Protein 2AUS (pdb70)

Nearest PDB structures (foldseek):
  2aus-assembly1_C  TM=1.003E+00  e=4.560E-74  Pyrococcus abyssi
  2aus-assembly2_A  TM=9.916E-01  e=6.998E-69  Pyrococcus abyssi
  2hvy-assembly1_A  TM=9.863E-01  e=2.968E-64  Pyrococcus furiosus
  3lwv-assembly1_A  TM=9.800E-01  e=9.737E-63  Pyrococcus furiosus
  2apo-assembly1_A  TM=9.669E-01  e=3.520E-47  Methanocaldococcus jannaschii

Secondary structure (DSSP, 8-state):
--PPPPEEES-SS----TTSS--GGG--HHHHHHTEEEEEEEPSSS-HHHHHHHHHHHTT-S-EEESS---TT-EEEEEEEEGGGGGGGGGGTTSEEEEEEEEEESS---HHHHHHHHHHTSEE----EEEEEEEEEEETTEEEEEEEEETT--HHHHHHHHHHHTSS-EEEEEEEEEEETTEESSTTEE-HHHHHHHHHHHHTT---HHHHHHSEEGGGGGTTS-EEEE-HHHHHHHHTTPPEEGGGEEEEETT--TT-EEEEE-TT--EEEEEEESS-HHHHHH-SSSEEEEEEEE-S-TTTSPPP-/--EE-TTT--EESSSB-TTT--B-EESSPPP--SS-TTHHHHHHHHHHHHT--/------EEES-TT----TTSS--GGG--HHHHHHTEEEEEEEPSSS-HHHHHHHHHHHTT-S-EEESS---TT-EEEEEEEEGGGGGGGGGGTT--EEEEEEEEESS---HHHHHHHHHHTSEEEE--EEEEEEEEEEEEETTEEEEEEEE-TT--HHHHHHHHHHHHSS-EEEEEEEEEEETTEESSTTEE-HHHHHHHHHHHHTT---HHHHHHSEEGGGGGTTS-EEEE-HHHHHHHHTTPPEEGGGEEEEETT--TT-EEEEEETT--EEEEEEESS-HHHHHH-SSSEEEEEEEE-S-TTTS----/--EE-TTT--EESSSB-TTT-SB-EESSPPP--S--TTHHHHHHHHHHHTT--

Structure (mmCIF, N/CA/C/O backbone):
data_2AUS
#
_entry.id   2AUS
#
_cell.length_a   136.430
_cell.length_b   136.820
_cell.length_c   59.340
_cell.angle_alpha   90.00
_cell.angle_beta   90.00
_cell.angle_gamma   90.00
#
_symmetry.space_group_name_H-M   'P 21 21 2'
#
loop_
_entity.id
_entity.type
_entity.pdbx_description
1 polymer 'pseudouridine synthase'
2 polymer 'Ribosome biogenesis protein Nop10'
3 non-polymer 'PHOSPHATE ION'
4 non-polymer 'ZINC ION'
5 water water
#
loop_
_atom_site.group_PDB
_atom_site.id
_atom_site.type_symbol
_atom_site.label_atom_id
_atom_site.label_alt_id
_atom_site.label_comp_id
_atom_site.label_asym_id
_atom_site.label_entity_id
_atom_site.label_seq_id
_atom_site.pdbx_PDB_ins_code
_atom_site.Cartn_x
_atom_site.Cartn_y
_atom_site.Cartn_z
_atom_site.occupancy
_atom_site.B_iso_or_equiv
_atom_site.auth_seq_id
_atom_site.auth_comp_id
_atom_site.auth_asym_id
_atom_site.auth_atom_id
_atom_site.pdbx_PDB_model_num
ATOM 1 N N . ALA A 1 12 ? 31.150 87.016 16.819 1.00 85.96 12 ALA C N 1
ATOM 2 C CA . ALA A 1 12 ? 31.639 88.421 16.691 1.00 87.14 12 ALA C CA 1
ATOM 3 C C . ALA A 1 12 ? 30.799 89.396 17.520 1.00 87.55 12 ALA C C 1
ATOM 4 O O . ALA A 1 12 ? 29.954 90.122 16.988 1.00 87.39 12 ALA C O 1
ATOM 6 N N . ASP A 1 13 ? 31.039 89.405 18.827 1.00 88.10 13 ASP C N 1
ATOM 7 C CA . ASP A 1 13 ? 30.318 90.289 19.736 1.00 87.92 13 ASP C CA 1
ATOM 8 C C . ASP A 1 13 ? 31.292 90.968 20.695 1.00 86.89 13 ASP C C 1
ATOM 9 O O . ASP A 1 13 ? 31.086 90.988 21.910 1.00 86.54 13 ASP C O 1
ATOM 14 N N . ILE A 1 14 ? 32.359 91.524 20.131 1.00 85.28 14 ILE C N 1
ATOM 15 C CA . ILE A 1 14 ? 33.380 92.215 20.907 1.00 83.57 14 ILE C CA 1
ATOM 16 C C . ILE A 1 14 ? 33.044 93.703 21.017 1.00 81.57 14 ILE C C 1
ATOM 17 O O . ILE A 1 14 ? 32.802 94.367 20.008 1.00 81.27 14 ILE C O 1
ATOM 22 N N . LYS A 1 15 ? 33.026 94.214 22.246 1.00 79.29 15 LYS C N 1
ATOM 23 C CA . LYS A 1 15 ? 32.722 95.621 22.503 1.00 76.57 15 LYS C CA 1
ATOM 24 C C . LYS A 1 15 ? 33.442 96.556 21.539 1.00 73.35 15 LYS C C 1
ATOM 25 O O . LYS A 1 15 ? 34.673 96.557 21.461 1.00 73.32 15 LYS C O 1
ATOM 31 N N . ARG A 1 16 ? 32.672 97.354 20.808 1.00 68.65 16 ARG C N 1
ATOM 32 C CA . ARG A 1 16 ? 33.256 98.302 19.872 1.00 62.85 16 ARG C CA 1
ATOM 33 C C . ARG A 1 16 ? 33.668 99.550 20.639 1.00 58.44 16 ARG C C 1
ATOM 34 O O . ARG A 1 16 ? 33.099 99.879 21.685 1.00 55.63 16 ARG C O 1
ATOM 42 N N . GLU A 1 17 ? 34.664 100.242 20.108 1.00 53.60 17 GLU C N 1
ATOM 43 C CA . GLU A 1 17 ? 35.162 101.465 20.712 1.00 50.16 17 GLU C CA 1
ATOM 44 C C . GLU A 1 17 ? 34.127 102.579 20.491 1.00 46.78 17 GLU C C 1
ATOM 45 O O . GLU A 1 17 ? 33.428 102.586 19.480 1.00 43.13 17 GLU C O 1
ATOM 51 N N . VAL A 1 18 ? 34.019 103.499 21.446 1.00 42.35 18 VAL C N 1
ATOM 52 C CA . VAL A 1 18 ? 33.084 104.614 21.344 1.00 40.24 18 VAL C CA 1
ATOM 53 C C . VAL A 1 18 ? 33.859 105.919 21.176 1.00 40.83 18 VAL C C 1
ATOM 54 O O . VAL A 1 18 ? 34.787 106.201 21.929 1.00 39.73 18 VAL C O 1
ATOM 58 N N . ILE A 1 19 ? 33.476 106.711 20.184 1.00 40.73 19 ILE C N 1
ATOM 59 C CA . ILE A 1 19 ? 34.140 107.977 19.936 1.00 43.02 19 ILE C CA 1
ATOM 60 C C . ILE A 1 19 ? 33.176 109.125 20.220 1.00 44.23 19 ILE C C 1
ATOM 61 O O . ILE A 1 19 ? 32.114 109.225 19.604 1.00 41.45 19 ILE C O 1
ATOM 66 N N . VAL A 1 20 ? 33.554 109.979 21.166 1.00 44.22 20 VAL C N 1
ATOM 67 C CA . VAL A 1 20 ? 32.726 111.110 21.560 1.00 45.92 20 VAL C CA 1
ATOM 68 C C . VAL A 1 20 ? 32.948 112.333 20.686 1.00 47.35 20 VAL C C 1
ATOM 69 O O . VAL A 1 20 ? 34.063 112.831 20.546 1.00 47.24 20 VAL C O 1
ATOM 73 N N . LYS A 1 21 ? 31.862 112.813 20.101 1.00 48.79 21 LYS C N 1
ATOM 74 C CA . LYS A 1 21 ? 31.904 113.978 19.235 1.00 50.51 21 LYS C CA 1
ATOM 75 C C . LYS A 1 21 ? 31.566 115.213 20.079 1.00 51.71 21 LYS C C 1
ATOM 76 O O . LYS A 1 21 ? 32.228 116.243 19.975 1.00 53.47 21 LYS C O 1
ATOM 82 N N . ASP A 1 22 ? 30.551 115.090 20.934 1.00 50.92 22 ASP C N 1
ATOM 83 C CA . ASP A 1 22 ? 30.110 116.191 21.790 1.00 51.38 22 ASP C CA 1
ATOM 84 C C . ASP A 1 22 ? 30.281 115.827 23.264 1.00 50.92 22 ASP C C 1
ATOM 85 O O . ASP A 1 22 ? 29.386 115.226 23.860 1.00 50.22 22 ASP C O 1
ATOM 90 N N . ASP A 1 23 ? 31.412 116.214 23.855 1.00 50.50 23 ASP C N 1
ATOM 91 C CA . ASP A 1 23 ? 31.708 115.898 25.257 1.00 52.51 23 ASP C CA 1
ATOM 92 C C . ASP A 1 23 ? 30.785 116.563 26.273 1.00 52.36 23 ASP C C 1
ATOM 93 O O . ASP A 1 23 ? 30.689 116.112 27.415 1.00 51.04 23 ASP C O 1
ATOM 98 N N . LYS A 1 24 ? 30.114 117.636 25.867 1.00 51.75 24 LYS C N 1
ATOM 99 C CA . LYS A 1 24 ? 29.241 118.359 26.785 1.00 52.98 24 LYS C CA 1
ATOM 100 C C . LYS A 1 24 ? 27.773 117.944 26.773 1.00 51.71 24 LYS C C 1
ATOM 101 O O . LYS A 1 24 ? 27.009 118.361 27.644 1.00 50.37 24 LYS C O 1
ATOM 107 N N . ALA A 1 25 ? 27.375 117.125 25.804 1.00 49.62 25 ALA C N 1
ATOM 108 C CA . ALA A 1 25 ? 25.975 116.714 25.713 1.00 49.44 25 ALA C CA 1
ATOM 109 C C . ALA A 1 25 ? 25.449 116.095 27.000 1.00 48.60 25 ALA C C 1
ATOM 110 O O . ALA A 1 25 ? 26.110 115.273 27.627 1.00 49.39 25 ALA C O 1
ATOM 112 N N . GLU A 1 26 ? 24.248 116.509 27.384 1.00 46.89 26 GLU C N 1
ATOM 113 C CA . GLU A 1 26 ? 23.594 116.011 28.580 1.00 47.16 26 GLU C CA 1
ATOM 114 C C . GLU A 1 26 ? 22.168 115.673 28.167 1.00 45.24 26 GLU C C 1
ATOM 115 O O . GLU A 1 26 ? 21.704 116.118 27.116 1.00 43.87 26 GLU C O 1
ATOM 121 N N . THR A 1 27 ? 21.468 114.892 28.980 1.00 44.63 27 THR C N 1
ATOM 122 C CA . THR A 1 27 ? 20.106 114.517 28.640 1.00 43.88 27 THR C CA 1
ATOM 123 C C . THR A 1 27 ? 19.146 114.904 29.758 1.00 45.62 27 THR C C 1
ATOM 124 O O . THR A 1 27 ? 19.539 114.968 30.923 1.00 45.02 27 THR C O 1
ATOM 128 N N . ASN A 1 28 ? 17.894 115.171 29.392 1.00 45.32 28 ASN C N 1
ATOM 129 C CA . ASN A 1 28 ? 16.860 115.556 30.350 1.00 45.84 28 ASN C CA 1
ATOM 130 C C . ASN A 1 28 ? 16.344 114.316 31.080 1.00 45.63 28 ASN C C 1
ATOM 131 O O . ASN A 1 28 ? 15.716 113.450 30.483 1.00 43.68 28 ASN C O 1
ATOM 136 N N . PRO A 1 29 ? 16.595 114.223 32.393 1.00 46.50 29 PRO C N 1
ATOM 137 C CA . PRO A 1 29 ? 16.139 113.067 33.173 1.00 46.68 29 PRO C CA 1
ATOM 138 C C . PRO A 1 29 ? 14.631 112.863 33.164 1.00 47.23 29 PRO C C 1
ATOM 139 O O . PRO A 1 29 ? 14.153 111.770 33.451 1.00 46.79 29 PRO C O 1
ATOM 143 N N . LYS A 1 30 ? 13.878 113.905 32.823 1.00 49.38 30 LYS C N 1
ATOM 144 C CA . LYS A 1 30 ? 12.423 113.796 32.796 1.00 50.64 30 LYS C CA 1
ATOM 145 C C . LYS A 1 30 ? 11.925 113.184 31.493 1.00 49.64 30 LYS C C 1
ATOM 146 O O . LYS A 1 30 ? 10.818 112.653 31.433 1.00 50.20 30 LYS C O 1
ATOM 152 N N . TRP A 1 31 ? 12.740 113.261 30.446 1.00 47.44 31 TRP C N 1
ATOM 153 C CA . TRP A 1 31 ? 12.345 112.709 29.157 1.00 45.76 31 TRP C CA 1
ATOM 154 C C . TRP A 1 31 ? 12.813 111.273 28.982 1.00 44.96 31 TRP C C 1
ATOM 155 O O . TRP A 1 31 ? 13.988 110.961 29.170 1.00 44.00 31 TRP C O 1
ATOM 166 N N . GLY A 1 32 ? 11.882 110.395 28.628 1.00 45.01 32 GLY C N 1
ATOM 167 C CA . GLY A 1 32 ? 12.234 109.002 28.434 1.00 46.10 32 GLY C CA 1
ATOM 168 C C . GLY A 1 32 ? 12.459 108.261 29.734 1.00 44.54 32 GLY C C 1
ATOM 169 O O . GLY A 1 32 ? 12.023 108.704 30.799 1.00 44.05 32 GLY C O 1
ATOM 170 N N . PHE A 1 33 ? 13.141 107.123 29.643 1.00 43.41 33 PHE C N 1
ATOM 171 C CA . PHE A 1 33 ? 13.415 106.295 30.812 1.00 42.19 33 PHE C CA 1
ATOM 172 C C . PHE A 1 33 ? 14.640 105.440 30.585 1.00 41.85 33 PHE C C 1
ATOM 173 O O . PHE A 1 33 ? 14.988 105.133 29.447 1.00 40.11 33 PHE C O 1
ATOM 181 N N . PRO A 1 34 ? 15.339 105.072 31.671 1.00 43.22 34 PRO C N 1
ATOM 182 C CA . PRO A 1 34 ? 16.502 104.209 31.471 1.00 42.61 34 PRO C CA 1
ATOM 183 C C . PRO A 1 34 ? 15.768 102.949 30.975 1.00 42.69 34 PRO C C 1
ATOM 184 O O . PRO A 1 34 ? 14.745 102.564 31.549 1.00 40.73 34 PRO C O 1
ATOM 188 N N . PRO A 1 35 ? 16.252 102.315 29.899 1.00 42.87 35 PRO C N 1
ATOM 189 C CA . PRO A 1 35 ? 15.620 101.113 29.337 1.00 44.55 35 PRO C CA 1
ATOM 190 C C . PRO A 1 35 ? 15.061 100.087 30.337 1.00 45.41 35 PRO C C 1
ATOM 191 O O . PRO A 1 35 ? 13.953 99.572 30.156 1.00 44.03 35 PRO C O 1
ATOM 195 N N . ASP A 1 36 ? 15.825 99.796 31.385 1.00 45.47 36 ASP C N 1
ATOM 196 C CA . ASP A 1 36 ? 15.410 98.815 32.382 1.00 48.53 36 ASP C CA 1
ATOM 197 C C . ASP A 1 36 ? 14.564 99.375 33.522 1.00 48.53 36 ASP C C 1
ATOM 198 O O . ASP A 1 36 ? 14.242 98.654 34.464 1.00 49.64 36 ASP C O 1
ATOM 203 N N . LYS A 1 37 ? 14.199 100.649 33.446 1.00 47.80 37 LYS C N 1
ATOM 204 C CA . LYS A 1 37 ? 13.402 101.266 34.498 1.00 48.47 37 LYS C CA 1
ATOM 205 C C . LYS A 1 37 ? 12.096 101.799 33.952 1.00 47.68 37 LYS C C 1
ATOM 206 O O . LYS A 1 37 ? 11.614 102.841 34.388 1.00 48.01 37 LYS C O 1
ATOM 212 N N . ARG A 1 38 ? 11.517 101.084 33.000 1.00 46.51 38 ARG C N 1
ATOM 213 C CA . ARG A 1 38 ? 10.266 101.521 32.411 1.00 45.37 38 ARG C CA 1
ATOM 214 C C . ARG A 1 38 ? 9.057 100.936 33.129 1.00 44.53 38 ARG C C 1
ATOM 215 O O . ARG A 1 38 ? 9.071 99.778 33.536 1.00 44.85 38 ARG C O 1
ATOM 223 N N . PRO A 1 39 ? 8.003 101.748 33.324 1.00 44.26 39 PRO C N 1
ATOM 224 C CA . PRO A 1 39 ? 6.788 101.264 33.998 1.00 43.89 39 PRO C CA 1
ATOM 225 C C . PRO A 1 39 ? 6.395 99.962 33.299 1.00 44.31 39 PRO C C 1
ATOM 226 O O . PRO A 1 39 ? 6.480 99.874 32.072 1.00 43.77 39 PRO C O 1
ATOM 230 N N . ILE A 1 40 ? 5.958 98.967 34.068 1.00 44.42 40 ILE C N 1
ATOM 231 C CA . ILE A 1 40 ? 5.630 97.655 33.518 1.00 44.52 40 ILE C CA 1
ATOM 232 C C . ILE A 1 40 ? 4.889 97.605 32.181 1.00 44.86 40 ILE C C 1
ATOM 233 O O . ILE A 1 40 ? 5.263 96.829 31.301 1.00 45.34 40 ILE C O 1
ATOM 238 N N . GLU A 1 41 ? 3.850 98.415 32.014 1.00 46.89 41 GLU C N 1
ATOM 239 C CA . GLU A 1 41 ? 3.116 98.430 30.748 1.00 48.25 41 GLU C CA 1
ATOM 240 C C . GLU A 1 41 ? 4.034 98.844 29.600 1.00 46.26 41 GLU C C 1
ATOM 241 O O . GLU A 1 41 ? 4.057 98.203 28.552 1.00 46.63 41 GLU C O 1
ATOM 247 N N . LEU A 1 42 ? 4.776 99.927 29.798 1.00 44.20 42 LEU C N 1
ATOM 248 C CA . LEU A 1 42 ? 5.695 100.411 28.773 1.00 44.65 42 LEU C CA 1
ATOM 249 C C . LEU A 1 42 ? 6.771 99.379 28.492 1.00 42.68 42 LEU C C 1
ATOM 250 O O . LEU A 1 42 ? 7.167 99.179 27.348 1.00 43.85 42 LEU C O 1
ATOM 255 N N . HIS A 1 43 ? 7.243 98.733 29.552 1.00 41.19 43 HIS C N 1
ATOM 256 C CA . HIS A 1 43 ? 8.268 97.703 29.451 1.00 40.78 43 HIS C CA 1
ATOM 257 C C . HIS A 1 43 ? 7.810 96.611 28.483 1.00 41.05 43 HIS C C 1
ATOM 258 O O . HIS A 1 43 ? 8.578 96.130 27.647 1.00 38.67 43 HIS C O 1
ATOM 265 N N . ILE A 1 44 ? 6.546 96.224 28.604 1.00 40.52 44 ILE C N 1
ATOM 266 C CA . ILE A 1 44 ? 5.988 95.193 27.742 1.00 40.82 44 ILE C CA 1
ATOM 267 C C . ILE A 1 44 ? 5.776 95.737 26.329 1.00 40.50 44 ILE C C 1
ATOM 268 O O . ILE A 1 44 ? 6.035 95.046 25.348 1.00 39.75 44 ILE C O 1
ATOM 273 N N . GLN A 1 45 ? 5.328 96.985 26.236 1.00 40.29 45 GLN C N 1
ATOM 274 C CA . GLN A 1 45 ? 5.096 97.632 24.948 1.00 39.88 45 GLN C CA 1
ATOM 275 C C . GLN A 1 45 ? 6.377 97.700 24.129 1.00 38.74 45 GLN C C 1
ATOM 276 O O . GLN A 1 45 ? 6.336 97.692 22.896 1.00 38.64 45 GLN C O 1
ATOM 282 N N . TYR A 1 46 ? 7.510 97.780 24.820 1.00 34.45 46 TYR C N 1
ATOM 283 C CA . TYR A 1 46 ? 8.807 97.869 24.167 1.00 35.37 46 TYR C CA 1
ATOM 284 C C . TYR A 1 46 ? 9.718 96.747 24.630 1.00 36.27 46 TYR C C 1
ATOM 285 O O . TYR A 1 46 ? 10.917 96.948 24.809 1.00 36.85 46 TYR C O 1
ATOM 294 N N . GLY A 1 47 ? 9.148 95.560 24.818 1.00 36.92 47 GLY C N 1
ATOM 295 C CA . GLY A 1 47 ? 9.946 94.441 25.280 1.00 35.77 47 GLY C CA 1
ATOM 296 C C . GLY A 1 47 ? 10.163 93.337 24.261 1.00 37.32 47 GLY C C 1
ATOM 297 O O . GLY A 1 47 ? 9.472 93.262 23.244 1.00 34.76 47 GLY C O 1
ATOM 298 N N . VAL A 1 48 ? 11.145 92.485 24.546 1.00 37.17 48 VAL C N 1
ATOM 299 C CA . VAL A 1 48 ? 11.479 91.339 23.702 1.00 38.41 48 VAL C CA 1
ATOM 300 C C . VAL A 1 48 ? 11.620 90.148 24.636 1.00 37.79 48 VAL C C 1
ATOM 301 O O . VAL A 1 48 ? 12.240 90.257 25.695 1.00 38.80 48 VAL C O 1
ATOM 305 N N . ILE A 1 49 ? 11.039 89.018 24.254 1.00 36.29 49 ILE C N 1
ATOM 306 C CA . ILE A 1 49 ? 11.106 87.819 25.079 1.00 35.64 49 ILE C CA 1
ATOM 307 C C . ILE A 1 49 ? 12.154 86.857 24.555 1.00 36.05 49 ILE C C 1
ATOM 308 O O . ILE A 1 49 ? 12.216 86.591 23.354 1.00 36.36 49 ILE C O 1
ATOM 313 N N . ASN A 1 50 ? 12.999 86.352 25.445 1.00 36.36 50 ASN C N 1
ATOM 314 C CA . ASN A 1 50 ? 14.001 85.367 25.046 1.00 36.05 50 ASN C CA 1
ATOM 315 C C . ASN A 1 50 ? 13.308 84.037 25.339 1.00 36.26 50 ASN C C 1
ATOM 316 O O . ASN A 1 50 ? 13.480 83.436 26.400 1.00 34.92 50 ASN C O 1
ATOM 321 N N . LEU A 1 51 ? 12.495 83.600 24.385 1.00 34.63 51 LEU C N 1
ATOM 322 C CA . LEU A 1 51 ? 11.720 82.383 24.551 1.00 37.05 51 LEU C CA 1
ATOM 323 C C . LEU A 1 51 ? 12.401 81.090 24.125 1.00 38.06 51 LEU C C 1
ATOM 324 O O . LEU A 1 51 ? 13.122 81.052 23.127 1.00 38.31 51 LEU C O 1
ATOM 329 N N . ASP A 1 52 ? 12.167 80.033 24.896 1.00 38.63 52 ASP C N 1
ATOM 330 C CA . ASP A 1 52 ? 12.706 78.711 24.573 1.00 40.11 52 ASP C CA 1
ATOM 331 C C . ASP A 1 52 ? 11.555 78.057 23.833 1.00 40.12 52 ASP C C 1
ATOM 332 O O . ASP A 1 52 ? 10.609 77.568 24.454 1.00 38.77 52 ASP C O 1
ATOM 337 N N . LYS A 1 53 ? 11.618 78.082 22.507 1.00 39.17 53 LYS C N 1
ATOM 338 C CA . LYS A 1 53 ? 10.560 77.502 21.696 1.00 39.12 53 LYS C CA 1
ATOM 339 C C . LYS A 1 53 ? 10.449 75.997 21.923 1.00 40.85 53 LYS C C 1
ATOM 340 O O . LYS A 1 53 ? 11.453 75.288 21.952 1.00 40.88 53 LYS C O 1
ATOM 346 N N . PRO A 1 54 ? 9.227 75.491 22.112 1.00 41.29 54 PRO C N 1
ATOM 347 C CA . PRO A 1 54 ? 9.095 74.048 22.319 1.00 44.72 54 PRO C CA 1
ATOM 348 C C . PRO A 1 54 ? 9.001 73.378 20.949 1.00 44.85 54 PRO C C 1
ATOM 349 O O . PRO A 1 54 ? 8.521 73.984 19.989 1.00 46.51 54 PRO C O 1
ATOM 353 N N . PRO A 1 55 ? 9.476 72.129 20.829 1.00 46.59 55 PRO C N 1
ATOM 354 C CA . PRO A 1 55 ? 9.389 71.455 19.529 1.00 46.38 55 PRO C CA 1
ATOM 355 C C . PRO A 1 55 ? 7.923 71.141 19.236 1.00 48.24 55 PRO C C 1
ATOM 356 O O . PRO A 1 55 ? 7.135 70.911 20.158 1.00 48.09 55 PRO C O 1
ATOM 360 N N . GLY A 1 56 ? 7.553 71.143 17.959 1.00 49.00 56 GLY C N 1
ATOM 361 C CA . GLY A 1 56 ? 6.177 70.847 17.595 1.00 48.41 56 GLY C CA 1
ATOM 362 C C . GLY A 1 56 ? 5.530 71.965 16.805 1.00 49.75 56 GLY C C 1
ATOM 363 O O . GLY A 1 56 ? 5.406 71.882 15.579 1.00 50.32 56 GLY C O 1
ATOM 364 N N . PRO A 1 57 ? 5.103 73.038 17.480 1.00 49.72 57 PRO C N 1
ATOM 365 C CA . PRO A 1 57 ? 4.470 74.163 16.789 1.00 48.49 57 PRO C CA 1
ATOM 366 C C . PRO A 1 57 ? 5.443 74.926 15.897 1.00 47.30 57 PRO C C 1
ATOM 367 O O . PRO A 1 57 ? 6.659 74.783 16.016 1.00 44.54 57 PRO C O 1
ATOM 371 N N . THR A 1 58 ? 4.899 75.724 14.986 1.00 46.10 58 THR C N 1
ATOM 372 C CA . THR A 1 58 ? 5.736 76.531 14.118 1.00 46.86 58 THR C CA 1
ATOM 373 C C . THR A 1 58 ? 6.044 77.790 14.927 1.00 46.42 58 THR C C 1
ATOM 374 O O . THR A 1 58 ? 5.431 78.031 15.971 1.00 45.54 58 THR C O 1
ATOM 378 N N . SER A 1 59 ? 6.994 78.587 14.460 1.00 46.21 59 SER C N 1
ATOM 379 C CA . SER A 1 59 ? 7.341 79.806 15.172 1.00 47.21 59 SER C CA 1
ATOM 380 C C . SER A 1 59 ? 6.162 80.761 15.171 1.00 47.33 59 SER C C 1
ATOM 381 O O . SER A 1 59 ? 5.886 81.424 16.177 1.00 46.11 59 SER C O 1
ATOM 384 N N . HIS A 1 60 ? 5.459 80.816 14.043 1.00 47.80 60 HIS C N 1
ATOM 385 C CA . HIS A 1 60 ? 4.291 81.678 13.902 1.00 47.54 60 HIS C CA 1
ATOM 386 C C . HIS A 1 60 ? 3.256 81.318 14.957 1.00 46.74 60 HIS C C 1
ATOM 387 O O . HIS A 1 60 ? 2.697 82.194 15.615 1.00 47.34 60 HIS C O 1
ATOM 394 N N . GLU A 1 61 ? 2.999 80.022 15.111 1.00 47.19 61 GLU C N 1
ATOM 395 C CA . GLU A 1 61 ? 2.025 79.559 16.090 1.00 47.76 61 GLU C CA 1
ATOM 396 C C . GLU A 1 61 ? 2.453 79.915 17.507 1.00 46.64 61 GLU C C 1
ATOM 397 O O . GLU A 1 61 ? 1.620 80.280 18.336 1.00 46.69 61 GLU C O 1
ATOM 403 N N . VAL A 1 62 ? 3.752 79.805 17.784 1.00 46.45 62 VAL C N 1
ATOM 404 C CA . VAL A 1 62 ? 4.290 80.136 19.104 1.00 44.83 62 VAL C CA 1
ATOM 405 C C . VAL A 1 62 ? 4.064 81.625 19.403 1.00 45.41 62 VAL C C 1
ATOM 406 O O . VAL A 1 62 ? 3.690 82.002 20.515 1.00 44.07 62 VAL C O 1
ATOM 410 N N . VAL A 1 63 ? 4.290 82.472 18.403 1.00 44.55 63 VAL C N 1
ATOM 411 C CA . VAL A 1 63 ? 4.084 83.901 18.582 1.00 45.07 63 VAL C CA 1
ATOM 412 C C . VAL A 1 63 ? 2.593 84.157 18.838 1.00 45.82 63 VAL C C 1
ATOM 413 O O . VAL A 1 63 ? 2.232 84.980 19.685 1.00 43.60 63 VAL C O 1
ATOM 417 N N . ALA A 1 64 ? 1.732 83.445 18.112 1.00 44.19 64 ALA C N 1
ATOM 418 C CA . ALA A 1 64 ? 0.293 83.602 18.294 1.00 44.99 64 ALA C CA 1
ATOM 419 C C . ALA A 1 64 ? -0.058 83.293 19.752 1.00 44.23 64 ALA C C 1
ATOM 420 O O . ALA A 1 64 ? -0.857 83.996 20.362 1.00 44.91 64 ALA C O 1
ATOM 422 N N . TRP A 1 65 ? 0.542 82.240 20.305 1.00 45.26 65 TRP C N 1
ATOM 423 C CA . TRP A 1 65 ? 0.292 81.862 21.698 1.00 45.58 65 TRP C CA 1
ATOM 424 C C . TRP A 1 65 ? 0.747 82.964 22.644 1.00 44.10 65 TRP C C 1
ATOM 425 O O . TRP A 1 65 ? 0.076 83.279 23.627 1.00 44.73 65 TRP C O 1
ATOM 436 N N . ILE A 1 66 ? 1.905 83.541 22.351 1.00 42.27 66 ILE C N 1
ATOM 437 C CA . ILE A 1 66 ? 2.444 84.600 23.186 1.00 40.89 66 ILE C CA 1
ATOM 438 C C . ILE A 1 66 ? 1.504 85.815 23.194 1.00 40.33 66 ILE C C 1
ATOM 439 O O . ILE A 1 66 ? 1.282 86.426 24.239 1.00 37.98 66 ILE C O 1
ATOM 444 N N . LYS A 1 67 ? 0.934 86.145 22.038 1.00 38.88 67 LYS C N 1
ATOM 445 C CA . LYS A 1 67 ? 0.016 87.277 21.954 1.00 40.86 67 LYS C CA 1
ATOM 446 C C . LYS A 1 67 ? -1.230 87.011 22.796 1.00 41.82 67 LYS C C 1
ATOM 447 O O . LYS A 1 67 ? -1.759 87.921 23.444 1.00 42.58 67 LYS C O 1
ATOM 453 N N . ARG A 1 68 ? -1.687 85.761 22.802 1.00 41.63 68 ARG C N 1
ATOM 454 C CA . ARG A 1 68 ? -2.863 85.394 23.574 1.00 42.56 68 ARG C CA 1
ATOM 455 C C . ARG A 1 68 ? -2.565 85.432 25.063 1.00 40.73 68 ARG C C 1
ATOM 456 O O . ARG A 1 68 ? -3.333 85.988 25.834 1.00 39.78 68 ARG C O 1
ATOM 464 N N . ILE A 1 69 ? -1.441 84.850 25.459 1.00 40.28 69 ILE C N 1
ATOM 465 C CA . ILE A 1 69 ? -1.052 84.815 26.862 1.00 41.09 69 ILE C CA 1
ATOM 466 C C . ILE A 1 69 ? -0.867 86.206 27.454 1.00 40.76 69 ILE C C 1
ATOM 467 O O . ILE A 1 69 ? -1.373 86.503 28.536 1.00 40.82 69 ILE C O 1
ATOM 472 N N . LEU A 1 70 ? -0.138 87.061 26.746 1.00 39.89 70 LEU C N 1
ATOM 473 C CA . LEU A 1 70 ? 0.118 88.399 27.248 1.00 41.16 70 LEU C CA 1
ATOM 474 C C . LEU A 1 70 ? -0.916 89.423 26.794 1.00 41.47 70 LEU C C 1
ATOM 475 O O . LEU A 1 70 ? -0.731 90.615 26.995 1.00 42.14 70 LEU C O 1
ATOM 480 N N . ASN A 1 71 ? -2.009 88.959 26.193 1.00 42.98 71 ASN C N 1
ATOM 481 C CA . ASN A 1 71 ? -3.066 89.865 25.744 1.00 43.95 71 ASN C CA 1
ATOM 482 C C . ASN A 1 71 ? -2.487 91.014 24.922 1.00 44.11 71 ASN C C 1
ATOM 483 O O . ASN A 1 71 ? -2.749 92.186 25.194 1.00 41.83 71 ASN C O 1
ATOM 488 N N . LEU A 1 72 ? -1.700 90.664 23.912 1.00 44.79 72 LEU C N 1
ATOM 489 C CA . LEU A 1 72 ? -1.065 91.654 23.051 1.00 46.57 72 LEU C CA 1
ATOM 490 C C . LEU A 1 72 ? -1.781 91.761 21.717 1.00 46.37 72 LEU C C 1
ATOM 491 O O . LEU A 1 72 ? -2.540 90.877 21.339 1.00 43.66 72 LEU C O 1
ATOM 496 N N . GLU A 1 73 ? -1.512 92.851 21.007 1.00 47.86 73 GLU C N 1
ATOM 497 C CA . GLU A 1 73 ? -2.093 93.087 19.696 1.00 49.78 73 GLU C CA 1
ATOM 498 C C . GLU A 1 73 ? -1.082 92.660 18.637 1.00 47.82 73 GLU C C 1
ATOM 499 O O . GLU A 1 73 ? -1.446 92.069 17.625 1.00 47.20 73 GLU C O 1
ATOM 505 N N . LYS A 1 74 ? 0.193 92.951 18.892 1.00 46.53 74 LYS C N 1
ATOM 506 C CA . LYS A 1 74 ? 1.271 92.627 17.958 1.00 45.18 74 LYS C CA 1
ATOM 507 C C . LYS A 1 74 ? 2.470 91.969 18.632 1.00 43.27 74 LYS C C 1
ATOM 508 O O . LYS A 1 74 ? 2.734 92.181 19.814 1.00 42.87 74 LYS C O 1
ATOM 514 N N . ALA A 1 75 ? 3.196 91.182 17.850 1.00 40.74 75 ALA C N 1
ATOM 515 C CA . ALA A 1 75 ? 4.394 90.492 18.306 1.00 40.52 75 ALA C CA 1
ATOM 516 C C . ALA A 1 75 ? 5.007 89.871 17.065 1.00 40.23 75 ALA C C 1
ATOM 517 O O . ALA A 1 75 ? 4.306 89.634 16.091 1.00 38.68 75 ALA C O 1
ATOM 519 N N . GLY A 1 76 ? 6.311 89.615 17.103 1.00 40.60 76 GLY C N 1
ATOM 520 C CA . GLY A 1 76 ? 6.985 89.019 15.964 1.00 41.59 76 GLY C CA 1
ATOM 521 C C . GLY A 1 76 ? 8.269 88.335 16.392 1.00 42.64 76 GLY C C 1
ATOM 522 O O . GLY A 1 76 ? 8.932 88.764 17.338 1.00 43.68 76 GLY C O 1
ATOM 523 N N . HIS A 1 77 ? 8.635 87.265 15.703 1.00 43.32 77 HIS C N 1
ATOM 524 C CA . HIS A 1 77 ? 9.848 86.551 16.057 1.00 44.08 77 HIS C CA 1
ATOM 525 C C . HIS A 1 77 ? 11.018 86.892 15.151 1.00 44.84 77 HIS C C 1
ATOM 526 O O . HIS A 1 77 ? 10.845 87.360 14.027 1.00 44.11 77 HIS C O 1
ATOM 533 N N . GLY A 1 78 ? 12.217 86.651 15.664 1.00 47.19 78 GLY C N 1
ATOM 534 C CA . GLY A 1 78 ? 13.419 86.898 14.900 1.00 49.75 78 GLY C CA 1
ATOM 535 C C . GLY A 1 78 ? 14.064 85.553 14.632 1.00 51.49 78 GLY C C 1
ATOM 536 O O . GLY A 1 78 ? 14.251 84.765 15.556 1.00 53.69 78 GLY C O 1
ATOM 537 N N . GLY A 1 79 ? 14.378 85.273 13.370 1.00 52.26 79 GLY C N 1
ATOM 538 C CA . GLY A 1 79 ? 15.011 84.011 13.026 1.00 49.91 79 GLY C CA 1
ATOM 539 C C . GLY A 1 79 ? 14.083 82.825 13.193 1.00 50.30 79 GLY C C 1
ATOM 540 O O . GLY A 1 79 ? 14.058 82.193 14.254 1.00 49.72 79 GLY C O 1
ATOM 541 N N . THR A 1 80 ? 13.330 82.509 12.143 1.00 48.45 80 THR C N 1
ATOM 542 C CA . THR A 1 80 ? 12.399 81.390 12.193 1.00 47.77 80 THR C CA 1
ATOM 543 C C . THR A 1 80 ? 13.073 80.070 12.542 1.00 45.95 80 THR C C 1
ATOM 544 O O . THR A 1 80 ? 14.098 79.706 11.968 1.00 44.13 80 THR C O 1
ATOM 548 N N . LEU A 1 81 ? 12.496 79.367 13.507 1.00 44.07 81 LEU C N 1
ATOM 549 C CA . LEU A 1 81 ? 12.994 78.062 13.896 1.00 43.75 81 LEU C CA 1
ATOM 550 C C . LEU A 1 81 ? 11.949 77.130 13.327 1.00 45.01 81 LEU C C 1
ATOM 551 O O . LEU A 1 81 ? 10.753 77.417 13.419 1.00 42.55 81 LEU C O 1
ATOM 556 N N . ASP A 1 82 ? 12.387 76.028 12.730 1.00 46.29 82 ASP C N 1
ATOM 557 C CA . ASP A 1 82 ? 11.447 75.079 12.151 1.00 47.84 82 ASP C CA 1
ATOM 558 C C . ASP A 1 82 ? 10.608 74.390 13.222 1.00 46.87 82 ASP C C 1
ATOM 559 O O . ASP A 1 82 ? 10.981 74.357 14.395 1.00 46.18 82 ASP C O 1
ATOM 564 N N . PRO A 1 83 ? 9.454 73.833 12.826 1.00 47.00 83 PRO C N 1
ATOM 565 C CA . PRO A 1 83 ? 8.541 73.148 13.743 1.00 46.88 83 PRO C CA 1
ATOM 566 C C . PRO A 1 83 ? 9.193 72.203 14.744 1.00 46.86 83 PRO C C 1
ATOM 567 O O . PRO A 1 83 ? 8.927 72.285 15.943 1.00 47.79 83 PRO C O 1
ATOM 571 N N . LYS A 1 84 ? 10.039 71.307 14.252 1.00 46.35 84 LYS C N 1
ATOM 572 C CA . LYS A 1 84 ? 10.706 70.328 15.102 1.00 46.38 84 LYS C CA 1
ATOM 573 C C . LYS A 1 84 ? 11.840 70.889 15.949 1.00 44.56 84 LYS C C 1
ATOM 574 O O . LYS A 1 84 ? 12.283 70.236 16.890 1.00 43.41 84 LYS C O 1
ATOM 580 N N . VAL A 1 85 ? 12.311 72.089 15.622 1.00 43.64 85 VAL C N 1
ATOM 581 C CA . VAL A 1 85 ? 13.420 72.696 16.352 1.00 42.45 85 VAL C CA 1
ATOM 582 C C . VAL A 1 85 ? 13.004 73.454 17.614 1.00 40.66 85 VAL C C 1
ATOM 583 O O . VAL A 1 85 ? 11.985 74.137 17.638 1.00 41.31 85 VAL C O 1
ATOM 587 N N . SER A 1 86 ? 13.802 73.328 18.666 1.00 40.64 86 SER C N 1
ATOM 588 C CA . SER A 1 86 ? 13.507 74.022 19.915 1.00 40.96 86 SER C CA 1
ATOM 589 C C . SER A 1 86 ? 14.622 75.023 20.217 1.00 40.33 86 SER C C 1
ATOM 590 O O . SER A 1 86 ? 15.605 75.113 19.479 1.00 39.60 86 SER C O 1
ATOM 593 N N . GLY A 1 87 ? 14.466 75.776 21.303 1.00 39.01 87 GLY C N 1
ATOM 594 C CA . GLY A 1 87 ? 15.496 76.726 21.679 1.00 37.69 87 GLY C CA 1
ATOM 595 C C . GLY A 1 87 ? 15.189 78.209 21.538 1.00 36.46 87 GLY C C 1
ATOM 596 O O . GLY A 1 87 ? 14.054 78.629 21.301 1.00 34.26 87 GLY C O 1
ATOM 597 N N . VAL A 1 88 ? 16.251 78.995 21.666 1.00 37.34 88 VAL C N 1
ATOM 598 C CA . VAL A 1 88 ? 16.198 80.446 21.605 1.00 36.85 88 VAL C CA 1
ATOM 599 C C . VAL A 1 88 ? 15.381 81.021 20.463 1.00 36.26 88 VAL C C 1
ATOM 600 O O . VAL A 1 88 ? 15.752 80.933 19.290 1.00 36.96 88 VAL C O 1
ATOM 604 N N . LEU A 1 89 ? 14.251 81.613 20.821 1.00 37.14 89 LEU C N 1
ATOM 605 C CA . LEU A 1 89 ? 13.372 82.239 19.846 1.00 36.70 89 LEU C CA 1
ATOM 606 C C . LEU A 1 89 ? 13.021 83.637 20.342 1.00 36.82 89 LEU C C 1
ATOM 607 O O . LEU A 1 89 ? 12.097 83.812 21.143 1.00 33.98 89 LEU C O 1
ATOM 612 N N . PRO A 1 90 ? 13.767 84.654 19.886 1.00 36.50 90 PRO C N 1
ATOM 613 C CA . PRO A 1 90 ? 13.468 86.018 20.330 1.00 36.64 90 PRO C CA 1
ATOM 614 C C . PRO A 1 90 ? 12.120 86.461 19.774 1.00 37.06 90 PRO C C 1
ATOM 615 O O . PRO A 1 90 ? 11.873 86.371 18.569 1.00 37.27 90 PRO C O 1
ATOM 619 N N . VAL A 1 91 ? 11.245 86.927 20.652 1.00 35.99 91 VAL C N 1
ATOM 620 C CA . VAL A 1 91 ? 9.934 87.391 20.225 1.00 37.34 91 VAL C CA 1
ATOM 621 C C . VAL A 1 91 ? 9.760 88.832 20.697 1.00 38.69 91 VAL C C 1
ATOM 622 O O . VAL A 1 91 ? 9.669 89.092 21.902 1.00 38.06 91 VAL C O 1
ATOM 626 N N . ALA A 1 92 ? 9.741 89.765 19.748 1.00 36.60 92 ALA C N 1
ATOM 627 C CA . ALA A 1 92 ? 9.573 91.179 20.071 1.00 37.72 92 ALA C CA 1
ATOM 628 C C . ALA A 1 92 ? 8.080 91.454 20.245 1.00 39.33 92 ALA C C 1
ATOM 629 O O . ALA A 1 92 ? 7.252 90.907 19.511 1.00 39.00 92 ALA C O 1
ATOM 631 N N . LEU A 1 93 ? 7.742 92.306 21.208 1.00 38.11 93 LEU C N 1
ATOM 632 C CA . LEU A 1 93 ? 6.345 92.603 21.508 1.00 39.52 93 LEU C CA 1
ATOM 633 C C . LEU A 1 93 ? 5.847 94.004 21.151 1.00 41.68 93 LEU C C 1
ATOM 634 O O . LEU A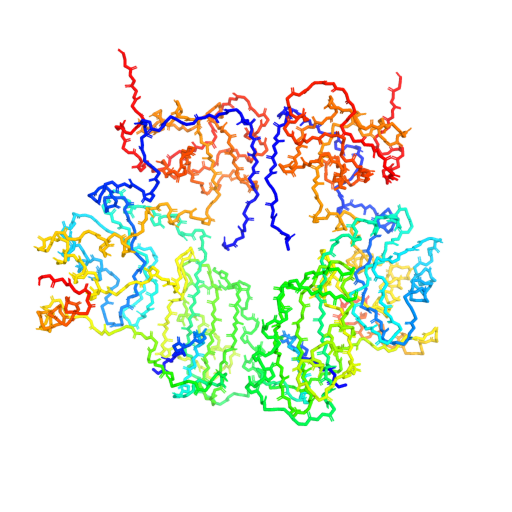 1 93 ? 6.585 94.992 21.222 1.00 39.70 93 LEU C O 1
ATOM 639 N N . GLU A 1 94 ? 4.570 94.064 20.789 1.00 42.35 94 GLU C N 1
ATOM 640 C CA . GLU A 1 94 ? 3.889 95.308 20.469 1.00 43.46 94 GLU C CA 1
ATOM 641 C C . GLU A 1 94 ? 4.716 96.313 19.668 1.00 41.41 94 GLU C C 1
ATOM 642 O O . GLU A 1 94 ? 5.096 96.057 18.528 1.00 41.34 94 GLU C O 1
ATOM 648 N N . ARG A 1 95 ? 4.996 97.456 20.285 1.00 41.69 95 ARG C N 1
ATOM 649 C CA . ARG A 1 95 ? 5.753 98.533 19.652 1.00 42.40 95 ARG C CA 1
ATOM 650 C C . ARG A 1 95 ? 7.184 98.176 19.255 1.00 41.68 95 ARG C C 1
ATOM 651 O O . ARG A 1 95 ? 7.772 98.827 18.393 1.00 39.83 95 ARG C O 1
ATOM 659 N N . ALA A 1 96 ? 7.744 97.147 19.883 1.00 40.28 96 ALA C N 1
ATOM 660 C CA . ALA A 1 96 ? 9.104 96.715 19.586 1.00 40.49 96 ALA C CA 1
ATOM 661 C C . ALA A 1 96 ? 9.152 95.602 18.538 1.00 39.99 96 ALA C C 1
ATOM 662 O O . ALA A 1 96 ? 10.233 95.188 18.109 1.00 39.26 96 ALA C O 1
ATOM 664 N N . THR A 1 97 ? 7.982 95.125 18.132 1.00 40.45 97 THR C N 1
ATOM 665 C CA . THR A 1 97 ? 7.872 94.040 17.163 1.00 40.24 97 THR C CA 1
ATOM 666 C C . THR A 1 97 ? 8.922 94.017 16.066 1.00 39.38 97 THR C C 1
ATOM 667 O O . THR A 1 97 ? 9.562 92.993 15.844 1.00 40.42 97 THR C O 1
ATOM 671 N N . ARG A 1 98 ? 9.117 95.142 15.395 1.00 39.20 98 ARG C N 1
ATOM 672 C CA . ARG A 1 98 ? 10.072 95.209 14.291 1.00 40.21 98 ARG C CA 1
ATOM 673 C C . ARG A 1 98 ? 11.552 95.231 14.693 1.00 39.57 98 ARG C C 1
ATOM 674 O O . ARG A 1 98 ? 12.426 95.203 13.824 1.00 36.72 98 ARG C O 1
ATOM 682 N N . VAL A 1 99 ? 11.849 95.279 15.991 1.00 38.41 99 VAL C N 1
ATOM 683 C CA . VAL A 1 99 ? 13.255 95.308 16.409 1.00 39.17 99 VAL C CA 1
ATOM 684 C C . VAL A 1 99 ? 13.986 93.990 16.080 1.00 41.25 99 VAL C C 1
ATOM 685 O O . VAL A 1 99 ? 15.223 93.928 16.102 1.00 41.08 99 VAL C O 1
ATOM 689 N N . VAL A 1 100 ? 13.232 92.940 15.764 1.00 42.96 100 VAL C N 1
ATOM 690 C CA . VAL A 1 100 ? 13.861 91.665 15.414 1.00 45.10 100 VAL C CA 1
ATOM 691 C C . VAL A 1 100 ? 14.658 91.800 14.118 1.00 45.80 100 VAL C C 1
ATOM 692 O O . VAL A 1 100 ? 15.438 90.920 13.768 1.00 45.99 100 VAL C O 1
ATOM 696 N N . GLN A 1 101 ? 14.455 92.905 13.409 1.00 45.74 101 GLN C N 1
ATOM 697 C CA . GLN A 1 101 ? 15.184 93.161 12.171 1.00 48.28 101 GLN C CA 1
ATOM 698 C C . GLN A 1 101 ? 16.676 93.279 12.509 1.00 47.03 101 GLN C C 1
ATOM 699 O O . GLN A 1 101 ? 17.543 92.990 11.688 1.00 45.79 101 GLN C O 1
ATOM 705 N N . ALA A 1 102 ? 16.969 93.712 13.729 1.00 46.22 102 ALA C N 1
ATOM 706 C CA . ALA A 1 102 ? 18.355 93.869 14.155 1.00 47.58 102 ALA C CA 1
ATOM 707 C C . ALA A 1 102 ? 19.031 92.515 14.322 1.00 46.76 102 ALA C C 1
ATOM 708 O O . ALA A 1 102 ? 20.249 92.437 14.470 1.00 47.16 102 ALA C O 1
ATOM 710 N N . LEU A 1 103 ? 18.236 91.452 14.283 1.00 46.51 103 LEU C N 1
ATOM 711 C CA . LEU A 1 103 ? 18.749 90.097 14.449 1.00 48.08 103 LEU C CA 1
ATOM 712 C C . LEU A 1 103 ? 19.010 89.348 13.154 1.00 49.01 103 LEU C C 1
ATOM 713 O O . LEU A 1 103 ? 19.587 88.266 13.178 1.00 48.80 103 LEU C O 1
ATOM 718 N N . LEU A 1 104 ? 18.581 89.910 12.029 1.00 49.91 104 LEU C N 1
ATOM 719 C CA . LEU A 1 104 ? 18.781 89.256 10.739 1.00 51.61 104 LEU C CA 1
ATOM 720 C C . LEU A 1 104 ? 20.234 88.895 10.454 1.00 50.75 104 LEU C C 1
ATOM 721 O O . LEU A 1 104 ? 20.516 87.823 9.931 1.00 51.05 104 LEU C O 1
ATOM 726 N N . PRO A 1 105 ? 21.175 89.788 10.787 1.00 50.15 105 PRO C N 1
ATOM 727 C CA . PRO A 1 105 ? 22.591 89.507 10.545 1.00 50.26 105 PRO C CA 1
ATOM 728 C C . PRO A 1 105 ? 23.288 88.864 11.743 1.00 50.25 105 PRO C C 1
ATOM 729 O O . PRO A 1 105 ? 24.482 88.571 11.687 1.00 51.20 105 PRO C O 1
ATOM 733 N N . ALA A 1 106 ? 22.551 88.657 12.829 1.00 49.08 106 ALA C N 1
ATOM 734 C CA . ALA A 1 106 ? 23.130 88.067 14.031 1.00 47.30 106 ALA C CA 1
ATOM 735 C C . ALA A 1 106 ? 23.600 86.635 13.799 1.00 46.62 106 ALA C C 1
ATOM 736 O O . ALA A 1 106 ? 22.994 85.884 13.029 1.00 45.11 106 ALA C O 1
ATOM 738 N N . GLY A 1 107 ? 24.697 86.273 14.457 1.00 44.72 107 GLY C N 1
ATOM 739 C CA . GLY A 1 107 ? 25.219 84.926 14.337 1.00 44.42 107 GLY C CA 1
ATOM 740 C C . GLY A 1 107 ? 24.380 83.985 15.181 1.00 44.31 107 GLY C C 1
ATOM 741 O O . GLY A 1 107 ? 23.656 84.432 16.069 1.00 44.87 107 GLY C O 1
ATOM 742 N N . LYS A 1 108 ? 24.459 82.686 14.917 1.00 43.37 108 LYS C N 1
ATOM 743 C CA . LYS A 1 108 ? 23.677 81.736 15.693 1.00 43.28 108 LYS C CA 1
ATOM 744 C C . LYS A 1 108 ? 24.445 80.501 16.113 1.00 43.83 108 LYS C C 1
ATOM 745 O O . LYS A 1 108 ? 25.392 80.079 15.450 1.00 44.06 108 LYS C O 1
ATOM 751 N N . GLU A 1 109 ? 24.037 79.937 17.239 1.00 42.33 109 GLU C N 1
ATOM 752 C CA . GLU A 1 109 ? 24.660 78.734 17.746 1.00 42.66 109 GLU C CA 1
ATOM 753 C C . GLU A 1 109 ? 23.575 77.691 17.927 1.00 42.16 109 GLU C C 1
ATOM 754 O O . GLU A 1 109 ? 22.456 77.995 18.357 1.00 42.00 109 GLU C O 1
ATOM 760 N N . TYR A 1 110 ? 23.908 76.454 17.594 1.00 42.13 110 TYR C N 1
ATOM 761 C CA . TYR A 1 110 ? 22.959 75.362 17.715 1.00 41.17 110 TYR C CA 1
ATOM 762 C C . TYR A 1 110 ? 23.639 74.161 18.340 1.00 41.39 110 TYR C C 1
ATOM 763 O O . TYR A 1 110 ? 24.866 74.068 18.383 1.00 42.96 110 TYR C O 1
ATOM 772 N N . VAL A 1 111 ? 22.822 73.247 18.838 1.00 42.23 111 VAL C N 1
ATOM 773 C CA . VAL A 1 111 ? 23.316 71.992 19.363 1.00 41.63 111 VAL C CA 1
ATOM 774 C C . VAL A 1 111 ? 22.533 71.026 18.496 1.00 39.96 111 VAL C C 1
ATOM 775 O O . VAL A 1 111 ? 21.309 71.117 18.404 1.00 39.26 111 VAL C O 1
ATOM 779 N N . ALA A 1 112 ? 23.234 70.114 17.839 1.00 40.52 112 ALA C N 1
ATOM 780 C CA . ALA A 1 112 ? 22.564 69.193 16.944 1.00 40.50 112 ALA C CA 1
ATOM 781 C C . ALA A 1 112 ? 22.993 67.756 17.089 1.00 40.02 112 ALA C C 1
ATOM 782 O O . ALA A 1 112 ? 24.138 67.454 17.419 1.00 40.71 112 ALA C O 1
ATOM 784 N N . LEU A 1 113 ? 22.043 66.873 16.828 1.00 40.71 113 LEU C N 1
ATOM 785 C CA . LEU A 1 113 ? 22.285 65.448 16.885 1.00 42.02 113 LEU C CA 1
ATOM 786 C C . LEU A 1 113 ? 22.290 64.931 15.445 1.00 41.05 113 LEU C C 1
ATOM 787 O O . LEU A 1 113 ? 21.272 64.952 14.759 1.00 39.36 113 LEU C O 1
ATOM 792 N N . MET A 1 114 ? 23.447 64.467 14.999 1.00 40.93 114 MET C N 1
ATOM 793 C CA . MET A 1 114 ? 23.585 63.953 13.646 1.00 41.45 114 MET C CA 1
ATOM 794 C C . MET A 1 114 ? 23.630 62.431 13.673 1.00 41.30 114 MET C C 1
ATOM 795 O O . MET A 1 114 ? 24.347 61.835 14.476 1.00 40.66 114 MET C O 1
ATOM 800 N N . HIS A 1 115 ? 22.855 61.805 12.799 1.00 41.37 115 HIS C N 1
ATOM 801 C CA . HIS A 1 115 ? 22.839 60.357 12.726 1.00 43.97 115 HIS C CA 1
ATOM 802 C C . HIS A 1 115 ? 23.476 59.897 11.415 1.00 44.67 115 HIS C C 1
ATOM 803 O O . HIS A 1 115 ? 22.953 60.177 10.338 1.00 43.98 115 HIS C O 1
ATOM 810 N N . LEU A 1 116 ? 24.605 59.200 11.509 1.00 46.31 116 LEU C N 1
ATOM 811 C CA . LEU A 1 116 ? 25.294 58.701 10.321 1.00 48.40 116 LEU C CA 1
ATOM 812 C C . LEU A 1 116 ? 24.597 57.447 9.812 1.00 50.54 116 LEU C C 1
ATOM 813 O O . LEU A 1 116 ? 24.141 56.619 10.601 1.00 49.37 116 LEU C O 1
ATOM 818 N N . HIS A 1 117 ? 24.506 57.317 8.491 1.00 53.15 117 HIS C N 1
ATOM 819 C CA . HIS A 1 117 ? 23.847 56.171 7.881 1.00 55.06 117 HIS C CA 1
ATOM 820 C C . HIS A 1 117 ? 24.782 54.981 7.682 1.00 55.18 117 HIS C C 1
ATOM 821 O O . HIS A 1 117 ? 24.393 53.960 7.117 1.00 55.10 117 HIS C O 1
ATOM 828 N N . GLY A 1 118 ? 26.012 55.120 8.163 1.00 55.30 118 GLY C N 1
ATOM 829 C CA . GLY A 1 118 ? 26.988 54.055 8.049 1.00 55.31 118 GLY C CA 1
ATOM 830 C C . GLY A 1 118 ? 28.057 54.237 9.103 1.00 56.29 118 GLY C C 1
ATOM 831 O O . GLY A 1 118 ? 28.301 55.359 9.550 1.00 56.09 118 GLY C O 1
ATOM 832 N N . ASP A 1 119 ? 28.699 53.145 9.504 1.00 57.89 119 ASP C N 1
ATOM 833 C CA . ASP A 1 119 ? 29.737 53.213 10.526 1.00 59.15 119 ASP C CA 1
ATOM 834 C C . ASP A 1 119 ? 30.978 53.965 10.054 1.00 59.40 119 ASP C C 1
ATOM 835 O O . ASP A 1 119 ? 31.486 53.734 8.958 1.00 60.66 119 ASP C O 1
ATOM 840 N N . VAL A 1 120 ? 31.449 54.876 10.898 1.00 59.03 120 VAL C N 1
ATOM 841 C CA . VAL A 1 120 ? 32.621 55.685 10.613 1.00 58.41 120 VAL C CA 1
ATOM 842 C C . VAL A 1 120 ? 33.457 55.749 11.885 1.00 60.12 120 VAL C C 1
ATOM 843 O O . VAL A 1 120 ? 32.925 55.955 12.974 1.00 60.83 120 VAL C O 1
ATOM 847 N N . PRO A 1 121 ? 34.778 55.553 11.766 1.00 61.53 121 PRO C N 1
ATOM 848 C CA . PRO A 1 121 ? 35.660 55.600 12.936 1.00 61.98 121 PRO C CA 1
ATOM 849 C C . PRO A 1 121 ? 35.577 56.960 13.621 1.00 63.22 121 PRO C C 1
ATOM 850 O O . PRO A 1 121 ? 35.504 57.993 12.953 1.00 62.16 121 PRO C O 1
ATOM 854 N N . GLU A 1 122 ? 35.594 56.954 14.950 1.00 64.28 122 GLU C N 1
ATOM 855 C CA . GLU A 1 122 ? 35.503 58.186 15.720 1.00 65.91 122 GLU C CA 1
ATOM 856 C C . GLU A 1 122 ? 36.569 59.210 15.333 1.00 66.76 122 GLU C C 1
ATOM 857 O O . GLU A 1 122 ? 36.303 60.412 15.307 1.00 66.67 122 GLU C O 1
ATOM 863 N N . ASP A 1 123 ? 37.773 58.732 15.035 1.00 67.07 123 ASP C N 1
ATOM 864 C CA . ASP A 1 123 ? 38.876 59.609 14.650 1.00 67.36 123 ASP C CA 1
ATOM 865 C C . ASP A 1 123 ? 38.580 60.326 13.334 1.00 65.57 123 ASP C C 1
ATOM 866 O O . ASP A 1 123 ? 38.913 61.501 13.165 1.00 65.32 123 ASP C O 1
ATOM 871 N N . LYS A 1 124 ? 37.954 59.612 12.405 1.00 63.73 124 LYS C N 1
ATOM 872 C CA . LYS A 1 124 ? 37.612 60.179 11.108 1.00 62.52 124 LYS C CA 1
ATOM 873 C C . LYS A 1 124 ? 36.526 61.249 11.259 1.00 62.78 124 LYS C C 1
ATOM 874 O O . LYS A 1 124 ? 36.629 62.338 10.686 1.00 62.54 124 LYS C O 1
ATOM 880 N N . ILE A 1 125 ? 35.491 60.941 12.037 1.00 61.96 125 ILE C N 1
ATOM 881 C CA . ILE A 1 125 ? 34.404 61.891 12.259 1.00 60.96 125 ILE C CA 1
ATOM 882 C C . ILE A 1 125 ? 34.947 63.215 12.787 1.00 61.86 125 ILE C C 1
ATOM 883 O O . ILE A 1 125 ? 34.580 64.283 12.295 1.00 61.93 125 ILE C O 1
ATOM 888 N N . ARG A 1 126 ? 35.815 63.142 13.791 1.00 62.87 126 ARG C N 1
ATOM 889 C CA . ARG A 1 126 ? 36.393 64.343 14.383 1.00 65.05 126 ARG C CA 1
ATOM 890 C C . ARG A 1 126 ? 37.238 65.157 13.413 1.00 66.20 126 ARG C C 1
ATOM 891 O O . ARG A 1 126 ? 37.228 66.387 13.460 1.00 66.41 126 ARG C O 1
ATOM 899 N N . ALA A 1 127 ? 37.966 64.474 12.534 1.00 67.22 127 ALA C N 1
ATOM 900 C CA . ALA A 1 127 ? 38.817 65.159 11.569 1.00 67.82 127 ALA C CA 1
ATOM 901 C C . ALA A 1 127 ? 37.995 65.861 10.496 1.00 68.10 127 ALA C C 1
ATOM 902 O O . ALA A 1 127 ? 38.274 67.007 10.143 1.00 68.88 127 ALA C O 1
ATOM 904 N N . VAL A 1 128 ? 36.982 65.171 9.982 1.00 68.35 128 VAL C N 1
ATOM 905 C CA . VAL A 1 128 ? 36.126 65.725 8.941 1.00 68.52 128 VAL C CA 1
ATOM 906 C C . VAL A 1 128 ? 35.275 66.890 9.431 1.00 69.13 128 VAL C C 1
ATOM 907 O O . VAL A 1 128 ? 35.061 67.862 8.704 1.00 69.23 128 VAL C O 1
ATOM 911 N N . MET A 1 129 ? 34.781 66.794 10.659 1.00 68.82 129 MET C N 1
ATOM 912 C CA . MET A 1 129 ? 33.958 67.862 11.204 1.00 69.29 129 MET C CA 1
ATOM 913 C C . MET A 1 129 ? 34.824 69.023 11.649 1.00 69.86 129 MET C C 1
ATOM 914 O O . MET A 1 129 ? 34.323 70.071 12.056 1.00 70.65 129 MET C O 1
ATOM 919 N N . LYS A 1 130 ? 36.134 68.831 11.566 1.00 69.99 130 LYS C N 1
ATOM 920 C CA . LYS A 1 130 ? 37.070 69.877 11.941 1.00 70.94 130 LYS C CA 1
ATOM 921 C C . LYS A 1 130 ? 37.332 70.716 10.693 1.00 70.27 130 LYS C C 1
ATOM 922 O O . LYS A 1 130 ? 37.599 71.911 10.778 1.00 70.41 130 LYS C O 1
ATOM 928 N N . GLU A 1 131 ? 37.226 70.079 9.532 1.00 69.50 131 GLU C N 1
ATOM 929 C CA . GLU A 1 131 ? 37.459 70.752 8.262 1.00 69.88 131 GLU C CA 1
ATOM 930 C C . GLU A 1 131 ? 36.246 71.546 7.780 1.00 68.78 131 GLU C C 1
ATOM 931 O O . GLU A 1 131 ? 36.356 72.335 6.842 1.00 69.19 131 GLU C O 1
ATOM 937 N N . PHE A 1 132 ? 35.086 71.329 8.396 1.00 66.91 132 PHE C N 1
ATOM 938 C CA . PHE A 1 132 ? 33.891 72.061 7.990 1.00 63.51 132 PHE C CA 1
ATOM 939 C C . PHE A 1 132 ? 33.794 73.424 8.650 1.00 62.84 132 PHE C C 1
ATOM 940 O O . PHE A 1 132 ? 32.888 74.203 8.353 1.00 62.39 132 PHE C O 1
ATOM 948 N N . GLU A 1 133 ? 34.725 73.707 9.551 1.00 62.37 133 GLU C N 1
ATOM 949 C CA . GLU A 1 133 ? 34.752 75.000 10.213 1.00 64.01 133 GLU C CA 1
ATOM 950 C C . GLU A 1 133 ? 35.293 75.993 9.192 1.00 64.01 133 GLU C C 1
ATOM 951 O O . GLU A 1 133 ? 36.337 75.764 8.584 1.00 63.73 133 GLU C O 1
ATOM 957 N N . GLY A 1 134 ? 34.566 77.085 8.998 1.00 64.56 134 GLY C N 1
ATOM 958 C CA . GLY A 1 134 ? 34.975 78.084 8.031 1.00 64.89 134 GLY C CA 1
ATOM 959 C C . GLY A 1 134 ? 33.920 78.194 6.950 1.00 64.77 134 GLY C C 1
ATOM 960 O O . GLY A 1 134 ? 32.759 77.851 7.177 1.00 65.18 134 GLY C O 1
ATOM 961 N N . GLU A 1 135 ? 34.316 78.658 5.770 1.00 64.54 135 GLU C N 1
ATOM 962 C CA . GLU A 1 135 ? 33.382 78.806 4.664 1.00 63.56 135 GLU C CA 1
ATOM 963 C C . GLU A 1 135 ? 32.803 77.480 4.192 1.00 62.26 135 GLU C C 1
ATOM 964 O O . GLU A 1 135 ? 33.512 76.481 4.076 1.00 61.23 135 GLU C O 1
ATOM 970 N N . ILE A 1 136 ? 31.503 77.484 3.928 1.00 59.82 136 ILE C N 1
ATOM 971 C CA . ILE A 1 136 ? 30.811 76.312 3.414 1.00 58.85 136 ILE C CA 1
ATOM 972 C C . ILE A 1 136 ? 29.799 76.843 2.412 1.00 57.40 136 ILE C C 1
ATOM 973 O O . ILE A 1 136 ? 29.404 78.006 2.485 1.00 57.75 136 ILE C O 1
ATOM 978 N N . ILE A 1 137 ? 29.396 76.010 1.464 1.00 56.97 137 ILE C N 1
ATOM 979 C CA . ILE A 1 137 ? 28.421 76.439 0.476 1.00 58.41 137 ILE C CA 1
ATOM 980 C C . ILE A 1 137 ? 27.221 75.515 0.549 1.00 57.42 137 ILE C C 1
ATOM 981 O O . ILE A 1 137 ? 27.367 74.300 0.557 1.00 57.34 137 ILE C O 1
ATOM 986 N N . GLN A 1 138 ? 26.031 76.097 0.609 1.00 56.99 138 GLN C N 1
ATOM 987 C CA . GLN A 1 138 ? 24.807 75.316 0.725 1.00 57.89 138 GLN C CA 1
ATOM 988 C C . GLN A 1 138 ? 23.758 75.685 -0.318 1.00 56.97 138 GLN C C 1
ATOM 989 O O . GLN A 1 138 ? 23.677 76.835 -0.744 1.00 58.67 138 GLN C O 1
ATOM 995 N N . ARG A 1 151 ? 24.315 81.168 -0.412 1.00 61.74 151 ARG C N 1
ATOM 996 C CA . ARG A 1 151 ? 25.103 80.116 -1.042 1.00 61.28 151 ARG C CA 1
ATOM 997 C C . ARG A 1 151 ? 26.349 79.825 -0.220 1.00 59.85 151 ARG C C 1
ATOM 998 O O . ARG A 1 151 ? 26.593 78.684 0.160 1.00 60.47 151 ARG C O 1
ATOM 1006 N N . THR A 1 152 ? 27.138 80.856 0.056 1.00 58.49 152 THR C N 1
ATOM 1007 C CA . THR A 1 152 ? 28.354 80.684 0.846 1.00 58.06 152 THR C CA 1
ATOM 1008 C C . THR A 1 152 ? 28.174 81.275 2.238 1.00 55.89 152 THR C C 1
ATOM 1009 O O . THR A 1 152 ? 27.904 82.462 2.385 1.00 56.77 152 THR C O 1
ATOM 1013 N N . ARG A 1 153 ? 28.317 80.441 3.261 1.00 54.80 153 ARG C N 1
ATOM 1014 C CA . ARG A 1 153 ? 28.155 80.895 4.639 1.00 53.17 153 ARG C CA 1
ATOM 1015 C C . ARG A 1 153 ? 29.316 80.438 5.496 1.00 52.06 153 ARG C C 1
ATOM 1016 O O . ARG A 1 153 ? 30.024 79.501 5.142 1.00 53.10 153 ARG C O 1
ATOM 1024 N N . LYS A 1 154 ? 29.505 81.089 6.635 1.00 50.12 154 LYS C N 1
ATOM 1025 C CA . LYS A 1 154 ? 30.614 80.739 7.502 1.00 49.53 154 LYS C CA 1
ATOM 1026 C C . LYS A 1 154 ? 30.242 80.017 8.795 1.00 48.41 154 LYS C C 1
ATOM 1027 O O . LYS A 1 154 ? 29.320 80.411 9.511 1.00 46.12 154 LYS C O 1
ATOM 1033 N N . VAL A 1 155 ? 30.976 78.942 9.064 1.00 46.74 155 VAL C N 1
ATOM 1034 C CA . VAL A 1 155 ? 30.808 78.150 10.269 1.00 46.12 155 VAL C CA 1
ATOM 1035 C C . VAL A 1 155 ? 31.964 78.572 11.172 1.00 44.83 155 VAL C C 1
ATOM 1036 O O . VAL A 1 155 ? 33.122 78.300 10.877 1.00 46.19 155 VAL C O 1
ATOM 1040 N N . TYR A 1 156 ? 31.648 79.253 12.261 1.00 46.14 156 TYR C N 1
ATOM 1041 C CA . TYR A 1 156 ? 32.670 79.738 13.175 1.00 48.05 156 TYR C CA 1
ATOM 1042 C C . TYR A 1 156 ? 33.330 78.648 14.001 1.00 50.10 156 TYR C C 1
ATOM 1043 O O . TYR A 1 156 ? 34.512 78.746 14.332 1.00 50.18 156 TYR C O 1
ATOM 1052 N N . TYR A 1 157 ? 32.568 77.613 14.338 1.00 50.20 157 TYR C N 1
ATOM 1053 C CA . TYR A 1 157 ? 33.100 76.519 15.130 1.00 50.88 157 TYR C CA 1
ATOM 1054 C C . TYR A 1 157 ? 32.162 75.328 15.201 1.00 50.83 157 TYR C C 1
ATOM 1055 O O . TYR A 1 157 ? 30.942 75.471 15.150 1.00 49.36 157 TYR C O 1
ATOM 1064 N N . ILE A 1 158 ? 32.761 74.149 15.294 1.00 51.36 158 ILE C N 1
ATOM 1065 C CA . ILE A 1 158 ? 32.030 72.903 15.412 1.00 53.29 158 ILE C CA 1
ATOM 1066 C C . ILE A 1 158 ? 32.694 72.166 16.558 1.00 54.91 158 ILE C C 1
ATOM 1067 O O . ILE A 1 158 ? 33.825 71.702 16.435 1.00 55.49 158 ILE C O 1
ATOM 1072 N N . GLU A 1 159 ? 31.992 72.086 17.681 1.00 55.63 159 GLU C N 1
ATOM 1073 C CA . GLU A 1 159 ? 32.497 71.415 18.864 1.00 55.65 159 GLU C CA 1
ATOM 1074 C C . GLU A 1 159 ? 31.733 70.112 19.095 1.00 54.87 159 GLU C C 1
ATOM 1075 O O . GLU A 1 159 ? 30.551 70.122 19.432 1.00 53.57 159 GLU C O 1
ATOM 1081 N N . ILE A 1 160 ? 32.412 68.988 18.900 1.00 54.60 160 ILE C N 1
ATOM 1082 C CA . ILE A 1 160 ? 31.789 67.688 19.107 1.00 54.66 160 ILE C CA 1
ATOM 1083 C C . ILE A 1 160 ? 31.673 67.420 20.600 1.00 54.21 160 ILE C C 1
ATOM 1084 O O . ILE A 1 160 ? 32.673 67.376 21.316 1.00 54.27 160 ILE C O 1
ATOM 1089 N N . LEU A 1 161 ? 30.441 67.266 21.066 1.00 54.31 161 LEU C N 1
ATOM 1090 C CA . LEU A 1 161 ? 30.187 67.005 22.471 1.00 54.16 161 LEU C CA 1
ATOM 1091 C C . LEU A 1 161 ? 30.355 65.519 22.747 1.00 55.37 161 LEU C C 1
ATOM 1092 O O . LEU A 1 161 ? 31.168 65.123 23.581 1.00 55.34 161 LEU C O 1
ATOM 1097 N N . GLU A 1 162 ? 29.598 64.692 22.034 1.00 55.04 162 GLU C N 1
ATOM 1098 C CA . GLU A 1 162 ? 29.686 63.252 22.225 1.00 54.79 162 GLU C CA 1
ATOM 1099 C C . GLU A 1 162 ? 29.529 62.474 20.928 1.00 53.31 162 GLU C C 1
ATOM 1100 O O . GLU A 1 162 ? 28.843 62.906 20.003 1.00 51.72 162 GLU C O 1
ATOM 1106 N N . ILE A 1 163 ? 30.175 61.315 20.878 1.00 52.02 163 ILE C N 1
ATOM 1107 C CA . ILE A 1 163 ? 30.089 60.439 19.722 1.00 51.63 163 ILE C CA 1
ATOM 1108 C C . ILE A 1 163 ? 29.784 59.031 20.209 1.00 51.06 163 ILE C C 1
ATOM 1109 O O . ILE A 1 163 ? 30.571 58.450 20.955 1.00 51.99 163 ILE C O 1
ATOM 1114 N N . ASP A 1 164 ? 28.641 58.490 19.804 1.00 49.74 164 ASP C N 1
ATOM 1115 C CA . ASP A 1 164 ? 28.285 57.130 20.184 1.00 49.22 164 ASP C CA 1
ATOM 1116 C C . ASP A 1 164 ? 27.902 56.377 18.912 1.00 48.18 164 ASP C C 1
ATOM 1117 O O . ASP A 1 164 ? 26.753 56.422 18.465 1.00 46.50 164 ASP C O 1
ATOM 1122 N N . GLY A 1 165 ? 28.879 55.698 18.323 1.00 47.86 165 GLY C N 1
ATOM 1123 C CA . GLY A 1 165 ? 28.625 54.948 17.111 1.00 48.59 165 GLY C CA 1
ATOM 1124 C C . GLY A 1 165 ? 28.240 55.839 15.944 1.00 49.33 165 GLY C C 1
ATOM 1125 O O . GLY A 1 165 ? 29.064 56.585 15.418 1.00 49.81 165 GLY C O 1
ATOM 1126 N N . ARG A 1 166 ? 26.978 55.770 15.543 1.00 49.81 166 ARG C N 1
ATOM 1127 C CA . ARG A 1 166 ? 26.495 56.565 14.429 1.00 50.52 166 ARG C CA 1
ATOM 1128 C C . ARG A 1 166 ? 25.897 57.895 14.855 1.00 50.56 166 ARG C C 1
ATOM 1129 O O . ARG A 1 166 ? 25.520 58.708 14.009 1.00 51.06 166 ARG C O 1
ATOM 1137 N N . ASP A 1 167 ? 25.807 58.117 16.161 1.00 50.05 167 ASP C N 1
ATOM 1138 C CA . ASP A 1 167 ? 25.234 59.351 16.676 1.00 50.09 167 ASP C CA 1
ATOM 1139 C C . ASP A 1 167 ? 26.298 60.346 17.099 1.00 47.75 167 ASP C C 1
ATOM 1140 O O . ASP A 1 167 ? 27.197 60.033 17.884 1.00 47.74 167 ASP C O 1
ATOM 1145 N N . VAL A 1 168 ? 26.189 61.552 16.558 1.00 45.43 168 VAL C N 1
ATOM 1146 C CA . VAL A 1 168 ? 27.145 62.604 16.856 1.00 43.29 168 VAL C CA 1
ATOM 1147 C C . VAL A 1 168 ? 26.413 63.823 17.379 1.00 41.79 168 VAL C C 1
ATOM 1148 O O . VAL A 1 168 ? 25.596 64.413 16.681 1.00 40.39 168 VAL C O 1
ATOM 1152 N N . LEU A 1 169 ? 26.701 64.176 18.625 1.00 41.71 169 LEU C N 1
ATOM 1153 C CA . LEU A 1 169 ? 26.096 65.335 19.263 1.00 42.21 169 LEU C CA 1
ATOM 1154 C C . LEU A 1 169 ? 27.139 66.452 19.203 1.00 43.59 169 LEU C C 1
ATOM 1155 O O . LEU A 1 169 ? 28.231 66.322 19.764 1.00 44.86 169 LEU C O 1
ATOM 1160 N N . PHE A 1 170 ? 26.819 67.547 18.522 1.00 42.61 170 PHE C N 1
ATOM 1161 C CA . PHE A 1 170 ? 27.786 68.630 18.426 1.00 42.28 170 PHE C CA 1
ATOM 1162 C C . PHE A 1 170 ? 27.180 70.015 18.525 1.00 41.93 170 PHE C C 1
ATOM 1163 O O . PHE A 1 170 ? 25.989 70.208 18.289 1.00 40.52 170 PHE C O 1
ATOM 1171 N N . ARG A 1 171 ? 28.020 70.972 18.899 1.00 43.30 171 ARG C N 1
ATOM 1172 C CA . ARG A 1 171 ? 27.614 72.362 19.031 1.00 45.74 171 ARG C CA 1
ATOM 1173 C C . ARG A 1 171 ? 28.265 73.094 17.871 1.00 44.93 171 ARG C C 1
ATOM 1174 O O . ARG A 1 171 ? 29.421 72.839 17.544 1.00 45.51 171 ARG C O 1
ATOM 1182 N N . VAL A 1 172 ? 27.518 73.988 17.235 1.00 43.99 172 VAL C N 1
ATOM 1183 C CA . VAL A 1 172 ? 28.046 74.714 16.096 1.00 42.68 172 VAL C CA 1
ATOM 1184 C C . VAL A 1 172 ? 27.650 76.181 16.095 1.00 42.81 172 VAL C C 1
ATOM 1185 O O . VAL A 1 172 ? 26.490 76.523 16.333 1.00 43.44 172 VAL C O 1
ATOM 1189 N N . GLY A 1 173 ? 28.632 77.041 15.841 1.00 42.42 173 GLY C N 1
ATOM 1190 C CA . GLY A 1 173 ? 28.390 78.469 15.767 1.00 41.94 173 GLY C CA 1
ATOM 1191 C C . GLY A 1 173 ? 28.395 78.768 14.282 1.00 43.35 173 GLY C C 1
ATOM 1192 O O . GLY A 1 173 ? 29.276 78.288 13.564 1.00 42.82 173 GLY C O 1
ATOM 1193 N N . VAL A 1 174 ? 27.423 79.545 13.811 1.00 42.16 174 VAL C N 1
ATOM 1194 C CA . VAL A 1 174 ? 27.330 79.852 12.394 1.00 42.21 174 VAL C CA 1
ATOM 1195 C C . VAL A 1 174 ? 26.898 81.280 12.086 1.00 44.00 174 VAL C C 1
ATOM 1196 O O . VAL A 1 174 ? 26.309 81.969 12.920 1.00 44.38 174 VAL C O 1
ATOM 1200 N N . GLU A 1 175 ? 27.187 81.706 10.863 1.00 45.02 175 GLU C N 1
ATOM 1201 C CA . GLU A 1 175 ? 26.816 83.031 10.398 1.00 46.61 175 GLU C CA 1
ATOM 1202 C C . GLU A 1 175 ? 25.303 82.995 10.164 1.00 46.08 175 GLU C C 1
ATOM 1203 O O . GLU A 1 175 ? 24.733 81.926 9.952 1.00 46.06 175 GLU C O 1
ATOM 1209 N N . ALA A 1 176 ? 24.650 84.150 10.205 1.00 45.71 176 ALA C N 1
ATOM 1210 C CA . ALA A 1 176 ? 23.211 84.199 9.979 1.00 46.81 176 ALA C CA 1
ATOM 1211 C C . ALA A 1 176 ? 22.860 83.583 8.626 1.00 46.49 176 ALA C C 1
ATOM 1212 O O . ALA A 1 176 ? 23.589 83.755 7.654 1.00 46.81 176 ALA C O 1
ATOM 1214 N N . GLY A 1 177 ? 21.752 82.852 8.571 1.00 47.37 177 GLY C N 1
ATOM 1215 C CA . GLY A 1 177 ? 21.334 82.239 7.321 1.00 46.37 177 GLY C CA 1
ATOM 1216 C C . GLY A 1 177 ? 21.955 80.890 6.999 1.00 47.70 177 GLY C C 1
ATOM 1217 O O . GLY A 1 177 ? 21.731 80.344 5.916 1.00 48.29 177 GLY C O 1
ATOM 1218 N N . THR A 1 178 ? 22.741 80.340 7.916 1.00 45.84 178 THR C N 1
ATOM 1219 C CA . THR A 1 178 ? 23.351 79.043 7.665 1.00 46.58 178 THR C CA 1
ATOM 1220 C C . THR A 1 178 ? 22.344 77.948 8.011 1.00 47.76 178 THR C C 1
ATOM 1221 O O . THR A 1 178 ? 21.752 77.956 9.094 1.00 47.78 178 THR C O 1
ATOM 1225 N N . TYR A 1 179 ? 22.138 77.024 7.081 1.00 47.11 179 TYR C N 1
ATOM 1226 C CA . TYR A 1 179 ? 21.209 75.916 7.277 1.00 49.72 179 TYR C CA 1
ATOM 1227 C C . TYR A 1 179 ? 21.953 74.731 7.881 1.00 48.97 179 TYR C C 1
ATOM 1228 O O . TYR A 1 179 ? 22.834 74.149 7.241 1.00 47.38 179 TYR C O 1
ATOM 1237 N N . ILE A 1 180 ? 21.594 74.366 9.107 1.00 46.58 180 ILE C N 1
ATOM 1238 C CA . ILE A 1 180 ? 22.255 73.255 9.774 1.00 44.85 180 ILE C CA 1
ATOM 1239 C C . ILE A 1 180 ? 21.962 71.916 9.119 1.00 44.62 180 ILE C C 1
ATOM 1240 O O . ILE A 1 180 ? 22.842 71.059 9.033 1.00 43.52 180 ILE C O 1
ATOM 1245 N N . ARG A 1 181 ? 20.729 71.730 8.654 1.00 47.30 181 ARG C N 1
ATOM 1246 C CA . ARG A 1 181 ? 20.360 70.476 8.009 1.00 48.61 181 ARG C CA 1
ATOM 1247 C C . ARG A 1 181 ? 21.273 70.230 6.807 1.00 49.10 181 ARG C C 1
ATOM 1248 O O . ARG A 1 181 ? 21.757 69.114 6.599 1.00 47.40 181 ARG C O 1
ATOM 1256 N N . SER A 1 182 ? 21.508 71.280 6.024 1.00 50.18 182 SER C N 1
ATOM 1257 C CA . SER A 1 182 ? 22.371 71.187 4.846 1.00 50.50 182 SER C CA 1
ATOM 1258 C C . SER A 1 182 ? 23.809 70.920 5.278 1.00 49.22 182 SER C C 1
ATOM 1259 O O . SER A 1 182 ? 24.519 70.121 4.662 1.00 48.38 182 SER C O 1
ATOM 1262 N N . LEU A 1 183 ? 24.234 71.600 6.339 1.00 47.71 183 LEU C N 1
ATOM 1263 C CA . LEU A 1 183 ? 25.576 71.421 6.873 1.00 46.44 183 LEU C CA 1
ATOM 1264 C C . LEU A 1 183 ? 25.773 69.949 7.237 1.00 46.99 183 LEU C C 1
ATOM 1265 O O . LEU A 1 183 ? 26.804 69.347 6.922 1.00 45.79 183 LEU C O 1
ATOM 1270 N N . ILE A 1 184 ? 24.779 69.368 7.900 1.00 46.40 184 ILE C N 1
ATOM 1271 C CA . ILE A 1 184 ? 24.873 67.971 8.298 1.00 46.11 184 ILE C CA 1
ATOM 1272 C C . ILE A 1 184 ? 24.879 67.071 7.071 1.00 46.05 184 ILE C C 1
ATOM 1273 O O . ILE A 1 184 ? 25.608 66.083 7.026 1.00 44.29 184 ILE C O 1
ATOM 1278 N N . HIS A 1 185 ? 24.075 67.422 6.074 1.00 47.52 185 HIS C N 1
ATOM 1279 C CA . HIS A 1 185 ? 24.011 66.642 4.844 1.00 50.79 185 HIS C CA 1
ATOM 1280 C C . HIS A 1 185 ? 25.394 66.611 4.182 1.00 51.23 185 HIS C C 1
ATOM 1281 O O . HIS A 1 185 ? 25.855 65.562 3.739 1.00 51.78 185 HIS C O 1
ATOM 1288 N N . HIS A 1 186 ? 26.061 67.762 4.134 1.00 51.59 186 HIS C N 1
ATOM 1289 C CA . HIS A 1 186 ? 27.384 67.845 3.524 1.00 53.35 186 HIS C CA 1
ATOM 1290 C C . HIS A 1 186 ? 28.433 67.080 4.317 1.00 52.56 186 HIS C C 1
ATOM 1291 O O . HIS A 1 186 ? 29.384 66.552 3.743 1.00 51.68 186 HIS C O 1
ATOM 1298 N N . ILE A 1 187 ? 28.265 67.034 5.636 1.00 50.96 187 ILE C N 1
ATOM 1299 C CA . ILE A 1 187 ? 29.195 66.312 6.492 1.00 51.46 187 ILE C CA 1
ATOM 1300 C C . ILE A 1 187 ? 29.011 64.826 6.220 1.00 51.63 187 ILE C C 1
ATOM 1301 O O . ILE A 1 187 ? 29.972 64.055 6.236 1.00 52.38 187 ILE C O 1
ATOM 1306 N N . GLY A 1 188 ? 27.769 64.431 5.961 1.00 52.52 188 GLY C N 1
ATOM 1307 C CA . GLY A 1 188 ? 27.483 63.039 5.671 1.00 54.40 188 GLY C CA 1
ATOM 1308 C C . GLY A 1 188 ? 28.094 62.637 4.341 1.00 55.38 188 GLY C C 1
ATOM 1309 O O . GLY A 1 188 ? 28.556 61.506 4.179 1.00 56.04 188 GLY C O 1
ATOM 1310 N N . LEU A 1 189 ? 28.095 63.566 3.386 1.00 55.96 189 LEU C N 1
ATOM 1311 C CA . LEU A 1 189 ? 28.663 63.308 2.063 1.00 55.92 189 LEU C CA 1
ATOM 1312 C C . LEU A 1 189 ? 30.170 63.171 2.172 1.00 54.99 189 LEU C C 1
ATOM 1313 O O . LEU A 1 189 ? 30.770 62.316 1.529 1.00 56.08 189 LEU C O 1
ATOM 1318 N N . ALA A 1 190 ? 30.773 64.016 3.001 1.00 56.08 190 ALA C N 1
ATOM 1319 C CA . ALA A 1 190 ? 32.215 63.997 3.208 1.00 57.20 190 ALA C CA 1
ATOM 1320 C C . ALA A 1 190 ? 32.657 62.697 3.876 1.00 58.00 190 ALA C C 1
ATOM 1321 O O . ALA A 1 190 ? 33.738 62.184 3.591 1.00 57.76 190 ALA C O 1
ATOM 1323 N N . LEU A 1 191 ? 31.820 62.171 4.768 1.00 59.28 191 LEU C N 1
ATOM 1324 C CA . LEU A 1 191 ? 32.129 60.925 5.468 1.00 59.52 191 LEU C CA 1
ATOM 1325 C C . LEU A 1 191 ? 31.891 59.730 4.559 1.00 58.79 191 LEU C C 1
ATOM 1326 O O . LEU A 1 191 ? 32.316 58.615 4.860 1.00 60.14 191 LEU C O 1
ATOM 1331 N N . GLY A 1 192 ? 31.195 59.973 3.452 1.00 59.39 192 GLY C N 1
ATOM 1332 C CA . GLY A 1 192 ? 30.913 58.918 2.495 1.00 58.40 192 GLY C CA 1
ATOM 1333 C C . GLY A 1 192 ? 29.715 58.047 2.819 1.00 59.08 192 GLY C C 1
ATOM 1334 O O . GLY A 1 192 ? 29.189 57.367 1.937 1.00 60.33 192 GLY C O 1
ATOM 1335 N N . VAL A 1 193 ? 29.266 58.073 4.072 1.00 57.76 193 VAL C N 1
ATOM 1336 C CA . VAL A 1 193 ? 28.133 57.249 4.492 1.00 55.51 193 VAL C CA 1
ATOM 1337 C C . VAL A 1 193 ? 26.785 57.964 4.490 1.00 53.79 193 VAL C C 1
ATOM 1338 O O . VAL A 1 193 ? 25.732 57.323 4.474 1.00 52.89 193 VAL C O 1
ATOM 1342 N N . GLY A 1 194 ? 26.816 59.291 4.503 1.00 52.61 194 GLY C N 1
ATOM 1343 C CA . GLY A 1 194 ? 25.576 60.042 4.523 1.00 51.74 194 GLY C CA 1
ATOM 1344 C C . GLY A 1 194 ? 25.146 60.282 5.961 1.00 51.64 194 GLY C C 1
ATOM 1345 O O . GLY A 1 194 ? 25.438 59.476 6.846 1.00 50.65 194 GLY C O 1
ATOM 1346 N N . ALA A 1 195 ? 24.457 61.391 6.200 1.00 50.04 195 ALA C N 1
ATOM 1347 C CA . ALA A 1 195 ? 24.014 61.719 7.544 1.00 49.77 195 ALA C CA 1
ATOM 1348 C C . ALA A 1 195 ? 22.657 62.410 7.552 1.00 50.27 195 ALA C C 1
ATOM 1349 O O . ALA A 1 195 ? 22.264 63.063 6.582 1.00 49.36 195 ALA C O 1
ATOM 1351 N N . HIS A 1 196 ? 21.951 62.256 8.665 1.00 49.61 196 HIS C N 1
ATOM 1352 C CA . HIS A 1 196 ? 20.631 62.842 8.844 1.00 49.22 196 HIS C CA 1
ATOM 1353 C C . HIS A 1 196 ? 20.623 63.648 10.138 1.00 47.45 196 HIS C C 1
ATOM 1354 O O . HIS A 1 196 ? 21.213 63.228 11.135 1.00 46.88 196 HIS C O 1
ATOM 1361 N N . MET A 1 197 ? 19.969 64.807 10.120 1.00 44.04 197 MET C N 1
ATOM 1362 C CA . MET A 1 197 ? 19.862 65.634 11.320 1.00 42.78 197 MET C CA 1
ATOM 1363 C C . MET A 1 197 ? 18.659 65.130 12.136 1.00 41.52 197 MET C C 1
ATOM 1364 O O . MET A 1 197 ? 17.509 65.414 11.798 1.00 40.09 197 MET C O 1
ATOM 1369 N N . ALA A 1 198 ? 18.935 64.379 13.201 1.00 39.67 198 ALA C N 1
ATOM 1370 C CA . ALA A 1 198 ? 17.880 63.808 14.039 1.00 40.49 198 ALA C CA 1
ATOM 1371 C C . ALA A 1 198 ? 17.205 64.804 14.965 1.00 41.36 198 ALA C C 1
ATOM 1372 O O . ALA A 1 198 ? 16.027 64.666 15.283 1.00 42.18 198 ALA C O 1
ATOM 1374 N N . GLU A 1 199 ? 17.948 65.807 15.411 1.00 43.38 199 GLU C N 1
ATOM 1375 C CA . GLU A 1 199 ? 17.379 66.791 16.318 1.00 43.18 199 GLU C CA 1
ATOM 1376 C C . GLU A 1 199 ? 18.204 68.062 16.275 1.00 40.51 199 GLU C C 1
ATOM 1377 O O . GLU A 1 199 ? 19.419 68.017 16.091 1.00 39.40 199 GLU C O 1
ATOM 1383 N N . LEU A 1 200 ? 17.538 69.193 16.469 1.00 40.91 200 LEU C N 1
ATOM 1384 C CA . LEU A 1 200 ? 18.204 70.485 16.428 1.00 40.56 200 LEU C CA 1
ATOM 1385 C C . LEU A 1 200 ? 17.650 71.418 17.502 1.00 39.46 200 LEU C C 1
ATOM 1386 O O . LEU A 1 200 ? 16.444 71.493 17.699 1.00 40.16 200 LEU C O 1
ATOM 1391 N N . ARG A 1 201 ? 18.538 72.133 18.182 1.00 39.59 201 ARG C N 1
ATOM 1392 C CA . ARG A 1 201 ? 18.135 73.080 19.214 1.00 40.01 201 ARG C CA 1
ATOM 1393 C C . ARG A 1 201 ? 19.000 74.330 19.094 1.00 39.72 201 ARG C C 1
ATOM 1394 O O . ARG A 1 201 ? 20.228 74.245 19.105 1.00 38.80 201 ARG C O 1
ATOM 1402 N N . ARG A 1 202 ? 18.365 75.489 18.960 1.00 39.77 202 ARG C N 1
ATOM 1403 C CA . ARG A 1 202 ? 19.117 76.728 18.863 1.00 39.86 202 ARG C CA 1
ATOM 1404 C C . ARG A 1 202 ? 19.469 77.160 20.283 1.00 39.18 202 ARG C C 1
ATOM 1405 O O . ARG A 1 202 ? 18.600 77.264 21.148 1.00 39.65 202 ARG C O 1
ATOM 1413 N N . THR A 1 203 ? 20.751 77.402 20.518 1.00 39.40 203 THR C N 1
ATOM 1414 C CA . THR A 1 203 ? 21.213 77.794 21.836 1.00 40.73 203 THR C CA 1
ATOM 1415 C C . THR A 1 203 ? 21.617 79.249 21.882 1.00 41.26 203 THR C C 1
ATOM 1416 O O . THR A 1 203 ? 21.941 79.766 22.945 1.00 42.86 203 THR C O 1
ATOM 1420 N N . ARG A 1 204 ? 21.593 79.911 20.731 1.00 42.11 204 ARG C N 1
ATOM 1421 C CA . ARG A 1 204 ? 21.975 81.309 20.682 1.00 42.63 204 ARG C CA 1
ATOM 1422 C C . ARG A 1 204 ? 21.595 82.002 19.384 1.00 42.29 204 ARG C C 1
ATOM 1423 O O . ARG A 1 204 ? 21.713 81.439 18.299 1.00 39.84 204 ARG C O 1
ATOM 1431 N N . SER A 1 205 ? 21.113 83.231 19.512 1.00 42.36 205 SER C N 1
ATOM 1432 C CA . SER A 1 205 ? 20.759 84.046 18.360 1.00 43.34 205 SER C CA 1
ATOM 1433 C C . SER A 1 205 ? 21.147 85.466 18.711 1.00 41.92 205 SER C C 1
ATOM 1434 O O . SER A 1 205 ? 20.458 86.138 19.488 1.00 42.60 205 SER C O 1
ATOM 1437 N N . GLY A 1 206 ? 22.261 85.917 18.149 1.00 42.68 206 GLY C N 1
ATOM 1438 C CA . GLY A 1 206 ? 22.729 87.257 18.440 1.00 42.45 206 GLY C CA 1
ATOM 1439 C C . GLY A 1 206 ? 22.954 87.374 19.934 1.00 43.04 206 GLY C C 1
ATOM 1440 O O . GLY A 1 206 ? 23.641 86.540 20.526 1.00 43.08 206 GLY C O 1
ATOM 1441 N N . PRO A 1 207 ? 22.366 88.382 20.585 1.00 42.25 207 PRO C N 1
ATOM 1442 C CA . PRO A 1 207 ? 22.560 88.535 22.030 1.00 41.85 207 PRO C CA 1
ATOM 1443 C C . PRO A 1 207 ? 21.695 87.626 22.910 1.00 42.03 207 PRO C C 1
ATOM 1444 O O . PRO A 1 207 ? 21.829 87.631 24.139 1.00 42.23 207 PRO C O 1
ATOM 1448 N N . PHE A 1 208 ? 20.808 86.847 22.296 1.00 39.89 208 PHE C N 1
ATOM 1449 C CA . PHE A 1 208 ? 19.955 85.953 23.073 1.00 39.72 208 PHE C CA 1
ATOM 1450 C C . PHE A 1 208 ? 20.557 84.564 23.219 1.00 40.38 208 PHE C C 1
ATOM 1451 O O . PHE A 1 208 ? 20.877 83.899 22.236 1.00 41.29 208 PHE C O 1
ATOM 1459 N N . LYS A 1 209 ? 20.707 84.128 24.463 1.00 41.47 209 LYS C N 1
ATOM 1460 C CA . LYS A 1 209 ? 21.284 82.826 24.738 1.00 43.19 209 LYS C CA 1
ATOM 1461 C C . LYS A 1 209 ? 20.618 82.170 25.940 1.00 43.68 209 LYS C C 1
ATOM 1462 O O . LYS A 1 209 ? 19.770 82.775 26.607 1.00 42.71 209 LYS C O 1
ATOM 1468 N N . GLU A 1 210 ? 21.004 80.927 26.206 1.00 44.98 210 GLU C N 1
ATOM 1469 C CA . GLU A 1 210 ? 20.462 80.172 27.328 1.00 46.30 210 GLU C CA 1
ATOM 1470 C C . GLU A 1 210 ? 21.041 80.662 28.643 1.00 46.30 210 GLU C C 1
ATOM 1471 O O . GLU A 1 210 ? 22.045 80.141 29.133 1.00 47.20 210 GLU C O 1
ATOM 1477 N N . ASP A 1 211 ? 20.405 81.677 29.205 1.00 46.53 211 ASP C N 1
ATOM 1478 C CA . ASP A 1 211 ? 20.829 82.241 30.473 1.00 47.27 211 ASP C CA 1
ATOM 1479 C C . ASP A 1 211 ? 19.575 82.481 31.303 1.00 48.49 211 ASP C C 1
ATOM 1480 O O . ASP A 1 211 ? 18.506 81.967 30.966 1.00 46.68 211 ASP C O 1
ATOM 1485 N N . GLU A 1 212 ? 19.684 83.260 32.373 1.00 50.24 212 GLU C N 1
ATOM 1486 C CA . GLU A 1 212 ? 18.519 83.482 33.218 1.00 51.74 212 GLU C CA 1
ATOM 1487 C C . GLU A 1 212 ? 17.328 84.098 32.496 1.00 50.61 212 GLU C C 1
ATOM 1488 O O . GLU A 1 212 ? 16.197 83.967 32.960 1.00 50.57 212 GLU C O 1
ATOM 1494 N N . THR A 1 213 ? 17.560 84.750 31.359 1.00 49.46 213 THR C N 1
ATOM 1495 C CA . THR A 1 213 ? 16.455 85.383 30.636 1.00 47.42 213 THR C CA 1
ATOM 1496 C C . THR A 1 213 ? 15.656 84.450 29.735 1.00 45.61 213 THR C C 1
ATOM 1497 O O . THR A 1 213 ? 14.612 84.843 29.211 1.00 44.20 213 THR C O 1
ATOM 1501 N N . LEU A 1 214 ? 16.135 83.224 29.546 1.00 44.00 214 LEU C N 1
ATOM 1502 C CA . LEU A 1 214 ? 15.418 82.274 28.701 1.00 42.21 214 LEU C CA 1
ATOM 1503 C C . LEU A 1 214 ? 14.187 81.799 29.453 1.00 41.96 214 LEU C C 1
ATOM 1504 O O . LEU A 1 214 ? 14.303 81.237 30.539 1.00 42.26 214 LEU C O 1
ATOM 1509 N N . VAL A 1 215 ? 13.008 82.029 28.884 1.00 40.23 215 VAL C N 1
ATOM 1510 C CA . VAL A 1 215 ? 11.769 81.616 29.528 1.00 38.61 215 VAL C CA 1
ATOM 1511 C C . VAL A 1 215 ? 10.896 80.751 28.625 1.00 39.86 215 VAL C C 1
ATOM 1512 O O . VAL A 1 215 ? 11.048 80.757 27.402 1.00 40.24 215 VAL C O 1
ATOM 1516 N N . THR A 1 216 ? 9.980 80.005 29.238 1.00 39.54 216 THR C N 1
ATOM 1517 C CA . THR A 1 216 ? 9.079 79.133 28.496 1.00 40.45 216 THR C CA 1
ATOM 1518 C C . THR A 1 216 ? 7.675 79.714 28.489 1.00 41.21 216 THR C C 1
ATOM 1519 O O . THR A 1 216 ? 7.361 80.622 29.259 1.00 41.06 216 THR C O 1
ATOM 1523 N N . LEU A 1 217 ? 6.830 79.167 27.623 1.00 41.64 217 LEU C N 1
ATOM 1524 C CA . LEU A 1 217 ? 5.449 79.609 27.503 1.00 45.03 217 LEU C CA 1
ATOM 1525 C C . LEU A 1 217 ? 4.707 79.455 28.830 1.00 45.57 217 LEU C C 1
ATOM 1526 O O . LEU A 1 217 ? 3.868 80.283 29.186 1.00 46.09 217 LEU C O 1
ATOM 1531 N N . HIS A 1 218 ? 5.017 78.392 29.561 1.00 46.12 218 HIS C N 1
ATOM 1532 C CA . HIS A 1 218 ? 4.373 78.163 30.847 1.00 47.42 218 HIS C CA 1
ATOM 1533 C C . HIS A 1 218 ? 4.846 79.207 31.835 1.00 46.79 218 HIS C C 1
ATOM 1534 O O . HIS A 1 218 ? 4.071 79.673 32.670 1.00 47.69 218 HIS C O 1
ATOM 1541 N N . ASP A 1 219 ? 6.119 79.578 31.744 1.00 45.86 219 ASP C N 1
ATOM 1542 C CA . ASP A 1 219 ? 6.641 80.608 32.624 1.00 44.01 219 ASP C CA 1
ATOM 1543 C C . ASP A 1 219 ? 5.842 81.877 32.390 1.00 42.45 219 ASP C C 1
ATOM 1544 O O . ASP A 1 219 ? 5.395 82.513 33.337 1.00 40.53 219 ASP C O 1
ATOM 1549 N N . LEU A 1 220 ? 5.661 82.235 31.119 1.00 41.22 220 LEU C N 1
ATOM 1550 C CA . LEU A 1 220 ? 4.923 83.440 30.760 1.00 41.70 220 LEU C CA 1
ATOM 1551 C C . LEU A 1 220 ? 3.492 83.418 31.273 1.00 40.64 220 LEU C C 1
ATOM 1552 O O . LEU A 1 220 ? 2.988 84.432 31.763 1.00 41.35 220 LEU C O 1
ATOM 1557 N N . VAL A 1 221 ? 2.833 82.273 31.144 1.00 39.33 221 VAL C N 1
ATOM 1558 C CA . VAL A 1 221 ? 1.460 82.149 31.615 1.00 40.47 221 VAL C CA 1
ATOM 1559 C C . VAL A 1 221 ? 1.418 82.400 33.117 1.00 40.41 221 VAL C C 1
ATOM 1560 O O . VAL A 1 221 ? 0.613 83.192 33.597 1.00 41.78 221 VAL C O 1
ATOM 1564 N N . ASP A 1 222 ? 2.310 81.751 33.855 1.00 40.31 222 ASP C N 1
ATOM 1565 C CA . ASP A 1 222 ? 2.327 81.909 35.303 1.00 41.04 222 ASP C CA 1
ATOM 1566 C C . ASP A 1 222 ? 2.726 83.297 35.786 1.00 41.29 222 ASP C C 1
ATOM 1567 O O . ASP A 1 222 ? 2.134 83.822 36.731 1.00 43.93 222 ASP C O 1
ATOM 1572 N N . TYR A 1 223 ? 3.726 83.896 35.151 1.00 40.49 223 TYR C N 1
ATOM 1573 C CA . TYR A 1 223 ? 4.174 85.226 35.550 1.00 41.32 223 TYR C CA 1
ATOM 1574 C C . 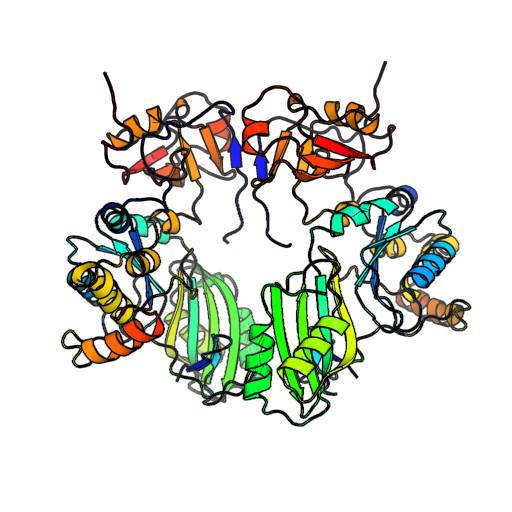TYR A 1 223 ? 3.114 86.281 35.242 1.00 41.35 223 TYR C C 1
ATOM 1575 O O . TYR A 1 223 ? 2.950 87.255 35.981 1.00 39.30 223 TYR C O 1
ATOM 1584 N N . TYR A 1 224 ? 2.391 86.083 34.149 1.00 42.20 224 TYR C N 1
ATOM 1585 C CA . TYR A 1 224 ? 1.350 87.020 33.772 1.00 43.88 224 TYR C CA 1
ATOM 1586 C C . TYR A 1 224 ? 0.239 86.930 34.809 1.00 44.80 224 TYR C C 1
ATOM 1587 O O . TYR A 1 224 ? -0.387 87.936 35.147 1.00 43.10 224 TYR C O 1
ATOM 1596 N N . HIS A 1 225 ? 0.015 85.718 35.318 1.00 44.86 225 HIS C N 1
ATOM 1597 C CA . HIS A 1 225 ? -0.990 85.479 36.352 1.00 45.13 225 HIS C CA 1
ATOM 1598 C C . HIS A 1 225 ? -0.571 86.172 37.646 1.00 44.52 225 HIS C C 1
ATOM 1599 O O . HIS A 1 225 ? -1.378 86.837 38.288 1.00 44.80 225 HIS C O 1
ATOM 1606 N N . PHE A 1 226 ? 0.694 86.021 38.024 1.00 43.42 226 PHE C N 1
ATOM 1607 C CA . PHE A 1 226 ? 1.195 86.644 39.246 1.00 45.39 226 PHE C CA 1
ATOM 1608 C C . PHE A 1 226 ? 1.046 88.161 39.166 1.00 46.40 226 PHE C C 1
ATOM 1609 O O . PHE A 1 226 ? 0.838 88.832 40.176 1.00 47.27 226 PHE C O 1
ATOM 1617 N N . TRP A 1 227 ? 1.161 88.696 37.958 1.00 45.56 227 TRP C N 1
ATOM 1618 C CA . TRP A 1 227 ? 1.030 90.128 37.752 1.00 45.69 227 TRP C CA 1
ATOM 1619 C C . TRP A 1 227 ? -0.431 90.564 37.772 1.00 45.96 227 TRP C C 1
ATOM 1620 O O . TRP A 1 227 ? -0.828 91.369 38.600 1.00 45.59 227 TRP C O 1
ATOM 1631 N N . LYS A 1 228 ? -1.230 90.009 36.869 1.00 47.53 228 LYS C N 1
ATOM 1632 C CA . LYS A 1 228 ? -2.636 90.366 36.759 1.00 49.39 228 LYS C CA 1
ATOM 1633 C C . LYS A 1 228 ? -3.567 89.930 37.889 1.00 52.40 228 LYS C C 1
ATOM 1634 O O . LYS A 1 228 ? -4.548 90.615 38.173 1.00 52.06 228 LYS C O 1
ATOM 1640 N N . GLU A 1 229 ? -3.276 88.806 38.534 1.00 54.31 229 GLU C N 1
ATOM 1641 C CA . GLU A 1 229 ? -4.135 88.338 39.615 1.00 56.21 229 GLU C CA 1
ATOM 1642 C C . GLU A 1 229 ? -3.591 88.695 40.988 1.00 55.92 229 GLU C C 1
ATOM 1643 O O . GLU A 1 229 ? -4.329 89.155 41.850 1.00 56.78 229 GLU C O 1
ATOM 1649 N N . ASP A 1 230 ? -2.299 88.474 41.189 1.00 55.91 230 ASP C N 1
ATOM 1650 C CA . ASP A 1 230 ? -1.675 88.737 42.477 1.00 55.91 230 ASP C CA 1
ATOM 1651 C C . ASP A 1 230 ? -1.000 90.103 42.610 1.00 54.09 230 ASP C C 1
ATOM 1652 O O . ASP A 1 230 ? -0.512 90.451 43.684 1.00 52.81 230 ASP C O 1
ATOM 1657 N N . GLY A 1 231 ? -0.970 90.868 41.520 1.00 52.81 231 GLY C N 1
ATOM 1658 C CA . GLY A 1 231 ? -0.362 92.190 41.547 1.00 49.69 231 GLY C CA 1
ATOM 1659 C C . GLY A 1 231 ? 1.150 92.212 41.682 1.00 50.81 231 GLY C C 1
ATOM 1660 O O . GLY A 1 231 ? 1.719 93.209 42.124 1.00 51.17 231 GLY C O 1
ATOM 1661 N N . ILE A 1 232 ? 1.807 91.122 41.294 1.00 49.97 232 ILE C N 1
ATOM 1662 C CA . ILE A 1 232 ? 3.262 91.017 41.379 1.00 48.85 232 ILE C CA 1
ATOM 1663 C C . ILE A 1 232 ? 3.869 91.125 39.975 1.00 48.83 232 ILE C C 1
ATOM 1664 O O . ILE A 1 232 ? 3.793 90.182 39.189 1.00 48.15 232 ILE C O 1
ATOM 1669 N N . GLU A 1 233 ? 4.489 92.257 39.667 1.00 48.23 233 GLU C N 1
ATOM 1670 C CA . GLU A 1 233 ? 5.066 92.457 38.339 1.00 49.53 233 GLU C CA 1
ATOM 1671 C C . GLU A 1 233 ? 6.514 92.008 38.203 1.00 48.71 233 GLU C C 1
ATOM 1672 O O . GLU A 1 233 ? 7.036 91.935 37.095 1.00 47.51 233 GLU C O 1
ATOM 1678 N N . GLU A 1 234 ? 7.151 91.707 39.328 1.00 48.19 234 GLU C N 1
ATOM 1679 C CA . GLU A 1 234 ? 8.549 91.297 39.346 1.00 48.91 234 GLU C CA 1
ATOM 1680 C C . GLU A 1 234 ? 8.925 90.202 38.348 1.00 48.39 234 GLU C C 1
ATOM 1681 O O . GLU A 1 234 ? 9.897 90.331 37.598 1.00 46.72 234 GLU C O 1
ATOM 1687 N N . TYR A 1 235 ? 8.159 89.120 38.343 1.00 45.67 235 TYR C N 1
ATOM 1688 C CA . TYR A 1 235 ? 8.465 88.003 37.463 1.00 46.28 235 TYR C CA 1
ATOM 1689 C C . TYR A 1 235 ? 8.201 88.271 35.987 1.00 42.82 235 TYR C C 1
ATOM 1690 O O . TYR A 1 235 ? 9.042 87.960 35.151 1.00 40.78 235 TYR C O 1
ATOM 1699 N N . ILE A 1 236 ? 7.052 88.851 35.655 1.00 42.56 236 ILE C N 1
ATOM 1700 C CA . ILE A 1 236 ? 6.773 89.136 34.253 1.00 42.19 236 ILE C CA 1
ATOM 1701 C C . ILE A 1 236 ? 7.838 90.120 33.765 1.00 41.40 236 ILE C C 1
ATOM 1702 O O . ILE A 1 236 ? 8.342 89.994 32.652 1.00 39.61 236 ILE C O 1
ATOM 1707 N N . ARG A 1 237 ? 8.204 91.078 34.614 1.00 42.11 237 ARG C N 1
ATOM 1708 C CA . ARG A 1 237 ? 9.220 92.062 34.253 1.00 41.53 237 ARG C CA 1
ATOM 1709 C C . ARG A 1 237 ? 10.533 91.380 33.890 1.00 43.63 237 ARG C C 1
ATOM 1710 O O . ARG A 1 237 ? 11.146 91.696 32.865 1.00 42.07 237 ARG C O 1
ATOM 1718 N N . LYS A 1 238 ? 10.966 90.444 34.729 1.00 44.50 238 LYS C N 1
ATOM 1719 C CA . LYS A 1 238 ? 12.206 89.723 34.474 1.00 44.74 238 LYS C CA 1
ATOM 1720 C C . LYS A 1 238 ? 12.100 88.777 33.281 1.00 42.14 238 LYS C C 1
ATOM 1721 O O . LYS A 1 238 ? 13.101 88.438 32.663 1.00 41.74 238 LYS C O 1
ATOM 1727 N N . ALA A 1 239 ? 10.882 88.360 32.958 1.00 41.07 239 ALA C N 1
ATOM 1728 C CA . ALA A 1 239 ? 10.654 87.443 31.846 1.00 40.08 239 ALA C CA 1
ATOM 1729 C C . ALA A 1 239 ? 10.698 88.152 30.489 1.00 40.00 239 ALA C C 1
ATOM 1730 O O . ALA A 1 239 ? 10.795 87.494 29.454 1.00 39.40 239 ALA C O 1
ATOM 1732 N N . ILE A 1 240 ? 10.620 89.483 30.503 1.00 39.65 240 ILE C N 1
ATOM 1733 C CA . ILE A 1 240 ? 10.646 90.285 29.278 1.00 39.26 240 ILE C CA 1
ATOM 1734 C C . ILE A 1 240 ? 11.823 91.262 29.323 1.00 39.61 240 ILE C C 1
ATOM 1735 O O . ILE A 1 240 ? 12.024 91.958 30.317 1.00 38.50 240 ILE C O 1
ATOM 1740 N N . GLN A 1 241 ? 12.611 91.310 28.256 1.00 37.85 241 GLN C N 1
ATOM 1741 C CA . GLN A 1 241 ? 13.760 92.205 28.246 1.00 37.34 241 GLN C CA 1
ATOM 1742 C C . GLN A 1 241 ? 13.446 93.488 27.501 1.00 37.09 241 GLN C C 1
ATOM 1743 O O . GLN A 1 241 ? 12.554 93.518 26.648 1.00 35.31 241 GLN C O 1
ATOM 1749 N N . PRO A 1 242 ? 14.161 94.577 27.826 1.00 37.23 242 PRO C N 1
ATOM 1750 C CA . PRO A 1 242 ? 13.895 95.831 27.112 1.00 37.82 242 PRO C CA 1
ATOM 1751 C C . PRO A 1 242 ? 14.281 95.565 25.654 1.00 37.51 242 PRO C C 1
ATOM 1752 O O . PRO A 1 242 ? 15.199 94.787 25.384 1.00 37.05 242 PRO C O 1
ATOM 1756 N N . MET A 1 243 ? 13.584 96.190 24.714 1.00 37.37 243 MET C N 1
ATOM 1757 C CA . MET A 1 243 ? 13.890 95.972 23.301 1.00 35.67 243 MET C CA 1
ATOM 1758 C C . MET A 1 243 ? 15.357 96.244 22.961 1.00 35.55 243 MET C C 1
ATOM 1759 O O . MET A 1 243 ? 15.889 95.697 21.985 1.00 36.83 243 MET C O 1
ATOM 1764 N N . GLU A 1 244 ? 16.005 97.095 23.754 1.00 33.93 244 GLU C N 1
ATOM 1765 C CA . GLU A 1 244 ? 17.415 97.445 23.542 1.00 35.46 244 GLU C CA 1
ATOM 1766 C C . GLU A 1 244 ? 18.329 96.217 23.528 1.00 35.30 244 GLU C C 1
ATOM 1767 O O . GLU A 1 244 ? 19.410 96.237 22.931 1.00 34.68 244 GLU C O 1
ATOM 1773 N N . LYS A 1 245 ? 17.897 95.147 24.189 1.00 36.20 245 LYS C N 1
ATOM 1774 C CA . LYS A 1 245 ? 18.679 93.916 24.228 1.00 35.72 245 LYS C CA 1
ATOM 1775 C C . LYS A 1 245 ? 18.914 93.399 22.808 1.00 36.26 245 LYS C C 1
ATOM 1776 O O . LYS A 1 245 ? 19.977 92.843 22.509 1.00 35.10 245 LYS C O 1
ATOM 1782 N N . ALA A 1 246 ? 17.929 93.593 21.931 1.00 36.40 246 ALA C N 1
ATOM 1783 C CA . ALA A 1 246 ? 18.030 93.117 20.548 1.00 37.06 246 ALA C CA 1
ATOM 1784 C C . ALA A 1 246 ? 19.059 93.816 19.674 1.00 38.18 246 ALA C C 1
ATOM 1785 O O . ALA A 1 246 ? 19.439 93.284 18.635 1.00 43.53 246 ALA C O 1
ATOM 1787 N N . VAL A 1 247 ? 19.512 95.001 20.065 1.00 39.19 247 VAL C N 1
ATOM 1788 C CA . VAL A 1 247 ? 20.503 95.712 19.253 1.00 37.61 247 VAL C CA 1
ATOM 1789 C C . VAL A 1 247 ? 21.878 95.775 19.916 1.00 39.57 247 VAL C C 1
ATOM 1790 O O . VAL A 1 247 ? 22.756 96.525 19.481 1.00 37.39 247 VAL C O 1
ATOM 1794 N N . GLU A 1 248 ? 22.064 94.980 20.964 1.00 40.58 248 GLU C N 1
ATOM 1795 C CA . GLU A 1 248 ? 23.337 94.948 21.672 1.00 45.21 248 GLU C CA 1
ATOM 1796 C C . GLU A 1 248 ? 24.543 94.629 20.789 1.00 46.05 248 GLU C C 1
ATOM 1797 O O . GLU A 1 248 ? 25.644 95.090 21.057 1.00 45.10 248 GLU C O 1
ATOM 1803 N N . HIS A 1 249 ? 24.344 93.840 19.740 1.00 46.83 249 HIS C N 1
ATOM 1804 C CA . HIS A 1 249 ? 25.455 93.500 18.861 1.00 47.55 249 HIS C CA 1
ATOM 1805 C C . HIS A 1 249 ? 25.570 94.439 17.664 1.00 46.86 249 HIS C C 1
ATOM 1806 O O . HIS A 1 249 ? 26.400 94.225 16.787 1.00 47.63 249 HIS C O 1
ATOM 1813 N N . LEU A 1 250 ? 24.748 95.483 17.622 1.00 45.30 250 LEU C N 1
ATOM 1814 C CA . LEU A 1 250 ? 24.805 96.419 16.505 1.00 43.83 250 LEU C CA 1
ATOM 1815 C C . LEU A 1 250 ? 25.618 97.665 16.804 1.00 41.82 250 LEU C C 1
ATOM 1816 O O . LEU A 1 250 ? 25.739 98.081 17.952 1.00 42.46 250 LEU C O 1
ATOM 1821 N N . PRO A 1 251 ? 26.201 98.273 15.760 1.00 41.41 251 PRO C N 1
ATOM 1822 C CA . PRO A 1 251 ? 26.995 99.496 15.911 1.00 39.14 251 PRO C CA 1
ATOM 1823 C C . PRO A 1 251 ? 25.968 100.560 16.326 1.00 37.64 251 PRO C C 1
ATOM 1824 O O . PRO A 1 251 ? 24.851 100.587 15.796 1.00 36.80 251 PRO C O 1
ATOM 1828 N N . LYS A 1 252 ? 26.322 101.433 17.255 1.00 36.16 252 LYS C N 1
ATOM 1829 C CA . LYS A 1 252 ? 25.367 102.436 17.695 1.00 37.04 252 LYS C CA 1
ATOM 1830 C C . LYS A 1 252 ? 25.795 103.874 17.497 1.00 35.37 252 LYS C C 1
ATOM 1831 O O . LYS A 1 252 ? 26.982 104.171 17.397 1.00 36.17 252 LYS C O 1
ATOM 1837 N N . ILE A 1 253 ? 24.802 104.758 17.441 1.00 34.49 253 ILE C N 1
ATOM 1838 C CA . ILE A 1 253 ? 25.025 106.195 17.315 1.00 34.10 253 ILE C CA 1
ATOM 1839 C C . ILE A 1 253 ? 24.131 106.829 18.376 1.00 33.61 253 ILE C C 1
ATOM 1840 O O . ILE A 1 253 ? 22.915 106.651 18.361 1.00 35.50 253 ILE C O 1
ATOM 1845 N N . TRP A 1 254 ? 24.745 107.542 19.311 1.00 33.89 254 TRP C N 1
ATOM 1846 C CA . TRP A 1 254 ? 24.027 108.192 20.396 1.00 32.29 254 TRP C CA 1
ATOM 1847 C C . TRP A 1 254 ? 23.735 109.646 20.027 1.00 30.14 254 TRP C C 1
ATOM 1848 O O . TRP A 1 254 ? 24.627 110.393 19.632 1.00 30.59 254 TRP C O 1
ATOM 1859 N N . ILE A 1 255 ? 22.483 110.057 20.165 1.00 31.14 255 ILE C N 1
ATOM 1860 C CA . ILE A 1 255 ? 22.124 111.409 19.772 1.00 31.10 255 ILE C CA 1
ATOM 1861 C C . ILE A 1 255 ? 21.572 112.312 20.854 1.00 33.53 255 ILE C C 1
ATOM 1862 O O . ILE A 1 255 ? 21.116 111.852 21.904 1.00 34.22 255 ILE C O 1
ATOM 1867 N N . LYS A 1 256 ? 21.634 113.614 20.585 1.00 35.05 256 LYS C N 1
ATOM 1868 C CA . LYS A 1 256 ? 21.147 114.631 21.510 1.00 38.03 256 LYS C CA 1
ATOM 1869 C C . LYS A 1 256 ? 19.645 114.503 21.668 1.00 36.81 256 LYS C C 1
ATOM 1870 O O . LYS A 1 256 ? 18.971 113.978 20.783 1.00 36.22 256 LYS C O 1
ATOM 1876 N N . ASP A 1 257 ? 19.123 114.986 22.793 1.00 38.23 257 ASP C N 1
ATOM 1877 C CA . ASP A 1 257 ? 17.681 114.942 23.050 1.00 40.05 257 ASP C CA 1
ATOM 1878 C C . ASP A 1 257 ? 16.878 115.597 21.915 1.00 40.51 257 ASP C C 1
ATOM 1879 O O . ASP A 1 257 ? 15.847 115.071 21.494 1.00 39.60 257 ASP C O 1
ATOM 1884 N N . SER A 1 258 ? 17.348 116.739 21.422 1.00 40.66 258 SER C N 1
ATOM 1885 C CA . SER A 1 258 ? 16.644 117.444 20.344 1.00 43.26 258 SER C CA 1
ATOM 1886 C C . SER A 1 258 ? 16.594 116.630 19.062 1.00 42.79 258 SER C C 1
ATOM 1887 O O . SER A 1 258 ? 15.605 116.681 18.328 1.00 44.44 258 SER C O 1
ATOM 1890 N N . ALA A 1 259 ? 17.659 115.882 18.787 1.00 40.60 259 ALA C N 1
ATOM 1891 C CA . ALA A 1 259 ? 17.704 115.058 17.587 1.00 38.55 259 ALA C CA 1
ATOM 1892 C C . ALA A 1 259 ? 16.761 113.874 17.764 1.00 37.78 259 ALA C C 1
ATOM 1893 O O . ALA A 1 259 ? 16.224 113.347 16.797 1.00 38.12 259 ALA C O 1
ATOM 1895 N N . VAL A 1 260 ? 16.546 113.459 19.007 1.00 38.36 260 VAL C N 1
ATOM 1896 C CA . VAL A 1 260 ? 15.639 112.347 19.259 1.00 37.05 260 VAL C CA 1
ATOM 1897 C C . VAL A 1 260 ? 14.231 112.739 18.811 1.00 37.43 260 VAL C C 1
ATOM 1898 O O . VAL A 1 260 ? 13.532 111.955 18.172 1.00 37.70 260 VAL C O 1
ATOM 1902 N N . ALA A 1 261 ? 13.822 113.956 19.150 1.00 37.17 261 ALA C N 1
ATOM 1903 C CA . ALA A 1 261 ? 12.498 114.443 18.789 1.00 38.01 261 ALA C CA 1
ATOM 1904 C C . ALA A 1 261 ? 12.331 114.461 17.272 1.00 39.69 261 ALA C C 1
ATOM 1905 O O . ALA A 1 261 ? 11.316 113.999 16.739 1.00 39.15 261 ALA C O 1
ATOM 1907 N N . ALA A 1 262 ? 13.334 114.990 16.580 1.00 39.97 262 ALA C N 1
ATOM 1908 C CA . ALA A 1 262 ? 13.292 115.070 15.127 1.00 40.82 262 ALA C CA 1
ATOM 1909 C C . ALA A 1 262 ? 13.200 113.681 14.496 1.00 40.48 262 ALA C C 1
ATOM 1910 O O . ALA A 1 262 ? 12.399 113.459 13.582 1.00 41.15 262 ALA C O 1
ATOM 1912 N N . VAL A 1 263 ? 14.018 112.748 14.974 1.00 38.48 263 VAL C N 1
ATOM 1913 C CA . VAL A 1 263 ? 13.996 111.397 14.434 1.00 37.62 263 VAL C CA 1
ATOM 1914 C C . VAL A 1 263 ? 12.685 110.706 14.793 1.00 37.97 263 VAL C C 1
ATOM 1915 O O . VAL A 1 263 ? 12.116 109.984 13.979 1.00 37.07 263 VAL C O 1
ATOM 1919 N N . ALA A 1 264 ? 12.203 110.932 16.011 1.00 37.63 264 ALA C N 1
ATOM 1920 C CA . ALA A 1 264 ? 10.944 110.334 16.446 1.00 39.50 264 ALA C CA 1
ATOM 1921 C C . ALA A 1 264 ? 9.787 110.836 15.574 1.00 42.28 264 ALA C C 1
ATOM 1922 O O . ALA A 1 264 ? 8.774 110.146 15.415 1.00 41.24 264 ALA C O 1
ATOM 1924 N N . HIS A 1 265 ? 9.930 112.042 15.031 1.00 42.82 265 HIS C N 1
ATOM 1925 C CA . HIS A 1 265 ? 8.894 112.611 14.181 1.00 46.58 265 HIS C CA 1
ATOM 1926 C C . HIS A 1 265 ? 9.087 112.284 12.701 1.00 48.67 265 HIS C C 1
ATOM 1927 O O . HIS A 1 265 ? 8.484 112.924 11.839 1.00 51.93 265 HIS C O 1
ATOM 1934 N N . GLY A 1 266 ? 9.942 111.307 12.407 1.00 48.72 266 GLY C N 1
ATOM 1935 C CA . GLY A 1 266 ? 10.140 110.897 11.026 1.00 47.88 266 GLY C CA 1
ATOM 1936 C C . GLY A 1 266 ? 11.337 111.386 10.231 1.00 47.70 266 GLY C C 1
ATOM 1937 O O . GLY A 1 266 ? 11.548 110.924 9.111 1.00 48.46 266 GLY C O 1
ATOM 1938 N N . ALA A 1 267 ? 12.123 112.305 10.779 1.00 46.95 267 ALA C N 1
ATOM 1939 C CA . ALA A 1 267 ? 13.284 112.816 10.056 1.00 46.78 267 ALA C CA 1
ATOM 1940 C C . ALA A 1 267 ? 14.454 111.843 10.079 1.00 47.31 267 ALA C C 1
ATOM 1941 O O . ALA A 1 267 ? 14.507 110.934 10.909 1.00 48.42 267 ALA C O 1
ATOM 1943 N N . ASN A 1 268 ? 15.382 112.022 9.147 1.00 47.16 268 ASN C N 1
ATOM 1944 C CA . ASN A 1 268 ? 16.572 111.189 9.120 1.00 46.38 268 ASN C CA 1
ATOM 1945 C C . ASN A 1 268 ? 17.537 111.850 10.090 1.00 44.00 268 ASN C C 1
ATOM 1946 O O . ASN A 1 268 ? 17.389 113.026 10.403 1.00 44.08 268 ASN C O 1
ATOM 1951 N N . LEU A 1 269 ? 18.525 111.107 10.568 1.00 43.89 269 LEU C N 1
ATOM 1952 C CA . LEU A 1 269 ? 19.485 111.674 11.513 1.00 43.80 269 LEU C CA 1
ATOM 1953 C C . LEU A 1 269 ? 20.568 112.472 10.805 1.00 44.42 269 LEU C C 1
ATOM 1954 O O . LEU A 1 269 ? 21.192 111.989 9.862 1.00 46.38 269 LEU C O 1
ATOM 1959 N N . THR A 1 270 ? 20.798 113.695 11.264 1.00 44.79 270 THR C N 1
ATOM 1960 C CA . THR A 1 270 ? 21.837 114.520 10.674 1.00 44.68 270 THR C CA 1
ATOM 1961 C C . THR A 1 270 ? 23.030 114.525 11.619 1.00 45.16 270 THR C C 1
ATOM 1962 O O . THR A 1 270 ? 22.883 114.318 12.824 1.00 44.17 270 THR C O 1
ATOM 1966 N N . VAL A 1 271 ? 24.207 114.754 11.054 1.00 45.35 271 VAL C N 1
ATOM 1967 C CA . VAL A 1 271 ? 25.464 114.788 11.797 1.00 46.35 271 VAL C CA 1
ATOM 1968 C C . VAL A 1 271 ? 25.454 115.649 13.062 1.00 46.32 271 VAL C C 1
ATOM 1969 O O . VAL A 1 271 ? 25.986 115.246 14.099 1.00 46.68 271 VAL C O 1
ATOM 1973 N N . PRO A 1 272 ? 24.861 116.850 12.993 1.00 46.77 272 PRO C N 1
ATOM 1974 C CA . PRO A 1 272 ? 24.794 117.761 14.145 1.00 45.85 272 PRO C CA 1
ATOM 1975 C C . PRO A 1 272 ? 24.089 117.179 15.373 1.00 43.83 272 PRO C C 1
ATOM 1976 O O . PRO A 1 272 ? 24.254 117.683 16.481 1.00 45.07 272 PRO C O 1
ATOM 1980 N N . GLY A 1 273 ? 23.296 116.133 15.171 1.00 42.98 273 GLY C N 1
ATOM 1981 C CA . GLY A 1 273 ? 22.585 115.528 16.282 1.00 42.17 273 GLY C CA 1
ATOM 1982 C C . GLY A 1 273 ? 23.359 114.425 16.986 1.00 41.77 273 GLY C C 1
ATOM 1983 O O . GLY A 1 273 ? 22.933 113.932 18.031 1.00 42.42 273 GLY C O 1
ATOM 1984 N N . ILE A 1 274 ? 24.502 114.046 16.426 1.00 40.35 274 ILE C N 1
ATOM 1985 C CA . ILE A 1 274 ? 25.324 112.981 16.995 1.00 39.71 274 ILE C CA 1
ATOM 1986 C C . ILE A 1 274 ? 26.191 113.430 18.171 1.00 39.76 274 ILE C C 1
ATOM 1987 O O . ILE A 1 274 ? 26.897 114.430 18.089 1.00 41.49 274 ILE C O 1
ATOM 1992 N N . VAL A 1 275 ? 26.134 112.681 19.266 1.00 40.15 275 VAL C N 1
ATOM 1993 C CA . VAL A 1 275 ? 26.929 112.995 20.449 1.00 38.70 275 VAL C CA 1
ATOM 1994 C C . VAL A 1 275 ? 28.179 112.111 20.461 1.00 38.81 275 VAL C C 1
ATOM 1995 O O . VAL A 1 275 ? 29.296 112.593 20.629 1.00 37.98 275 VAL C O 1
ATOM 1999 N N . LYS A 1 276 ? 27.972 110.815 20.277 1.00 37.28 276 LYS C N 1
ATOM 2000 C CA . LYS A 1 276 ? 29.063 109.854 20.254 1.00 37.97 276 LYS C CA 1
ATOM 2001 C C . LYS A 1 276 ? 28.598 108.650 19.439 1.00 37.67 276 LYS C C 1
ATOM 2002 O O . LYS A 1 276 ? 27.393 108.456 19.238 1.00 35.87 276 LYS C O 1
ATOM 2008 N N . LEU A 1 277 ? 29.549 107.849 18.968 1.00 37.25 277 LEU C N 1
ATOM 2009 C CA . LEU A 1 277 ? 29.231 106.677 18.166 1.00 38.23 277 LEU C CA 1
ATOM 2010 C C . LEU A 1 277 ? 30.333 105.625 18.175 1.00 38.14 277 LEU C C 1
ATOM 2011 O O . LEU A 1 277 ? 31.465 105.892 18.571 1.00 38.75 277 LEU C O 1
ATOM 2016 N N . ASN A 1 278 ? 29.983 104.418 17.749 1.00 38.02 278 ASN C N 1
ATOM 2017 C CA . ASN A 1 278 ? 30.943 103.329 17.689 1.00 38.62 278 ASN C CA 1
ATOM 2018 C C . ASN A 1 278 ? 31.879 103.540 16.512 1.00 41.07 278 ASN C C 1
ATOM 2019 O O . ASN A 1 278 ? 31.510 104.153 15.502 1.00 40.11 278 ASN C O 1
ATOM 2024 N N . ALA A 1 279 ? 33.099 103.044 16.653 1.00 41.45 279 ALA C N 1
ATOM 2025 C CA . ALA A 1 279 ? 34.073 103.144 15.582 1.00 43.64 279 ALA C CA 1
ATOM 2026 C C . ALA A 1 279 ? 33.719 102.049 14.587 1.00 43.96 279 ALA C C 1
ATOM 2027 O O . ALA A 1 279 ? 32.873 101.195 14.862 1.00 44.74 279 ALA C O 1
ATOM 2029 N N . GLY A 1 280 ? 34.367 102.078 13.429 1.00 47.09 280 GLY C N 1
ATOM 2030 C CA . GLY A 1 280 ? 34.143 101.050 12.428 1.00 47.35 280 GLY C CA 1
ATOM 2031 C C . GLY A 1 280 ? 32.817 101.016 11.702 1.00 48.41 280 GLY C C 1
ATOM 2032 O O . GLY A 1 280 ? 32.510 100.018 11.053 1.00 49.37 280 GLY C O 1
ATOM 2033 N N . ILE A 1 281 ? 32.016 102.070 11.808 1.00 48.32 281 ILE C N 1
ATOM 2034 C CA . ILE A 1 281 ? 30.746 102.077 11.092 1.00 48.36 281 ILE C CA 1
ATOM 2035 C C . ILE A 1 281 ? 31.057 102.511 9.670 1.00 49.20 281 ILE C C 1
ATOM 2036 O O . ILE A 1 281 ? 31.857 103.419 9.456 1.00 50.46 281 ILE C O 1
ATOM 2041 N N . LYS A 1 282 ? 30.435 101.863 8.696 1.00 50.78 282 LYS C N 1
ATOM 2042 C CA . LYS A 1 282 ? 30.663 102.239 7.314 1.00 53.95 282 LYS C CA 1
ATOM 2043 C C . LYS A 1 282 ? 29.359 102.295 6.543 1.00 53.61 282 LYS C C 1
ATOM 2044 O O . LYS A 1 282 ? 28.413 101.569 6.847 1.00 52.51 282 LYS C O 1
ATOM 2050 N N . LYS A 1 283 ? 29.317 103.185 5.556 1.00 54.05 283 LYS C N 1
ATOM 2051 C CA . LYS A 1 283 ? 28.139 103.365 4.725 1.00 55.55 283 LYS C CA 1
ATOM 2052 C C . LYS A 1 283 ? 27.497 102.023 4.398 1.00 54.74 283 LYS C C 1
ATOM 2053 O O . LYS A 1 283 ? 28.187 101.074 4.027 1.00 55.38 283 LYS C O 1
ATOM 2059 N N . GLY A 1 284 ? 26.178 101.943 4.554 1.00 53.45 284 GLY C N 1
ATOM 2060 C CA . GLY A 1 284 ? 25.474 100.709 4.267 1.00 52.29 284 GLY C CA 1
ATOM 2061 C C . GLY A 1 284 ? 25.181 99.846 5.483 1.00 53.28 284 GLY C C 1
ATOM 2062 O O . GLY A 1 284 ? 24.264 99.023 5.454 1.00 52.63 284 GLY C O 1
ATOM 2063 N N . ASP A 1 285 ? 25.952 100.024 6.553 1.00 51.96 285 ASP C N 1
ATOM 2064 C CA . ASP A 1 285 ? 25.751 99.232 7.762 1.00 51.06 285 ASP C CA 1
ATOM 2065 C C . ASP A 1 285 ? 24.447 99.536 8.488 1.00 48.79 285 ASP C C 1
ATOM 2066 O O . ASP A 1 285 ? 23.980 100.674 8.517 1.00 47.30 285 ASP C O 1
ATOM 2071 N N . LEU A 1 286 ? 23.869 98.495 9.076 1.00 47.80 286 LEU C N 1
ATOM 2072 C CA . LEU A 1 286 ? 22.650 98.623 9.861 1.00 45.97 286 LEU C CA 1
ATOM 2073 C C . LEU A 1 286 ? 23.124 99.164 11.208 1.00 45.49 286 LEU C C 1
ATOM 2074 O O . LEU A 1 286 ? 24.006 98.581 11.842 1.00 44.70 286 LEU C O 1
ATOM 2079 N N . VAL A 1 287 ? 22.567 100.292 11.630 1.00 43.16 287 VAL C N 1
ATOM 2080 C CA . VAL A 1 287 ? 22.973 100.873 12.898 1.00 41.46 287 VAL C CA 1
ATOM 2081 C C . VAL A 1 287 ? 21.775 101.149 13.778 1.00 40.49 287 VAL C C 1
ATOM 2082 O O . VAL A 1 287 ? 20.650 101.259 13.299 1.00 40.61 287 VAL C O 1
ATOM 2086 N N . ALA A 1 288 ? 22.025 101.248 15.077 1.00 39.05 288 ALA C N 1
ATOM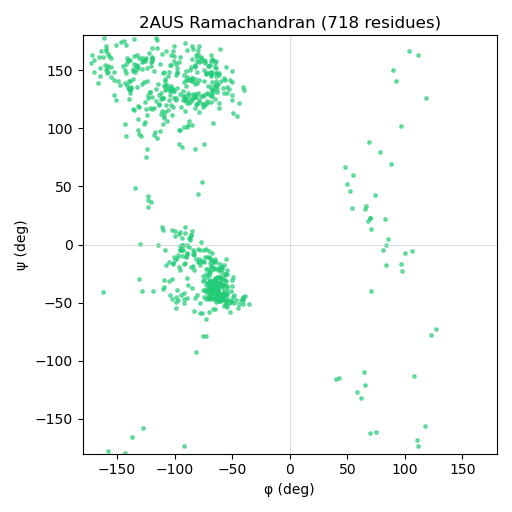 2087 C CA . ALA A 1 288 ? 20.964 101.543 16.023 1.00 37.43 288 ALA C CA 1
ATOM 2088 C C . ALA A 1 288 ? 21.212 102.953 16.548 1.00 34.85 288 ALA C C 1
ATOM 2089 O O . ALA A 1 288 ? 22.303 103.253 17.014 1.00 35.18 288 ALA C O 1
ATOM 2091 N N . ILE A 1 289 ? 20.203 103.813 16.447 1.00 34.33 289 ILE C N 1
ATOM 2092 C CA . ILE A 1 289 ? 20.290 105.186 16.925 1.00 31.91 289 ILE C CA 1
ATOM 2093 C C . ILE A 1 289 ? 19.803 105.165 18.368 1.00 32.37 289 ILE C C 1
ATOM 2094 O O . ILE A 1 289 ? 18.697 104.701 18.645 1.00 31.32 289 ILE C O 1
ATOM 2099 N N . MET A 1 290 ? 20.622 105.683 19.278 1.00 31.11 290 MET C N 1
ATOM 2100 C CA . MET A 1 290 ? 20.288 105.647 20.694 1.00 32.38 290 MET C CA 1
ATOM 2101 C C . MET A 1 290 ? 20.204 107.012 21.343 1.00 32.09 290 MET C C 1
ATOM 2102 O O . MET A 1 290 ? 20.862 107.959 20.906 1.00 33.64 290 MET C O 1
ATOM 2107 N N . THR A 1 291 ? 19.412 107.104 22.407 1.00 32.71 291 THR C N 1
ATOM 2108 C CA . THR A 1 291 ? 19.326 108.353 23.147 1.00 34.54 291 THR C CA 1
ATOM 2109 C C . THR A 1 291 ? 20.501 108.277 24.118 1.00 36.73 291 THR C C 1
ATOM 2110 O O . THR A 1 291 ? 21.125 107.217 24.272 1.00 34.46 291 THR C O 1
ATOM 2114 N N . LEU A 1 292 ? 20.775 109.387 24.796 1.00 35.34 292 LEU C N 1
ATOM 2115 C CA . LEU A 1 292 ? 21.858 109.428 25.766 1.00 37.15 292 LEU C CA 1
ATOM 2116 C C . LEU A 1 292 ? 21.566 108.561 26.994 1.00 36.95 292 LEU C C 1
ATOM 2117 O O . LEU A 1 292 ? 22.431 108.385 27.847 1.00 38.81 292 LEU C O 1
ATOM 2122 N N . LYS A 1 293 ? 20.354 108.021 27.086 1.00 35.80 293 LYS C N 1
ATOM 2123 C CA . LYS A 1 293 ? 20.003 107.146 28.205 1.00 37.33 293 LYS C CA 1
ATOM 2124 C C . LYS A 1 293 ? 20.059 105.702 27.716 1.00 36.12 293 LYS C C 1
ATOM 2125 O O . LYS A 1 293 ? 19.600 104.793 28.388 1.00 37.69 293 LYS C O 1
ATOM 2131 N N . ASP A 1 294 ? 20.640 105.505 26.538 1.00 35.31 294 ASP C N 1
ATOM 2132 C CA . ASP A 1 294 ? 20.749 104.182 25.931 1.00 35.66 294 ASP C CA 1
ATOM 2133 C C . ASP A 1 294 ? 19.412 103.539 25.545 1.00 34.73 294 ASP C C 1
ATOM 2134 O O . ASP A 1 294 ? 19.271 102.314 25.560 1.00 34.13 294 ASP C O 1
ATOM 2139 N N . GLU A 1 295 ? 18.432 104.369 25.189 1.00 32.13 295 GLU C N 1
ATOM 2140 C CA . GLU A 1 295 ? 17.133 103.854 24.749 1.00 33.39 295 GLU C CA 1
ATOM 2141 C C . GLU A 1 295 ? 17.264 103.742 23.237 1.00 32.61 295 GLU C C 1
ATOM 2142 O O . GLU A 1 295 ? 17.934 104.564 22.619 1.00 35.96 295 GLU C O 1
ATOM 2148 N N . LEU A 1 296 ? 16.627 102.746 22.639 1.00 31.02 296 LEU C N 1
ATOM 2149 C CA . LEU A 1 296 ? 16.691 102.591 21.198 1.00 32.67 296 LEU C CA 1
ATOM 2150 C C . LEU A 1 296 ? 15.722 103.575 20.552 1.00 35.16 296 LEU C C 1
ATOM 2151 O O . LEU A 1 296 ? 14.522 103.562 20.830 1.00 35.99 296 LEU C O 1
ATOM 2156 N N . VAL A 1 297 ? 16.236 104.435 19.687 1.00 35.49 297 VAL C N 1
ATOM 2157 C CA . VAL A 1 297 ? 15.368 105.394 19.017 1.00 35.07 297 VAL C CA 1
ATOM 2158 C C . VAL A 1 297 ? 14.868 104.821 17.691 1.00 36.02 297 VAL C C 1
ATOM 2159 O O . VAL A 1 297 ? 13.668 104.833 17.402 1.00 34.29 297 VAL C O 1
ATOM 2163 N N . ALA A 1 298 ? 15.806 104.323 16.890 1.00 36.46 298 ALA C N 1
ATOM 2164 C CA . ALA A 1 298 ? 15.470 103.804 15.575 1.00 36.98 298 ALA C CA 1
ATOM 2165 C C . ALA A 1 298 ? 16.587 102.972 14.971 1.00 36.27 298 ALA C C 1
ATOM 2166 O O . ALA A 1 298 ? 17.733 103.054 15.394 1.00 36.99 298 ALA C O 1
ATOM 2168 N N . LEU A 1 299 ? 16.233 102.164 13.978 1.00 35.51 299 LEU C N 1
ATOM 2169 C CA . LEU A 1 299 ? 17.195 101.346 13.267 1.00 37.34 299 LEU C CA 1
ATOM 2170 C C . LEU A 1 299 ? 17.354 102.037 11.927 1.00 39.26 299 LEU C C 1
ATOM 2171 O O . LEU A 1 299 ? 16.393 102.608 11.401 1.00 40.21 299 LEU C O 1
ATOM 2176 N N . GLY A 1 300 ? 18.558 102.010 11.375 1.00 40.06 300 GLY C N 1
ATOM 2177 C CA . GLY A 1 300 ? 18.751 102.658 10.098 1.00 42.25 300 GLY C CA 1
ATOM 2178 C C . GLY A 1 300 ? 19.993 102.210 9.366 1.00 43.69 300 GLY C C 1
ATOM 2179 O O . GLY A 1 300 ? 20.774 101.402 9.871 1.00 43.31 300 GLY C O 1
ATOM 2180 N N . LYS A 1 301 ? 20.168 102.747 8.164 1.00 45.31 301 LYS C N 1
ATOM 2181 C CA . LYS A 1 301 ? 21.314 102.425 7.333 1.00 46.88 301 LYS C CA 1
ATOM 2182 C C . LYS A 1 301 ? 22.252 103.615 7.388 1.00 45.98 301 LYS C C 1
ATOM 2183 O O . LYS A 1 301 ? 21.852 104.738 7.102 1.00 47.11 301 LYS C O 1
ATOM 2189 N N . ALA A 1 302 ? 23.495 103.374 7.781 1.00 46.05 302 ALA C N 1
ATOM 2190 C CA . ALA A 1 302 ? 24.472 104.449 7.859 1.00 47.95 302 ALA C CA 1
ATOM 2191 C C . ALA A 1 302 ? 24.704 104.999 6.455 1.00 49.42 302 ALA C C 1
ATOM 2192 O O . ALA A 1 302 ? 24.821 104.233 5.499 1.00 48.12 302 ALA C O 1
ATOM 2194 N N . MET A 1 303 ? 24.762 106.322 6.338 1.00 51.63 303 MET C N 1
ATOM 2195 C CA . MET A 1 303 ? 24.982 106.973 5.051 1.00 54.99 303 MET C CA 1
ATOM 2196 C C . MET A 1 303 ? 26.437 107.385 4.900 1.00 55.26 303 MET C C 1
ATOM 2197 O O . MET A 1 303 ? 26.885 107.743 3.813 1.00 56.69 303 MET C O 1
ATOM 2202 N N . MET A 1 304 ? 27.164 107.346 6.009 1.00 55.27 304 MET C N 1
ATOM 2203 C CA . MET A 1 304 ? 28.576 107.674 6.005 1.00 54.23 304 MET C CA 1
ATOM 2204 C C . MET A 1 304 ? 29.296 106.816 7.034 1.00 53.01 304 MET C C 1
ATOM 2205 O O . MET A 1 304 ? 28.668 106.051 7.762 1.00 51.26 304 MET C O 1
ATOM 2210 N N . SER A 1 305 ? 30.616 106.925 7.070 1.00 52.19 305 SER C N 1
ATOM 2211 C CA . SER A 1 305 ? 31.423 106.143 7.998 1.00 51.48 305 SER C CA 1
ATOM 2212 C C . SER A 1 305 ? 31.582 106.884 9.312 1.00 49.77 305 SER C C 1
ATOM 2213 O O . SER A 1 305 ? 31.279 108.076 9.406 1.00 48.34 305 SER C O 1
ATOM 2216 N N . THR A 1 306 ? 32.070 106.172 10.322 1.00 47.84 306 THR C N 1
ATOM 2217 C CA . THR A 1 306 ? 32.290 106.774 11.629 1.00 48.18 306 THR C CA 1
ATOM 2218 C C . THR A 1 306 ? 33.158 108.013 11.490 1.00 49.87 306 THR C C 1
ATOM 2219 O O . THR A 1 306 ? 32.859 109.061 12.066 1.00 50.81 306 THR C O 1
ATOM 2223 N N . GLN A 1 307 ? 34.239 107.881 10.728 1.00 51.41 307 GLN C N 1
ATOM 2224 C CA . GLN A 1 307 ? 35.174 108.979 10.527 1.00 53.62 307 GLN C CA 1
ATOM 2225 C C . GLN A 1 307 ? 34.497 110.194 9.906 1.00 52.25 307 GLN C C 1
ATOM 2226 O O . GLN A 1 307 ? 34.714 111.325 10.341 1.00 51.74 307 GLN C O 1
ATOM 2232 N N . GLU A 1 308 ? 33.689 109.962 8.880 1.00 51.63 308 GLU C N 1
ATOM 2233 C CA . GLU A 1 308 ? 32.982 111.055 8.229 1.00 53.43 308 GLU C CA 1
ATOM 2234 C C . GLU A 1 308 ? 32.010 111.727 9.198 1.00 52.53 308 GLU C C 1
ATOM 2235 O O . GLU A 1 308 ? 31.887 112.954 9.218 1.00 52.27 308 GLU C O 1
ATOM 2241 N N . MET A 1 309 ? 31.329 110.927 10.012 1.00 50.76 309 MET C N 1
ATOM 2242 C CA . MET A 1 309 ? 30.380 111.478 10.972 1.00 51.05 309 MET C CA 1
ATOM 2243 C C . MET A 1 309 ? 31.078 112.353 12.004 1.00 51.36 309 MET C C 1
ATOM 2244 O O . MET A 1 309 ? 30.507 113.332 12.495 1.00 50.39 309 MET C O 1
ATOM 2249 N N . ILE A 1 310 ? 32.321 112.012 12.324 1.00 52.50 310 ILE C N 1
ATOM 2250 C CA . ILE A 1 310 ? 33.078 112.791 13.288 1.00 54.06 310 ILE C CA 1
ATOM 2251 C C . ILE A 1 310 ? 33.667 114.040 12.637 1.00 55.89 310 ILE C C 1
ATOM 2252 O O . ILE A 1 310 ? 33.610 115.131 13.209 1.00 55.33 310 ILE C O 1
ATOM 2257 N N . GLU A 1 311 ? 34.213 113.879 11.435 1.00 57.44 311 GLU C N 1
ATOM 2258 C CA . GLU A 1 311 ? 34.830 114.994 10.717 1.00 61.64 311 GLU C CA 1
ATOM 2259 C C . GLU A 1 311 ? 33.832 116.032 10.215 1.00 61.42 311 GLU C C 1
ATOM 2260 O O . GLU A 1 311 ? 33.932 117.210 10.554 1.00 61.44 311 GLU C O 1
ATOM 2266 N N . ARG A 1 312 ? 32.880 115.592 9.396 1.00 61.62 312 ARG C N 1
ATOM 2267 C CA . ARG A 1 312 ? 31.875 116.488 8.839 1.00 61.06 312 ARG C CA 1
ATOM 2268 C C . ARG A 1 312 ? 31.045 117.146 9.925 1.00 60.41 312 ARG C C 1
ATOM 2269 O O . ARG A 1 312 ? 31.108 116.758 11.090 1.00 61.42 312 ARG C O 1
ATOM 2277 N N . SER A 1 313 ? 30.273 118.155 9.541 1.00 60.09 313 SER C N 1
ATOM 2278 C CA . SER A 1 313 ? 29.442 118.876 10.494 1.00 59.82 313 SER C CA 1
ATOM 2279 C C . SER A 1 313 ? 28.016 118.993 9.991 1.00 58.77 313 SER C C 1
ATOM 2280 O O . SER A 1 313 ? 27.163 119.581 10.655 1.00 58.17 313 SER C O 1
ATOM 2283 N N . LYS A 1 314 ? 27.764 118.435 8.811 1.00 58.13 314 LYS C N 1
ATOM 2284 C CA . LYS A 1 314 ? 26.435 118.479 8.222 1.00 58.25 314 LYS C CA 1
ATOM 2285 C C . LYS A 1 314 ? 26.173 117.279 7.327 1.00 56.49 314 LYS C C 1
ATOM 2286 O O . LYS A 1 314 ? 27.074 116.485 7.051 1.00 56.90 314 LYS C O 1
ATOM 2292 N N . GLY A 1 315 ? 24.928 117.147 6.885 1.00 54.81 315 GLY C N 1
ATOM 2293 C CA . GLY A 1 315 ? 24.562 116.041 6.024 1.00 53.64 315 GLY C CA 1
ATOM 2294 C C . GLY A 1 315 ? 23.804 114.963 6.772 1.00 53.95 315 GLY C C 1
ATOM 2295 O O . GLY A 1 315 ? 23.767 114.956 8.006 1.00 53.25 315 GLY C O 1
ATOM 2296 N N . ILE A 1 316 ? 23.192 114.055 6.020 1.00 52.38 316 ILE C N 1
ATOM 2297 C CA . ILE A 1 316 ? 22.439 112.957 6.601 1.00 53.03 316 ILE C CA 1
ATOM 2298 C C . ILE A 1 316 ? 23.403 111.846 7.000 1.00 53.22 316 ILE C C 1
ATOM 2299 O O . ILE A 1 316 ? 24.141 111.316 6.166 1.00 53.60 316 ILE C O 1
ATOM 2304 N N . ALA A 1 317 ? 23.409 111.507 8.284 1.00 50.39 317 ALA C N 1
ATOM 2305 C CA . ALA A 1 317 ? 24.295 110.464 8.773 1.00 48.29 317 ALA C CA 1
ATOM 2306 C C . ALA A 1 317 ? 23.623 109.100 8.672 1.00 47.39 317 ALA C C 1
ATOM 2307 O O . ALA A 1 317 ? 24.278 108.096 8.398 1.00 47.62 317 ALA C O 1
ATOM 2309 N N . VAL A 1 318 ? 22.314 109.060 8.888 1.00 46.63 318 VAL C N 1
ATOM 2310 C CA . VAL A 1 318 ? 21.592 107.797 8.817 1.00 46.93 318 VAL C CA 1
ATOM 2311 C C . VAL A 1 318 ? 20.224 107.891 8.159 1.00 48.05 318 VAL C C 1
ATOM 2312 O O . VAL A 1 318 ? 19.442 108.799 8.450 1.00 48.10 318 VAL C O 1
ATOM 2316 N N . ASP A 1 319 ? 19.943 106.941 7.273 1.00 48.36 319 ASP C N 1
ATOM 2317 C CA . ASP A 1 319 ? 18.645 106.875 6.622 1.00 50.88 319 ASP C CA 1
ATOM 2318 C C . ASP A 1 319 ? 17.796 105.967 7.496 1.00 48.75 319 ASP C C 1
ATOM 2319 O O . ASP A 1 319 ? 17.930 104.745 7.456 1.00 48.75 319 ASP C O 1
ATOM 2324 N N . VAL A 1 320 ? 16.933 106.575 8.300 1.00 47.91 320 VAL C N 1
ATOM 2325 C CA . VAL A 1 320 ? 16.081 105.830 9.218 1.00 46.74 320 VAL C CA 1
ATOM 2326 C C . VAL A 1 320 ? 15.084 104.927 8.506 1.00 47.41 320 VAL C C 1
ATOM 2327 O O . VAL A 1 320 ? 14.313 105.378 7.661 1.00 48.51 320 VAL C O 1
ATOM 2331 N N . GLU A 1 321 ? 15.100 103.646 8.860 1.00 47.79 321 GLU C N 1
ATOM 2332 C CA . GLU A 1 321 ? 14.207 102.674 8.247 1.00 48.43 321 GLU C CA 1
ATOM 2333 C C . GLU A 1 321 ? 13.037 102.330 9.155 1.00 48.43 321 GLU C C 1
ATOM 2334 O O . GLU A 1 321 ? 11.956 101.990 8.678 1.00 48.95 321 GLU C O 1
ATOM 2340 N N . LYS A 1 322 ? 13.253 102.413 10.464 1.00 46.40 322 LYS C N 1
ATOM 2341 C CA . LYS A 1 322 ? 12.195 102.115 11.419 1.00 44.89 322 LYS C CA 1
ATOM 2342 C C . LYS A 1 322 ? 12.400 102.881 12.725 1.00 43.16 322 LYS C C 1
ATOM 2343 O O . LYS A 1 322 ? 13.485 102.847 13.307 1.00 40.29 322 LYS C O 1
ATOM 2349 N N . VAL A 1 323 ? 11.350 103.576 13.164 1.00 40.42 323 VAL C N 1
ATOM 2350 C CA . VAL A 1 323 ? 11.379 104.357 14.393 1.00 40.86 323 VAL C CA 1
ATOM 2351 C C . VAL A 1 323 ? 10.654 103.596 15.495 1.00 41.09 323 VAL C C 1
ATOM 2352 O O . VAL A 1 323 ? 9.568 103.071 15.273 1.00 41.59 323 VAL C O 1
ATOM 2356 N N . PHE A 1 324 ? 11.264 103.527 16.676 1.00 40.11 324 PHE C N 1
ATOM 2357 C CA . PHE A 1 324 ?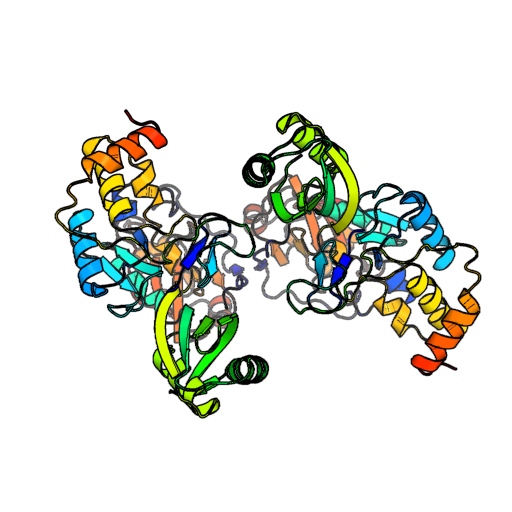 10.661 102.847 17.819 1.00 38.62 324 PHE C CA 1
ATOM 2358 C C . PHE A 1 324 ? 10.206 103.830 18.890 1.00 37.79 324 PHE C C 1
ATOM 2359 O O . PHE A 1 324 ? 9.185 103.633 19.538 1.00 39.82 324 PHE C O 1
ATOM 2367 N N . MET A 1 325 ? 10.978 104.891 19.062 1.00 38.98 325 MET C N 1
ATOM 2368 C CA . MET A 1 325 ? 10.706 105.935 20.048 1.00 40.09 325 MET C CA 1
ATOM 2369 C C . MET A 1 325 ? 9.372 106.664 19.814 1.00 38.92 325 MET C C 1
ATOM 2370 O O . MET A 1 325 ? 9.155 107.230 18.748 1.00 36.29 325 MET C O 1
ATOM 2375 N N . PRO A 1 326 ? 8.456 106.645 20.799 1.00 38.48 326 PRO C N 1
ATOM 2376 C CA . PRO A 1 326 ? 7.188 107.353 20.578 1.00 40.72 326 PRO C CA 1
ATOM 2377 C C . PRO A 1 326 ? 7.457 108.868 20.571 1.00 41.90 326 PRO C C 1
ATOM 2378 O O . PRO A 1 326 ? 8.422 109.331 21.184 1.00 40.71 326 PRO C O 1
ATOM 2382 N N . ARG A 1 327 ? 6.616 109.629 19.879 1.00 41.33 327 ARG C N 1
ATOM 2383 C CA . ARG A 1 327 ? 6.794 111.078 19.783 1.00 43.76 327 ARG C CA 1
ATOM 2384 C C . ARG A 1 327 ? 6.733 111.844 21.100 1.00 43.85 327 ARG C C 1
ATOM 2385 O O . ARG A 1 327 ? 7.261 112.948 21.197 1.00 44.40 327 ARG C O 1
ATOM 2393 N N . ASP A 1 328 ? 6.119 111.247 22.113 1.00 44.32 328 ASP C N 1
ATOM 2394 C CA . ASP A 1 328 ? 5.930 111.896 23.411 1.00 46.56 328 ASP C CA 1
ATOM 2395 C C . ASP A 1 328 ? 7.056 111.843 24.449 1.00 45.46 328 ASP C C 1
ATOM 2396 O O . ASP A 1 328 ? 7.060 112.640 25.388 1.00 45.44 328 ASP C O 1
ATOM 2401 N N . TRP A 1 329 ? 8.003 110.921 24.305 1.00 43.04 329 TRP C N 1
ATOM 2402 C CA . TRP A 1 329 ? 9.081 110.820 25.281 1.00 39.72 329 TRP C CA 1
ATOM 2403 C C . TRP A 1 329 ? 10.030 112.005 25.231 1.00 36.98 329 TRP C C 1
ATOM 2404 O O . TRP A 1 329 ? 10.415 112.525 26.267 1.00 35.26 329 TRP C O 1
ATOM 2415 N N . TYR A 1 330 ? 10.408 112.424 24.029 1.00 34.78 330 TYR C N 1
ATOM 2416 C CA . TYR A 1 330 ? 11.297 113.575 23.851 1.00 34.89 330 TYR C CA 1
ATOM 2417 C C . TYR A 1 330 ? 10.503 114.485 22.917 1.00 33.41 330 TYR C C 1
ATOM 2418 O O . TYR A 1 330 ? 10.801 114.608 21.729 1.00 33.73 330 TYR C O 1
ATOM 2427 N N . PRO A 1 331 ? 9.485 115.152 23.461 1.00 34.82 331 PRO C N 1
ATOM 2428 C CA . PRO A 1 331 ? 8.606 116.048 22.703 1.00 35.69 331 PRO C CA 1
ATOM 2429 C C . PRO A 1 331 ? 9.209 117.266 22.037 1.00 37.43 331 PRO C C 1
ATOM 2430 O O . PRO A 1 331 ? 10.156 117.866 22.544 1.00 37.53 331 PRO C O 1
ATOM 2434 N N . LYS A 1 332 ? 8.651 117.620 20.885 1.00 40.07 332 LYS C N 1
ATOM 2435 C CA . LYS A 1 332 ? 9.064 118.830 20.201 1.00 43.86 332 LYS C CA 1
ATOM 2436 C C . LYS A 1 332 ? 8.230 119.907 20.880 1.00 45.53 332 LYS C C 1
ATOM 2437 O O . LYS A 1 332 ? 7.002 119.788 20.967 1.00 45.45 332 LYS C O 1
ATOM 2443 N N . LEU A 1 333 ? 8.894 120.935 21.388 1.00 48.05 333 LEU C N 1
ATOM 2444 C CA . LEU A 1 333 ? 8.211 122.025 22.067 1.00 53.48 333 LEU C CA 1
ATOM 2445 C C . LEU A 1 333 ? 8.490 123.331 21.331 1.00 58.10 333 LEU C C 1
ATOM 2446 O O . LEU A 1 333 ? 9.639 123.764 21.239 1.00 59.57 333 LEU C O 1
ATOM 2451 N N . TRP A 1 334 ? 7.438 123.946 20.798 1.00 63.14 334 TRP C N 1
ATOM 2452 C CA . TRP A 1 334 ? 7.571 125.206 20.068 1.00 67.09 334 TRP C CA 1
ATOM 2453 C C . TRP A 1 334 ? 7.169 126.378 20.971 1.00 66.98 334 TRP C C 1
ATOM 2454 O O . TRP A 1 334 ? 8.000 127.300 21.147 1.00 65.48 334 TRP C O 1
ATOM 2466 N N . ARG B 2 4 ? 16.293 62.465 22.124 1.00 59.59 4 ARG D N 1
ATOM 2467 C CA . ARG B 2 4 ? 17.700 61.967 22.239 1.00 60.76 4 ARG D CA 1
ATOM 2468 C C . ARG B 2 4 ? 18.636 63.007 22.855 1.00 59.79 4 ARG D C 1
ATOM 2469 O O . ARG B 2 4 ? 19.516 62.660 23.646 1.00 59.64 4 ARG D O 1
ATOM 2477 N N . ILE B 2 5 ? 18.469 64.277 22.490 1.00 58.63 5 ILE D N 1
ATOM 2478 C CA . ILE B 2 5 ? 19.325 65.321 23.048 1.00 58.85 5 ILE D CA 1
ATOM 2479 C C . ILE B 2 5 ? 18.894 65.603 24.484 1.00 58.47 5 ILE D C 1
ATOM 2480 O O . ILE B 2 5 ? 17.750 65.973 24.731 1.00 58.31 5 ILE D O 1
ATOM 2485 N N . ARG B 2 6 ? 19.808 65.422 25.429 1.00 58.69 6 ARG D N 1
ATOM 2486 C CA . ARG B 2 6 ? 19.491 65.652 26.835 1.00 60.27 6 ARG D CA 1
ATOM 2487 C C . ARG B 2 6 ? 20.424 66.693 27.453 1.00 61.18 6 ARG D C 1
ATOM 2488 O O . ARG B 2 6 ? 21.469 67.019 26.887 1.00 59.39 6 ARG D O 1
ATOM 2496 N N . LYS B 2 7 ? 20.037 67.214 28.614 1.00 63.93 7 LYS D N 1
ATOM 2497 C CA . LYS B 2 7 ? 20.845 68.206 29.317 1.00 67.45 7 LYS D CA 1
ATOM 2498 C C . LYS B 2 7 ? 20.783 67.987 30.824 1.00 69.49 7 LYS D C 1
ATOM 2499 O O . LYS B 2 7 ? 19.762 67.548 31.354 1.00 69.40 7 LYS D O 1
ATOM 2505 N N . CYS B 2 8 ? 21.882 68.296 31.506 1.00 72.12 8 CYS D N 1
ATOM 2506 C CA . CYS B 2 8 ? 21.951 68.154 32.955 1.00 76.19 8 CYS D CA 1
ATOM 2507 C C . CYS B 2 8 ? 21.458 69.439 33.623 1.00 77.14 8 CYS D C 1
ATOM 2508 O O . CYS B 2 8 ? 21.959 70.531 33.339 1.00 76.54 8 CYS D O 1
ATOM 2511 N N . PRO B 2 9 ? 20.461 69.323 34.517 1.00 78.09 9 PRO D N 1
ATOM 2512 C CA . PRO B 2 9 ? 19.892 70.471 35.230 1.00 78.80 9 PRO D CA 1
ATOM 2513 C C . PRO B 2 9 ? 20.947 71.297 35.966 1.00 79.78 9 PRO D C 1
ATOM 2514 O O . PRO B 2 9 ? 20.733 72.473 36.258 1.00 80.05 9 PRO D O 1
ATOM 2518 N N . LYS B 2 10 ? 22.088 70.677 36.254 1.00 80.71 10 LYS D N 1
ATOM 2519 C CA . LYS B 2 10 ? 23.169 71.350 36.968 1.00 80.92 10 LYS D CA 1
ATOM 2520 C C . LYS B 2 10 ? 24.041 72.232 36.077 1.00 80.44 10 LYS D C 1
ATOM 2521 O O . LYS B 2 10 ? 23.731 73.406 35.869 1.00 80.54 10 LYS D O 1
ATOM 2527 N N . CYS B 2 11 ? 25.127 71.670 35.553 1.00 79.28 11 CYS D N 1
ATOM 2528 C CA . CYS B 2 11 ? 26.039 72.429 34.701 1.00 78.79 11 CYS D CA 1
ATOM 2529 C C . CYS B 2 11 ? 25.449 72.779 33.335 1.00 77.47 11 CYS D C 1
ATOM 2530 O O . CYS B 2 11 ? 26.065 73.510 32.555 1.00 77.46 11 CYS D O 1
ATOM 2533 N N . GLY B 2 12 ? 24.256 72.260 33.052 1.00 75.88 12 GLY D N 1
ATOM 2534 C CA . GLY B 2 12 ? 23.605 72.541 31.783 1.00 73.70 12 GLY D CA 1
ATOM 2535 C C . GLY B 2 12 ? 24.296 71.880 30.606 1.00 72.17 12 GLY D C 1
ATOM 2536 O O . GLY B 2 12 ? 24.159 72.317 29.460 1.00 71.84 12 GLY D O 1
ATOM 2537 N N . ARG B 2 13 ? 25.040 70.819 30.898 1.00 70.07 13 ARG D N 1
ATOM 2538 C CA . ARG B 2 13 ? 25.773 70.067 29.887 1.00 65.89 13 ARG D CA 1
ATOM 2539 C C . ARG B 2 13 ? 24.832 69.308 28.957 1.00 62.29 13 ARG D C 1
ATOM 2540 O O . ARG B 2 13 ? 23.865 68.694 29.405 1.00 59.69 13 ARG D O 1
ATOM 2548 N N . TYR B 2 14 ? 25.109 69.373 27.659 1.00 58.12 14 TYR D N 1
ATOM 2549 C CA . TYR B 2 14 ? 24.307 68.652 26.681 1.00 55.00 14 TYR D CA 1
ATOM 2550 C C . TYR B 2 14 ? 24.949 67.280 26.519 1.00 54.43 14 TYR D C 1
ATOM 2551 O O . TYR B 2 14 ? 26.175 67.164 26.447 1.00 51.97 14 TYR D O 1
ATOM 2560 N N . THR B 2 15 ? 24.115 66.247 26.476 1.00 52.85 15 THR D N 1
ATOM 2561 C CA . THR B 2 15 ? 24.603 64.883 26.349 1.00 53.94 15 THR D CA 1
ATOM 2562 C C . THR B 2 15 ? 23.490 63.988 25.832 1.00 53.77 15 THR D C 1
ATOM 2563 O O . THR B 2 15 ? 22.329 64.381 25.813 1.00 52.80 15 THR D O 1
ATOM 2567 N N . LEU B 2 16 ? 23.851 62.785 25.405 1.00 55.21 16 LEU D N 1
ATOM 2568 C CA . LEU B 2 16 ? 22.862 61.836 24.920 1.00 58.23 16 LEU D CA 1
ATOM 2569 C C . LEU B 2 16 ? 22.609 60.827 26.035 1.00 60.33 16 LEU D C 1
ATOM 2570 O O . LEU B 2 16 ? 21.607 60.112 26.027 1.00 59.93 16 LEU D O 1
ATOM 2575 N N . LYS B 2 17 ? 23.527 60.795 26.999 1.00 62.61 17 LYS D N 1
ATOM 2576 C CA . LYS B 2 17 ? 23.461 59.872 28.126 1.00 65.61 17 LYS D CA 1
ATOM 2577 C C . LYS B 2 17 ? 22.364 60.197 29.128 1.00 67.18 17 LYS D C 1
ATOM 2578 O O . LYS B 2 17 ? 21.945 61.349 29.261 1.00 67.39 17 LYS D O 1
ATOM 2584 N N . GLU B 2 18 ? 21.911 59.161 29.832 1.00 69.38 18 GLU D N 1
ATOM 2585 C CA . GLU B 2 18 ? 20.868 59.287 30.846 1.00 71.02 18 GLU D CA 1
ATOM 2586 C C . GLU B 2 18 ? 21.405 59.920 32.121 1.00 70.77 18 GLU D C 1
ATOM 2587 O O . GLU B 2 18 ? 20.665 60.543 32.880 1.00 70.36 18 GLU D O 1
ATOM 2593 N N . THR B 2 19 ? 22.698 59.745 32.351 1.00 72.71 19 THR D N 1
ATOM 2594 C CA . THR B 2 19 ? 23.348 60.296 33.528 1.00 75.51 19 THR D CA 1
ATOM 2595 C C . THR B 2 19 ? 24.441 61.247 33.068 1.00 77.53 19 THR D C 1
ATOM 2596 O O . THR B 2 19 ? 25.293 60.877 32.260 1.00 77.53 19 THR D O 1
ATOM 2600 N N . CYS B 2 20 ? 24.416 62.474 33.572 1.00 80.36 20 CYS D N 1
ATOM 2601 C CA . CYS B 2 20 ? 25.424 63.450 33.186 1.00 83.90 20 CYS D CA 1
ATOM 2602 C C . CYS B 2 20 ? 26.820 62.891 33.435 1.00 85.97 20 CYS D C 1
ATOM 2603 O O . CYS B 2 20 ? 27.113 62.382 34.519 1.00 86.42 20 CYS D O 1
ATOM 2606 N N . PRO B 2 21 ? 27.701 62.975 32.427 1.00 88.08 21 PRO D N 1
ATOM 2607 C CA . PRO B 2 21 ? 29.073 62.472 32.541 1.00 89.90 21 PRO D CA 1
ATOM 2608 C C . PRO B 2 21 ? 29.995 63.289 33.453 1.00 91.47 21 PRO D C 1
ATOM 2609 O O . PRO B 2 21 ? 30.866 62.728 34.120 1.00 92.17 21 PRO D O 1
ATOM 2613 N N . VAL B 2 22 ? 29.796 64.604 33.496 1.00 92.96 22 VAL D N 1
ATOM 2614 C CA . VAL B 2 22 ? 30.636 65.474 34.317 1.00 94.41 22 VAL D CA 1
ATOM 2615 C C . VAL B 2 22 ? 30.131 65.744 35.735 1.00 95.35 22 VAL D C 1
ATOM 2616 O O . VAL B 2 22 ? 30.895 66.192 36.589 1.00 95.64 22 VAL D O 1
ATOM 2620 N N . CYS B 2 23 ? 28.856 65.474 35.993 1.00 96.15 23 CYS D N 1
ATOM 2621 C CA . CYS B 2 23 ? 28.297 65.716 37.318 1.00 96.99 23 CYS D CA 1
ATOM 2622 C C . CYS B 2 23 ? 27.766 64.454 37.993 1.00 97.38 23 CYS D C 1
ATOM 2623 O O . CYS B 2 23 ? 27.943 64.266 39.197 1.00 97.99 23 CYS D O 1
ATOM 2626 N N . GLY B 2 24 ? 27.117 63.591 37.220 1.00 97.29 24 GLY D N 1
ATOM 2627 C CA . GLY B 2 24 ? 26.573 62.369 37.786 1.00 97.22 24 GLY D CA 1
ATOM 2628 C C . GLY B 2 24 ? 25.169 62.593 38.312 1.00 97.54 24 GLY D C 1
ATOM 2629 O O . GLY B 2 24 ? 24.934 62.576 39.520 1.00 97.92 24 GLY D O 1
ATOM 2630 N N . GLU B 2 25 ? 24.233 62.809 37.394 1.00 97.23 25 GLU D N 1
ATOM 2631 C CA . GLU B 2 25 ? 22.840 63.045 37.748 1.00 96.21 25 GLU D CA 1
ATOM 2632 C C . GLU B 2 25 ? 21.958 62.749 36.540 1.00 94.78 25 GLU D C 1
ATOM 2633 O O . GLU B 2 25 ? 22.391 62.905 35.397 1.00 94.43 25 GLU D O 1
ATOM 2639 N N . LYS B 2 26 ? 20.725 62.322 36.792 1.00 92.95 26 LYS D N 1
ATOM 2640 C CA . LYS B 2 26 ? 19.801 62.007 35.709 1.00 90.64 26 LYS D CA 1
ATOM 2641 C C . LYS B 2 26 ? 19.520 63.241 34.858 1.00 88.38 26 LYS D C 1
ATOM 2642 O O . LYS B 2 26 ? 18.987 64.240 35.344 1.00 88.03 26 LYS D O 1
ATOM 2648 N N . THR B 2 27 ? 19.891 63.161 33.585 1.00 85.33 27 THR D N 1
ATOM 2649 C CA . THR B 2 27 ? 19.687 64.262 32.653 1.00 81.69 27 THR D CA 1
ATOM 2650 C C . THR B 2 27 ? 18.247 64.263 32.151 1.00 80.02 27 THR D C 1
ATOM 2651 O O . THR B 2 27 ? 17.544 63.258 32.259 1.00 80.12 27 THR D O 1
ATOM 2655 N N . LYS B 2 28 ? 17.810 65.394 31.606 1.00 77.56 28 LYS D N 1
ATOM 2656 C CA . LYS B 2 28 ? 16.454 65.499 31.081 1.00 75.22 28 LYS D CA 1
ATOM 2657 C C . LYS B 2 28 ? 16.465 65.982 29.632 1.00 72.62 28 LYS D C 1
ATOM 2658 O O . LYS B 2 28 ? 17.436 66.594 29.184 1.00 72.06 28 LYS D O 1
ATOM 2664 N N . VAL B 2 29 ? 15.387 65.702 28.903 1.00 69.10 29 VAL D N 1
ATOM 2665 C CA . VAL B 2 29 ? 15.288 66.119 27.509 1.00 67.05 29 VAL D CA 1
ATOM 2666 C C . VAL B 2 29 ? 15.617 67.604 27.365 1.00 64.84 29 VAL D C 1
ATOM 2667 O O . VAL B 2 29 ? 15.064 68.448 28.070 1.00 62.83 29 VAL D O 1
ATOM 2671 N N . ALA B 2 30 ? 16.531 67.905 26.447 1.00 63.77 30 ALA D N 1
ATOM 2672 C CA . ALA B 2 30 ? 16.980 69.271 26.195 1.00 63.25 30 ALA D CA 1
ATOM 2673 C C . ALA B 2 30 ? 15.995 70.110 25.393 1.00 63.43 30 ALA D C 1
ATOM 2674 O O . ALA B 2 30 ? 16.351 70.676 24.361 1.00 64.87 30 ALA D O 1
ATOM 2676 N N . HIS B 2 31 ? 14.753 70.179 25.856 1.00 61.89 31 HIS D N 1
ATOM 2677 C CA . HIS B 2 31 ? 13.744 70.986 25.191 1.00 61.31 31 HIS D CA 1
ATOM 2678 C C . HIS B 2 31 ? 12.577 71.172 26.140 1.00 61.80 31 HIS D C 1
ATOM 2679 O O . HIS B 2 31 ? 12.253 70.280 26.924 1.00 61.86 31 HIS D O 1
ATOM 2686 N N . PRO B 2 32 ? 11.942 72.352 26.096 1.00 62.16 32 PRO D N 1
ATOM 2687 C CA . PRO B 2 32 ? 10.805 72.671 26.960 1.00 63.17 32 PRO D CA 1
ATOM 2688 C C . PRO B 2 32 ? 9.573 71.817 26.690 1.00 64.22 32 PRO D C 1
ATOM 2689 O O . PRO B 2 32 ? 9.369 71.326 25.579 1.00 63.41 32 PRO D O 1
ATOM 2693 N N . PRO B 2 33 ? 8.738 71.626 27.720 1.00 65.23 33 PRO D N 1
ATOM 2694 C CA . PRO B 2 33 ? 7.513 70.833 27.616 1.00 67.13 33 PRO D CA 1
ATOM 2695 C C . PRO B 2 33 ? 6.605 71.325 26.497 1.00 68.75 33 PRO D C 1
ATOM 2696 O O . PRO B 2 33 ? 6.628 72.503 26.137 1.00 67.77 33 PRO D O 1
ATOM 2700 N N . ARG B 2 34 ? 5.810 70.414 25.950 1.00 71.19 34 ARG D N 1
ATOM 2701 C CA . ARG B 2 34 ? 4.871 70.757 24.891 1.00 74.00 34 ARG D CA 1
ATOM 2702 C C . ARG B 2 34 ? 3.881 71.747 25.503 1.00 74.53 34 ARG D C 1
ATOM 2703 O O . ARG B 2 34 ? 3.579 71.669 26.694 1.00 74.99 34 ARG D O 1
ATOM 2711 N N . PHE B 2 35 ? 3.378 72.680 24.705 1.00 74.67 35 PHE D N 1
ATOM 2712 C CA . PHE B 2 35 ? 2.426 73.649 25.228 1.00 75.58 35 PHE D CA 1
ATOM 2713 C C . PHE B 2 35 ? 1.023 73.316 24.750 1.00 77.04 35 PHE D C 1
ATOM 2714 O O . PHE B 2 35 ? 0.841 72.785 23.654 1.00 76.97 35 PHE D O 1
ATOM 2722 N N . SER B 2 36 ? 0.033 73.628 25.580 1.00 79.02 36 SER D N 1
ATOM 2723 C CA . SER B 2 36 ? -1.362 73.375 25.244 1.00 81.42 36 SER D CA 1
ATOM 2724 C C . SER B 2 36 ? -2.252 74.449 25.857 1.00 82.52 36 SER D C 1
ATOM 2725 O O . SER B 2 36 ? -2.070 74.838 27.010 1.00 83.51 36 SER D O 1
ATOM 2728 N N . PRO B 2 37 ? -3.233 74.943 25.088 1.00 83.27 37 PRO D N 1
ATOM 2729 C CA . PRO B 2 37 ? -4.150 75.979 25.573 1.00 83.01 37 PRO D CA 1
ATOM 2730 C C . PRO B 2 37 ? -4.963 75.539 26.790 1.00 82.53 37 PRO D C 1
ATOM 2731 O O . PRO B 2 37 ? -5.540 76.370 27.494 1.00 82.55 37 PRO D O 1
ATOM 2735 N N . GLU B 2 38 ? -5.008 74.232 27.036 1.00 81.54 38 GLU D N 1
ATOM 2736 C CA . GLU B 2 38 ? -5.753 73.702 28.174 1.00 79.74 38 GLU D CA 1
ATOM 2737 C C . GLU B 2 38 ? -5.023 74.022 29.474 1.00 76.95 38 GLU D C 1
ATOM 2738 O O . GLU B 2 38 ? -5.533 74.760 30.315 1.00 76.99 38 GLU D O 1
ATOM 2744 N N . ASP B 2 39 ? -3.830 73.461 29.638 1.00 73.27 39 ASP D N 1
ATOM 2745 C CA . ASP B 2 39 ? -3.035 73.704 30.836 1.00 70.32 39 ASP D CA 1
ATOM 2746 C C . ASP B 2 39 ? -3.829 73.374 32.106 1.00 68.26 39 ASP D C 1
ATOM 2747 O O . ASP B 2 39 ? -4.036 74.228 32.970 1.00 66.68 39 ASP D O 1
ATOM 2752 N N . PRO B 2 40 ? -4.271 72.112 32.237 1.00 66.23 40 PRO D N 1
ATOM 2753 C CA . PRO B 2 40 ? -5.049 71.613 33.376 1.00 64.34 40 PRO D CA 1
ATOM 2754 C C . PRO B 2 40 ? -4.366 71.776 34.733 1.00 62.82 40 PRO D C 1
ATOM 2755 O O . PRO B 2 40 ? -5.025 72.011 35.745 1.00 62.16 40 PRO D O 1
ATOM 2759 N N . TYR B 2 41 ? -3.044 71.643 34.746 1.00 61.20 41 TYR D N 1
ATOM 2760 C CA . TYR B 2 41 ? -2.279 71.746 35.980 1.00 59.65 41 TYR D CA 1
ATOM 2761 C C . TYR B 2 41 ? -1.717 73.141 36.230 1.00 58.17 41 TYR D C 1
ATOM 2762 O O . TYR B 2 41 ? -0.899 73.334 37.134 1.00 55.85 41 TYR D O 1
ATOM 2771 N N . GLY B 2 42 ? -2.164 74.108 35.431 1.00 57.81 42 GLY D N 1
ATOM 2772 C CA . GLY B 2 42 ? -1.701 75.477 35.589 1.00 57.45 42 GLY D CA 1
ATOM 2773 C C . GLY B 2 42 ? -1.823 75.962 37.023 1.00 57.80 42 GLY D C 1
ATOM 2774 O O . GLY B 2 42 ? -0.873 76.497 37.590 1.00 55.83 42 GLY D O 1
ATOM 2775 N N . GLU B 2 43 ? -2.994 75.769 37.620 1.00 59.26 43 GLU D N 1
ATOM 2776 C CA . GLU B 2 43 ? -3.206 76.200 38.996 1.00 60.44 43 GLU D CA 1
ATOM 2777 C C . GLU B 2 43 ? -2.287 75.431 39.927 1.00 58.61 43 GLU D C 1
ATOM 2778 O O . GLU B 2 43 ? -1.758 75.984 40.889 1.00 58.02 43 GLU D O 1
ATOM 2784 N N . TYR B 2 44 ? -2.081 74.155 39.626 1.00 57.95 44 TYR D N 1
ATOM 2785 C CA . TYR B 2 44 ? -1.217 73.321 40.447 1.00 57.00 44 TYR D CA 1
ATOM 2786 C C . TYR B 2 44 ? 0.238 73.781 40.428 1.00 55.76 44 TYR D C 1
ATOM 2787 O O . TYR B 2 44 ? 0.827 74.047 41.481 1.00 54.65 44 TYR D O 1
ATOM 2796 N N . ARG B 2 45 ? 0.828 73.887 39.242 1.00 53.99 45 ARG D N 1
ATOM 2797 C CA . ARG B 2 45 ? 2.224 74.306 39.189 1.00 54.07 45 ARG D CA 1
ATOM 2798 C C . ARG B 2 45 ? 2.399 75.731 39.684 1.00 52.52 45 ARG D C 1
ATOM 2799 O O . ARG B 2 45 ? 3.454 76.078 40.213 1.00 51.62 45 ARG D O 1
ATOM 2807 N N . ARG B 2 46 ? 1.375 76.562 39.521 1.00 53.27 46 ARG D N 1
ATOM 2808 C CA . ARG B 2 46 ? 1.478 77.934 40.005 1.00 56.50 46 ARG D CA 1
ATOM 2809 C C . ARG B 2 46 ? 1.555 77.925 41.526 1.00 59.91 46 ARG D C 1
ATOM 2810 O O . ARG B 2 46 ? 2.229 78.761 42.125 1.00 59.81 46 ARG D O 1
ATOM 2818 N N . ARG B 2 47 ? 0.875 76.968 42.149 1.00 63.12 47 ARG D N 1
ATOM 2819 C CA . ARG B 2 47 ? 0.892 76.868 43.600 1.00 66.73 47 ARG D CA 1
ATOM 2820 C C . ARG B 2 47 ? 2.282 76.440 44.064 1.00 67.30 47 ARG D C 1
ATOM 2821 O O . ARG B 2 47 ? 2.731 76.825 45.143 1.00 67.40 47 ARG D O 1
ATOM 2829 N N . LEU B 2 48 ? 2.964 75.651 43.240 1.00 68.47 48 LEU D N 1
ATOM 2830 C CA . LEU B 2 48 ? 4.312 75.195 43.563 1.00 69.79 48 LEU D CA 1
ATOM 2831 C C . LEU B 2 48 ? 5.289 76.367 43.476 1.00 70.99 48 LEU D C 1
ATOM 2832 O O . LEU B 2 48 ? 6.214 76.477 44.281 1.00 70.94 48 LEU D O 1
ATOM 2837 N N . LYS B 2 49 ? 5.082 77.238 42.491 1.00 72.25 49 LYS D N 1
ATOM 2838 C CA . LYS B 2 49 ? 5.934 78.411 42.309 1.00 73.50 49 LYS D CA 1
ATOM 2839 C C . LYS B 2 49 ? 5.537 79.465 43.334 1.00 74.59 49 LYS D C 1
ATOM 2840 O O . LYS B 2 49 ? 6.379 80.013 44.044 1.00 74.69 49 LYS D O 1
ATOM 2846 N N . ARG B 2 50 ? 4.238 79.733 43.399 1.00 76.24 50 ARG D N 1
ATOM 2847 C CA . ARG B 2 50 ? 3.674 80.716 44.315 1.00 78.65 50 ARG D CA 1
ATOM 2848 C C . ARG B 2 50 ? 4.090 80.396 45.747 1.00 81.13 50 ARG D C 1
ATOM 2849 O O . ARG B 2 50 ? 3.931 81.216 46.652 1.00 81.98 50 ARG D O 1
ATOM 2857 N N . GLU B 2 51 ? 4.633 79.198 45.940 1.00 83.85 51 GLU D N 1
ATOM 2858 C CA . GLU B 2 51 ? 5.087 78.756 47.252 1.00 86.09 51 GLU D CA 1
ATOM 2859 C C . GLU B 2 51 ? 6.610 78.693 47.280 1.00 86.97 51 GLU D C 1
ATOM 2860 O O . GLU B 2 51 ? 7.231 78.885 48.325 1.00 87.50 51 GLU D O 1
ATOM 2866 N N . LEU B 2 52 ? 7.209 78.416 46.127 1.00 87.48 52 LEU D N 1
ATOM 2867 C CA . LEU B 2 52 ? 8.660 78.336 46.026 1.00 88.57 52 LEU D CA 1
ATOM 2868 C C . LEU B 2 52 ? 9.248 79.743 45.928 1.00 89.69 52 LEU D C 1
ATOM 2869 O O . LEU B 2 52 ? 10.449 79.945 46.114 1.00 89.83 52 LEU D O 1
ATOM 2874 N N . LEU B 2 53 ? 8.388 80.714 45.642 1.00 90.41 53 LEU D N 1
ATOM 2875 C CA . LEU B 2 53 ? 8.809 82.105 45.527 1.00 91.32 53 LEU D CA 1
ATOM 2876 C C . LEU B 2 53 ? 8.300 82.884 46.735 1.00 92.21 53 LEU D C 1
ATOM 2877 O O . LEU B 2 53 ? 8.784 83.975 47.036 1.00 92.42 53 LEU D O 1
ATOM 2882 N N . GLY B 2 54 ? 7.319 82.310 47.425 1.00 93.01 54 GLY D N 1
ATOM 2883 C CA . GLY B 2 54 ? 6.753 82.959 48.592 1.00 93.99 54 GLY D CA 1
ATOM 2884 C C . GLY B 2 54 ? 5.777 84.051 48.201 1.00 94.69 54 GLY D C 1
ATOM 2885 O O . GLY B 2 54 ? 6.119 85.232 48.214 1.00 95.00 54 GLY D O 1
ATOM 2886 N N . ILE B 2 55 ? 4.556 83.659 47.853 1.00 94.80 55 ILE D N 1
ATOM 2887 C CA . ILE B 2 55 ? 3.539 84.620 47.451 1.00 95.33 55 ILE D CA 1
ATOM 2888 C C . ILE B 2 55 ? 2.219 84.388 48.189 1.00 95.56 55 ILE D C 1
ATOM 2889 O O . ILE B 2 55 ? 1.455 85.326 48.424 1.00 95.42 55 ILE D O 1
ATOM 2894 N N . GLY B 2 56 ? 1.961 83.137 48.556 1.00 95.86 56 GLY D N 1
ATOM 2895 C CA . GLY B 2 56 ? 0.734 82.811 49.261 1.00 96.15 56 GLY D CA 1
ATOM 2896 C C . GLY B 2 56 ? -0.232 82.014 48.407 1.00 96.41 56 GLY D C 1
ATOM 2897 O O . GLY B 2 56 ? -1.293 81.595 48.874 1.00 96.44 56 GLY D O 1
ATOM 2898 N N . ALA C 1 12 ? 37.263 89.892 37.126 1.00 72.71 12 ALA A N 1
ATOM 2899 C CA . ALA C 1 12 ? 38.505 90.635 36.758 1.00 73.37 12 ALA A CA 1
ATOM 2900 C C . ALA C 1 12 ? 38.675 90.764 35.248 1.00 73.98 12 ALA A C 1
ATOM 2901 O O . ALA C 1 12 ? 38.875 91.862 34.732 1.00 74.05 12 ALA A O 1
ATOM 2903 N N . ASP C 1 13 ? 38.586 89.640 34.540 1.00 74.57 13 ASP A N 1
ATOM 2904 C CA . ASP C 1 13 ? 38.769 89.631 33.090 1.00 74.27 13 ASP A CA 1
ATOM 2905 C C . ASP C 1 13 ? 37.590 90.079 32.222 1.00 73.76 13 ASP A C 1
ATOM 2906 O O . ASP C 1 13 ? 37.289 89.455 31.202 1.00 72.71 13 ASP A O 1
ATOM 2911 N N . ILE C 1 14 ? 36.922 91.157 32.621 1.00 73.00 14 ILE A N 1
ATOM 2912 C CA . ILE C 1 14 ? 35.816 91.677 31.822 1.00 72.95 14 ILE A CA 1
ATOM 2913 C C . ILE C 1 14 ? 36.423 92.695 30.860 1.00 71.89 14 ILE A C 1
ATOM 2914 O O . ILE C 1 14 ? 37.111 93.621 31.288 1.00 72.17 14 ILE A O 1
ATOM 2919 N N . LYS C 1 15 ? 36.204 92.516 29.562 1.00 70.85 15 LYS A N 1
ATOM 2920 C CA . LYS C 1 15 ? 36.745 93.465 28.597 1.00 69.69 15 LYS A CA 1
ATOM 2921 C C . LYS C 1 15 ? 36.017 94.786 28.758 1.00 67.01 15 LYS A C 1
ATOM 2922 O O . LYS C 1 15 ? 34.791 94.853 28.654 1.00 66.82 15 LYS A O 1
ATOM 2928 N N . ARG C 1 16 ? 36.777 95.838 29.026 1.00 63.96 16 ARG A N 1
ATOM 2929 C CA . ARG C 1 16 ? 36.198 97.160 29.217 1.00 60.71 16 ARG A CA 1
ATOM 2930 C C . ARG C 1 16 ? 36.081 97.931 27.911 1.00 57.37 16 ARG A C 1
ATOM 2931 O O . ARG C 1 16 ? 36.932 97.828 27.025 1.00 56.15 16 ARG A O 1
ATOM 2939 N N . GLU C 1 17 ? 35.008 98.703 27.799 1.00 53.76 17 GLU A N 1
ATOM 2940 C CA . GLU C 1 17 ? 34.759 99.518 26.618 1.00 50.52 17 GLU A CA 1
ATOM 2941 C C . GLU C 1 17 ? 35.707 100.719 26.643 1.00 45.90 17 GLU A C 1
ATOM 2942 O O . GLU C 1 17 ? 35.973 101.283 27.700 1.00 44.37 17 GLU A O 1
ATOM 2948 N N . VAL C 1 18 ? 36.229 101.096 25.484 1.00 42.83 18 VAL A N 1
ATOM 2949 C CA . VAL C 1 18 ? 37.124 102.242 25.392 1.00 42.06 18 VAL A CA 1
ATOM 2950 C C . VAL C 1 18 ? 36.358 103.420 24.792 1.00 40.68 18 VAL A C 1
ATOM 2951 O O . VAL C 1 18 ? 35.717 103.295 23.743 1.00 40.32 18 VAL A O 1
ATOM 2955 N N . ILE C 1 19 ? 36.429 104.561 25.463 1.00 38.17 19 ILE A N 1
ATOM 2956 C CA . ILE C 1 19 ? 35.751 105.765 25.001 1.00 38.88 19 ILE A CA 1
ATOM 2957 C C . ILE C 1 19 ? 36.806 106.797 24.619 1.00 38.51 19 ILE A C 1
ATOM 2958 O O . ILE C 1 19 ? 37.634 107.186 25.448 1.00 38.05 19 ILE A O 1
ATOM 2963 N N . VAL C 1 20 ? 36.773 107.230 23.364 1.00 38.38 20 VAL A N 1
ATOM 2964 C CA . VAL C 1 20 ? 37.733 108.201 22.857 1.00 41.03 20 VAL A CA 1
ATOM 2965 C C . VAL C 1 20 ? 37.214 109.631 22.933 1.00 44.44 20 VAL A C 1
ATOM 2966 O O . VAL C 1 20 ? 36.213 109.970 22.307 1.00 43.69 20 VAL A O 1
ATOM 2970 N N . LYS C 1 21 ? 37.915 110.464 23.697 1.00 47.47 21 LYS A N 1
ATOM 2971 C CA . LYS C 1 21 ? 37.551 111.863 23.867 1.00 49.44 21 LYS A CA 1
ATOM 2972 C C . LYS C 1 21 ? 38.221 112.710 22.787 1.00 52.24 21 LYS A C 1
ATOM 2973 O O . LYS C 1 21 ? 37.580 113.552 22.161 1.00 54.40 21 LYS A O 1
ATOM 2979 N N . ASP C 1 22 ? 39.511 112.475 22.565 1.00 55.02 22 ASP A N 1
ATOM 2980 C CA . ASP C 1 22 ? 40.279 113.207 21.556 1.00 57.32 22 ASP A CA 1
ATOM 2981 C C . ASP C 1 22 ? 40.668 112.236 20.439 1.00 58.19 22 ASP A C 1
ATOM 2982 O O . ASP C 1 22 ? 41.656 111.511 20.546 1.00 56.92 22 ASP A O 1
ATOM 2987 N N . ASP C 1 23 ? 39.896 112.233 19.360 1.00 59.46 23 ASP A N 1
ATOM 2988 C CA . ASP C 1 23 ? 40.150 111.328 18.244 1.00 62.66 23 ASP A CA 1
ATOM 2989 C C . ASP C 1 23 ? 41.359 111.686 17.366 1.00 63.99 23 ASP A C 1
ATOM 2990 O O . ASP C 1 23 ? 41.782 110.882 16.532 1.00 62.98 23 ASP A O 1
ATOM 2995 N N . LYS C 1 24 ? 41.919 112.879 17.546 1.00 64.90 24 LYS A N 1
ATOM 2996 C CA . LYS C 1 24 ? 43.061 113.291 16.731 1.00 67.17 24 LYS A CA 1
ATOM 2997 C C . LYS C 1 24 ? 44.431 113.046 17.367 1.00 66.13 24 LYS A C 1
ATOM 2998 O O . LYS C 1 24 ? 45.435 112.952 16.660 1.00 66.22 24 LYS A O 1
ATOM 3004 N N . ALA C 1 25 ? 44.469 112.936 18.691 1.00 64.91 25 ALA A N 1
ATOM 3005 C CA . ALA C 1 25 ? 45.720 112.714 19.409 1.00 63.26 25 ALA A CA 1
ATOM 3006 C C . ALA C 1 25 ? 46.635 111.716 18.705 1.00 62.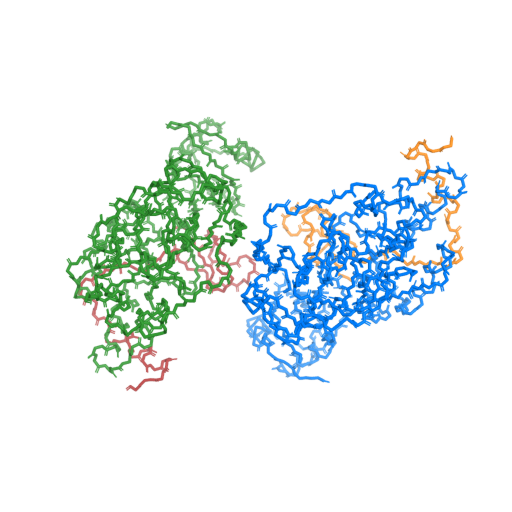33 25 ALA A C 1
ATOM 3007 O O . ALA C 1 25 ? 46.188 110.670 18.242 1.00 62.78 25 ALA A O 1
ATOM 3009 N N . GLU C 1 26 ? 47.917 112.061 18.625 1.00 61.70 26 GLU A N 1
ATOM 3010 C CA . GLU C 1 26 ? 48.933 111.218 17.996 1.00 61.65 26 GLU A CA 1
ATOM 3011 C C . GLU C 1 26 ? 50.126 111.126 18.940 1.00 59.16 26 GLU A C 1
ATOM 3012 O O . GLU C 1 26 ? 50.368 112.036 19.735 1.00 57.40 26 GLU A O 1
ATOM 3018 N N . THR C 1 27 ? 50.877 110.035 18.850 1.00 57.60 27 THR A N 1
ATOM 3019 C CA . THR C 1 27 ? 52.047 109.867 19.705 1.00 56.57 27 THR A CA 1
ATOM 3020 C C . THR C 1 27 ? 53.306 109.874 18.846 1.00 56.71 27 THR A C 1
ATOM 3021 O O . THR C 1 27 ? 53.346 109.272 17.768 1.00 57.48 27 THR A O 1
ATOM 3025 N N . ASN C 1 28 ? 54.334 110.561 19.319 1.00 54.79 28 ASN A N 1
ATOM 3026 C CA . ASN C 1 28 ? 55.573 110.631 18.566 1.00 55.03 28 ASN A CA 1
ATOM 3027 C C . ASN C 1 28 ? 56.493 109.479 18.955 1.00 52.81 28 ASN A C 1
ATOM 3028 O O . ASN C 1 28 ? 56.871 109.344 20.118 1.00 49.90 28 ASN A O 1
ATOM 3033 N N . PRO C 1 29 ? 56.878 108.645 17.977 1.00 52.62 29 PRO A N 1
ATOM 3034 C CA . PRO C 1 29 ? 57.753 107.492 18.202 1.00 52.64 29 PRO A CA 1
ATOM 3035 C C . PRO C 1 29 ? 59.102 107.807 18.831 1.00 52.56 29 PRO A C 1
ATOM 3036 O O . PRO C 1 29 ? 59.758 106.916 19.357 1.00 52.77 29 PRO A O 1
ATOM 3040 N N . LYS C 1 30 ? 59.517 109.067 18.797 1.00 53.35 30 LYS A N 1
ATOM 3041 C CA . LYS C 1 30 ? 60.801 109.424 19.386 1.00 55.11 30 LYS A CA 1
ATOM 3042 C C . LYS C 1 30 ? 60.790 109.304 20.914 1.00 53.99 30 LYS A C 1
ATOM 3043 O O . LYS C 1 30 ? 61.843 109.165 21.536 1.00 53.92 30 LYS A O 1
ATOM 3049 N N . TRP C 1 31 ? 59.608 109.349 21.520 1.00 51.73 31 TRP A N 1
ATOM 3050 C CA . TRP C 1 31 ? 59.527 109.251 22.976 1.00 49.60 31 TRP A CA 1
ATOM 3051 C C . TRP C 1 31 ? 58.986 107.923 23.497 1.00 45.84 31 TRP A C 1
ATOM 3052 O O . TRP C 1 31 ? 57.975 107.411 23.020 1.00 42.79 31 TRP A O 1
ATOM 3063 N N . GLY C 1 32 ? 59.665 107.380 24.499 1.00 44.32 32 GLY A N 1
ATOM 3064 C CA . GLY C 1 32 ? 59.257 106.110 25.067 1.00 45.11 32 GLY A CA 1
ATOM 3065 C C . GLY C 1 32 ? 59.503 104.963 24.099 1.00 45.00 32 GLY A C 1
ATOM 3066 O O . GLY C 1 32 ? 60.270 105.088 23.144 1.00 44.22 32 GLY A O 1
ATOM 3067 N N . PHE C 1 33 ? 58.844 103.837 24.343 1.00 44.31 33 PHE A N 1
ATOM 3068 C CA . PHE C 1 33 ? 58.993 102.661 23.496 1.00 43.60 33 PHE A CA 1
ATOM 3069 C C . PHE C 1 33 ? 57.717 101.856 23.569 1.00 44.90 33 PHE A C 1
ATOM 3070 O O . PHE C 1 33 ? 57.021 101.891 24.588 1.00 40.69 33 PHE A O 1
ATOM 3078 N N . PRO C 1 34 ? 57.355 101.164 22.475 1.00 46.92 34 PRO A N 1
ATOM 3079 C CA . PRO C 1 34 ? 56.140 100.363 22.610 1.00 47.26 34 PRO A CA 1
ATOM 3080 C C . PRO C 1 34 ? 56.605 99.365 23.687 1.00 46.64 34 PRO A C 1
ATOM 3081 O O . PRO C 1 34 ? 57.757 98.926 23.672 1.00 44.52 34 PRO A O 1
ATOM 3085 N N . PRO C 1 35 ? 55.732 99.017 24.640 1.00 47.05 35 PRO A N 1
ATOM 3086 C CA . PRO C 1 35 ? 56.058 98.093 25.732 1.00 47.26 35 PRO A CA 1
ATOM 3087 C C . PRO C 1 35 ? 56.896 96.863 25.399 1.00 48.31 35 PRO A C 1
ATOM 3088 O O . PRO C 1 35 ? 57.841 96.542 26.121 1.00 47.82 35 PRO A O 1
ATOM 3092 N N . ASP C 1 36 ? 56.561 96.180 24.313 1.00 48.87 36 ASP A N 1
ATOM 3093 C CA . ASP C 1 36 ? 57.283 94.968 23.937 1.00 51.75 36 ASP A CA 1
ATOM 3094 C C . ASP C 1 36 ? 58.550 95.196 23.113 1.00 50.62 36 ASP A C 1
ATOM 3095 O O . ASP C 1 36 ? 59.153 94.237 22.633 1.00 50.16 36 ASP A O 1
ATOM 3100 N N . LYS C 1 37 ? 58.963 96.451 22.954 1.00 48.85 37 LYS A N 1
ATOM 3101 C CA . LYS C 1 37 ? 60.160 96.750 22.169 1.00 48.16 37 LYS A CA 1
ATOM 3102 C C . LYS C 1 37 ? 61.211 97.533 22.943 1.00 46.15 37 LYS A C 1
ATOM 3103 O O . LYS C 1 37 ? 61.931 98.344 22.370 1.00 46.18 37 LYS A O 1
ATOM 3109 N N . ARG C 1 38 ? 61.299 97.296 24.244 1.00 43.69 38 ARG A N 1
ATOM 3110 C CA . ARG C 1 38 ? 62.283 97.989 25.057 1.00 42.56 38 ARG A CA 1
ATOM 3111 C C . ARG C 1 38 ? 63.620 97.272 24.990 1.00 40.92 38 ARG A C 1
ATOM 3112 O O . ARG C 1 38 ? 63.663 96.049 24.924 1.00 39.18 38 ARG A O 1
ATOM 3120 N N . PRO C 1 39 ? 64.731 98.028 24.978 1.00 39.77 39 PRO A N 1
ATOM 3121 C CA . PRO C 1 39 ? 66.059 97.405 24.935 1.00 39.86 39 PRO A CA 1
ATOM 3122 C C . PRO C 1 39 ? 66.063 96.397 26.086 1.00 39.40 39 PRO A C 1
ATOM 3123 O O . PRO C 1 39 ? 65.521 96.683 27.157 1.00 36.90 39 PRO A O 1
ATOM 3127 N N . ILE C 1 40 ? 66.680 95.238 25.883 1.00 39.00 40 ILE A N 1
ATOM 3128 C CA . ILE C 1 40 ? 66.658 94.203 26.903 1.00 37.76 40 ILE A CA 1
ATOM 3129 C C . ILE C 1 40 ? 66.859 94.689 28.343 1.00 37.82 40 ILE A C 1
ATOM 3130 O O . ILE C 1 40 ? 66.087 94.314 29.223 1.00 35.85 40 ILE A O 1
ATOM 3135 N N . GLU C 1 41 ? 67.867 95.524 28.591 1.00 39.15 41 GLU A N 1
ATOM 3136 C CA . GLU C 1 41 ? 68.110 96.038 29.948 1.00 42.05 41 GLU A CA 1
ATOM 3137 C C . GLU C 1 41 ? 66.891 96.783 30.503 1.00 41.98 41 GLU A C 1
ATOM 3138 O O . GLU C 1 41 ? 66.518 96.602 31.662 1.00 41.99 41 GLU A O 1
ATOM 3144 N N . LEU C 1 42 ? 66.280 97.627 29.679 1.00 40.35 42 LEU A N 1
ATOM 3145 C CA . LEU C 1 42 ? 65.098 98.373 30.104 1.00 40.92 42 LEU A CA 1
ATOM 3146 C C . LEU C 1 42 ? 63.907 97.444 30.257 1.00 37.87 42 LEU A C 1
ATOM 3147 O O . LEU C 1 42 ? 63.078 97.628 31.146 1.00 36.43 42 LEU A O 1
ATOM 3152 N N . HIS C 1 43 ? 63.826 96.455 29.373 1.00 35.92 43 HIS A N 1
ATOM 3153 C CA . HIS C 1 43 ? 62.742 95.476 29.405 1.00 36.08 43 HIS A CA 1
ATOM 3154 C C . HIS C 1 43 ? 62.709 94.822 30.779 1.00 36.36 43 HIS A C 1
ATOM 3155 O O . HIS C 1 43 ? 61.647 94.649 31.376 1.00 36.65 43 HIS A O 1
ATOM 3162 N N . ILE C 1 44 ? 63.889 94.473 31.282 1.00 36.52 44 ILE A N 1
ATOM 3163 C CA . ILE C 1 44 ? 64.012 93.840 32.584 1.00 34.83 44 ILE A CA 1
ATOM 3164 C C . ILE C 1 44 ? 63.759 94.832 33.721 1.00 37.01 44 ILE A C 1
ATOM 3165 O O . ILE C 1 44 ? 63.111 94.493 34.708 1.00 37.79 44 ILE A O 1
ATOM 3170 N N . GLN C 1 45 ? 64.267 96.053 33.585 1.00 37.83 45 GLN A N 1
ATOM 3171 C CA . GLN C 1 45 ? 64.062 97.076 34.606 1.00 38.45 45 GLN A CA 1
ATOM 3172 C C . GLN C 1 45 ? 62.573 97.356 34.812 1.00 37.68 45 GLN A C 1
ATOM 3173 O O . GLN C 1 45 ? 62.156 97.770 35.892 1.00 35.87 45 GLN A O 1
ATOM 3179 N N . TYR C 1 46 ? 61.775 97.140 33.772 1.00 35.43 46 TYR A N 1
ATOM 3180 C CA . TYR C 1 46 ? 60.337 97.365 33.863 1.00 37.31 46 TYR A CA 1
ATOM 3181 C C . TYR C 1 46 ? 59.580 96.095 33.513 1.00 36.66 46 TYR A C 1
ATOM 3182 O O . TYR C 1 46 ? 58.576 96.132 32.808 1.00 38.24 46 TYR A O 1
ATOM 3191 N N . GLY C 1 47 ? 60.066 94.961 34.002 1.00 37.17 47 GLY A N 1
ATOM 3192 C CA . GLY C 1 47 ? 59.407 93.712 33.677 1.00 35.61 47 GLY A CA 1
ATOM 3193 C C . GLY C 1 47 ? 58.774 92.976 34.835 1.00 35.82 47 GLY A C 1
ATOM 3194 O O . GLY C 1 47 ? 58.966 93.301 36.013 1.00 34.82 47 GLY A O 1
ATOM 3195 N N . VAL C 1 48 ? 57.995 91.968 34.483 1.00 36.21 48 VAL A N 1
ATOM 3196 C CA . VAL C 1 48 ? 57.341 91.143 35.473 1.00 37.25 48 VAL A CA 1
ATOM 3197 C C . VAL C 1 48 ? 57.431 89.718 34.963 1.00 36.91 48 VAL A C 1
ATOM 3198 O O . VAL C 1 48 ? 57.314 89.463 33.763 1.00 39.14 48 VAL A O 1
ATOM 3202 N N . ILE C 1 49 ? 57.680 88.790 35.874 1.00 35.85 49 ILE A N 1
ATOM 3203 C CA . ILE C 1 49 ? 57.792 87.393 35.506 1.00 33.93 49 ILE A CA 1
ATOM 3204 C C . ILE C 1 49 ? 56.538 86.648 35.938 1.00 35.09 49 ILE A C 1
ATOM 3205 O O . ILE C 1 49 ? 56.048 86.845 37.050 1.00 33.35 49 ILE A O 1
ATOM 3210 N N . ASN C 1 50 ? 56.005 85.823 35.041 1.00 32.93 50 ASN A N 1
ATOM 3211 C CA . ASN C 1 50 ? 54.849 84.999 35.355 1.00 32.33 50 ASN A CA 1
ATOM 3212 C C . ASN C 1 50 ? 55.510 83.679 35.743 1.00 34.40 50 ASN A C 1
ATOM 3213 O O . ASN C 1 50 ? 55.699 82.796 34.913 1.00 32.77 50 ASN A O 1
ATOM 3218 N N . LEU C 1 51 ? 55.879 83.564 37.011 1.00 32.01 51 LEU A N 1
ATOM 3219 C CA . LEU C 1 51 ? 56.564 82.384 37.482 1.00 34.24 51 LEU A CA 1
ATOM 3220 C C . LEU C 1 51 ? 55.667 81.272 37.998 1.00 32.86 51 LEU A C 1
ATOM 3221 O O . LEU C 1 51 ? 54.639 81.513 38.637 1.00 34.12 51 LEU A O 1
ATOM 3226 N N . ASP C 1 52 ? 56.065 80.045 37.699 1.00 32.80 52 ASP A N 1
ATOM 3227 C CA . ASP C 1 52 ? 55.346 78.886 38.188 1.00 35.10 52 ASP A CA 1
ATOM 3228 C C . ASP C 1 52 ? 56.150 78.541 39.428 1.00 35.36 52 ASP A C 1
ATOM 3229 O O . ASP C 1 52 ? 57.221 77.932 39.332 1.00 36.65 52 ASP A O 1
ATOM 3234 N N . LYS C 1 53 ? 55.661 78.977 40.585 1.00 34.81 53 LYS A N 1
ATOM 3235 C CA . LYS C 1 53 ? 56.343 78.701 41.841 1.00 35.04 53 LYS A CA 1
ATOM 3236 C C . LYS C 1 53 ? 56.303 77.216 42.174 1.00 35.19 53 LYS A C 1
ATOM 3237 O O . LYS C 1 53 ? 55.262 76.567 42.058 1.00 35.28 53 LYS A O 1
ATOM 3243 N N . PRO C 1 54 ? 57.455 76.649 42.562 1.00 35.90 54 PRO A N 1
ATOM 3244 C CA . PRO C 1 54 ? 57.553 75.235 42.924 1.00 37.42 54 PRO A CA 1
ATOM 3245 C C . PRO C 1 54 ? 57.185 75.074 44.403 1.00 39.99 54 PRO A C 1
ATOM 3246 O O . PRO C 1 54 ? 57.350 76.005 45.199 1.00 37.66 54 PRO A O 1
ATOM 3250 N N . PRO C 1 55 ? 56.683 73.893 44.793 1.00 41.00 55 PRO A N 1
ATOM 3251 C CA . PRO C 1 55 ? 56.337 73.724 46.205 1.00 43.80 55 PRO A CA 1
ATOM 3252 C C . PRO C 1 55 ? 57.640 73.618 46.998 1.00 44.67 55 PRO A C 1
ATOM 3253 O O . PRO C 1 55 ? 58.643 73.115 46.482 1.00 45.22 55 PRO A O 1
ATOM 3257 N N . GLY C 1 56 ? 57.632 74.111 48.234 1.00 45.03 56 GLY A N 1
ATOM 3258 C CA . GLY C 1 56 ? 58.824 74.049 49.060 1.00 43.59 56 GLY A CA 1
ATOM 3259 C C . GLY C 1 56 ? 59.232 75.392 49.638 1.00 43.19 56 GLY A C 1
ATOM 3260 O O . GLY C 1 56 ? 59.070 75.633 50.833 1.00 44.40 56 GLY A O 1
ATOM 3261 N N . PRO C 1 57 ? 59.765 76.298 48.810 1.00 41.29 57 PRO A N 1
ATOM 3262 C CA . PRO C 1 57 ? 60.183 77.612 49.295 1.00 40.15 57 PRO A CA 1
ATOM 3263 C C . PRO C 1 57 ? 59.016 78.552 49.572 1.00 40.21 57 PRO A C 1
ATOM 3264 O O . PRO C 1 57 ? 57.913 78.373 49.055 1.00 40.64 57 PRO A O 1
ATOM 3268 N N . THR C 1 58 ? 59.274 79.554 50.398 1.00 39.11 58 THR A N 1
ATOM 3269 C CA . THR C 1 58 ? 58.274 80.549 50.701 1.00 40.40 58 THR A CA 1
ATOM 3270 C C . THR C 1 58 ? 58.321 81.474 49.491 1.00 39.56 58 THR A C 1
ATOM 3271 O O . THR C 1 58 ? 59.274 81.432 48.711 1.00 40.54 58 THR A O 1
ATOM 3275 N N . SER C 1 59 ? 57.300 82.300 49.326 1.00 38.26 59 SER A N 1
ATOM 3276 C CA . SER C 1 59 ? 57.277 83.226 48.215 1.00 39.82 59 SER A CA 1
ATOM 3277 C C . SER C 1 59 ? 58.415 84.219 48.369 1.00 38.72 59 SER A C 1
ATOM 3278 O O . SER C 1 59 ? 59.038 84.620 47.388 1.00 37.99 59 SER A O 1
ATOM 3281 N N . HIS C 1 60 ? 58.691 84.602 49.611 1.00 40.32 60 HIS A N 1
ATOM 3282 C CA . HIS C 1 60 ? 59.763 85.543 49.902 1.00 41.55 60 HIS A CA 1
ATOM 3283 C C . HIS C 1 60 ? 61.083 84.965 49.413 1.00 42.63 60 HIS A C 1
ATOM 3284 O O . HIS C 1 60 ? 61.896 85.659 48.795 1.00 44.24 60 HIS A O 1
ATOM 3291 N N . GLU C 1 61 ? 61.292 83.684 49.691 1.00 43.19 61 GLU A N 1
ATOM 3292 C CA . GLU C 1 61 ? 62.520 83.015 49.296 1.00 44.07 61 GLU A CA 1
ATOM 3293 C C . GLU C 1 61 ? 62.650 82.927 47.776 1.00 42.78 61 GLU A C 1
ATOM 3294 O O . GLU C 1 61 ? 63.738 83.091 47.221 1.00 40.53 61 GLU A O 1
ATOM 3300 N N . VAL C 1 62 ? 61.536 82.671 47.099 1.00 42.30 62 VAL A N 1
ATOM 3301 C CA . VAL C 1 62 ? 61.555 82.581 45.643 1.00 40.10 62 VAL A CA 1
ATOM 3302 C C . VAL C 1 62 ? 61.984 83.908 45.027 1.00 38.37 62 VAL A C 1
ATOM 3303 O O . VAL C 1 62 ? 62.744 83.935 44.057 1.00 37.29 62 VAL A O 1
ATOM 3307 N N . VAL C 1 63 ? 61.485 85.008 45.584 1.00 36.97 63 VAL A N 1
ATOM 3308 C CA . VAL C 1 63 ? 61.841 86.316 45.074 1.00 36.77 63 VAL A CA 1
ATOM 3309 C C . VAL C 1 63 ? 63.332 86.562 45.318 1.00 36.90 63 VAL A C 1
ATOM 3310 O O . VAL C 1 63 ? 64.011 87.158 44.483 1.00 36.49 63 VAL A O 1
ATOM 3314 N N . ALA C 1 64 ? 63.843 86.095 46.452 1.00 36.34 64 ALA A N 1
ATOM 3315 C CA . ALA C 1 64 ? 65.261 86.274 46.752 1.00 38.26 64 ALA A CA 1
ATOM 3316 C C . ALA C 1 64 ? 66.085 85.516 45.709 1.00 38.02 64 ALA A C 1
ATOM 3317 O O . ALA C 1 64 ? 67.075 86.041 45.190 1.00 39.45 64 ALA A O 1
ATOM 3319 N N . TRP C 1 65 ? 65.674 84.286 45.400 1.00 36.01 65 TRP A N 1
ATOM 3320 C CA . TRP C 1 65 ? 66.372 83.479 44.400 1.00 37.09 65 TRP A CA 1
ATOM 3321 C C . TRP C 1 65 ? 66.378 84.187 43.050 1.00 35.38 65 TRP A C 1
ATOM 3322 O O . TRP C 1 65 ? 67.381 84.194 42.338 1.00 34.57 65 TRP A O 1
ATOM 3333 N N . ILE C 1 66 ? 65.233 84.756 42.692 1.00 36.75 66 ILE A N 1
ATOM 3334 C CA . ILE C 1 66 ? 65.108 85.465 41.433 1.00 34.94 66 ILE A CA 1
ATOM 3335 C C . ILE C 1 66 ? 66.041 86.671 41.405 1.00 34.83 66 ILE A C 1
ATOM 3336 O O . ILE C 1 66 ? 66.680 86.932 40.392 1.00 34.62 66 ILE A O 1
ATOM 334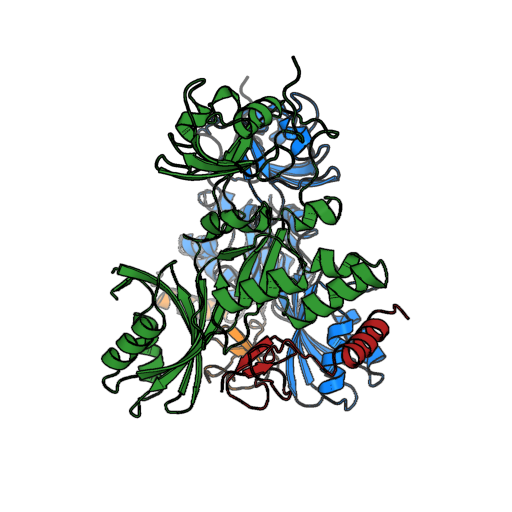1 N N . LYS C 1 67 ? 66.147 87.401 42.510 1.00 35.37 67 LYS A N 1
ATOM 3342 C CA . LYS C 1 67 ? 67.050 88.550 42.516 1.00 37.83 67 LYS A CA 1
ATOM 3343 C C . LYS C 1 67 ? 68.501 88.107 42.339 1.00 37.87 67 LYS A C 1
ATOM 3344 O O . LYS C 1 67 ? 69.299 88.810 41.714 1.00 36.00 67 LYS A O 1
ATOM 3350 N N . ARG C 1 68 ? 68.849 86.943 42.884 1.00 39.03 68 ARG A N 1
ATOM 3351 C CA . ARG C 1 68 ? 70.211 86.441 42.740 1.00 41.05 68 ARG A CA 1
ATOM 3352 C C . ARG C 1 68 ? 70.437 85.970 41.310 1.00 40.35 68 ARG A C 1
ATOM 3353 O O . ARG C 1 68 ? 71.446 86.293 40.692 1.00 38.72 68 ARG A O 1
ATOM 3361 N N . ILE C 1 69 ? 69.489 85.206 40.785 1.00 38.05 69 ILE A N 1
ATOM 3362 C CA . ILE C 1 69 ? 69.605 84.705 39.426 1.00 39.28 69 ILE A CA 1
ATOM 3363 C C . ILE C 1 69 ? 69.771 85.833 38.407 1.00 38.49 69 ILE A C 1
ATOM 3364 O O . ILE C 1 69 ? 70.706 85.827 37.598 1.00 39.03 69 ILE A O 1
ATOM 3369 N N . LEU C 1 70 ? 68.864 86.803 38.448 1.00 36.58 70 LEU A N 1
ATOM 3370 C CA . LEU C 1 70 ? 68.907 87.915 37.510 1.00 36.42 70 LEU A CA 1
ATOM 3371 C C . LEU C 1 70 ? 69.796 89.066 37.968 1.00 37.30 70 LEU A C 1
ATOM 3372 O O . LEU C 1 70 ? 69.838 90.116 37.328 1.00 35.84 70 LEU A O 1
ATOM 3377 N N . ASN C 1 71 ? 70.496 88.878 39.083 1.00 39.07 71 ASN A N 1
ATOM 3378 C CA . ASN C 1 71 ? 71.387 89.917 39.597 1.00 39.49 71 ASN A CA 1
ATOM 3379 C C . ASN C 1 71 ? 70.654 91.253 39.731 1.00 39.80 71 ASN A C 1
ATOM 3380 O O . ASN C 1 71 ? 71.174 92.294 39.339 1.00 38.51 71 ASN A O 1
ATOM 3385 N N . LEU C 1 72 ? 69.453 91.215 40.294 1.00 40.56 72 LEU A N 1
ATOM 3386 C CA . LEU C 1 72 ? 68.652 92.423 40.467 1.00 41.66 72 LEU A CA 1
ATOM 3387 C C . LEU C 1 72 ? 68.834 93.025 41.842 1.00 42.13 72 LEU A C 1
ATOM 3388 O O . LEU C 1 72 ? 69.257 92.351 42.778 1.00 41.72 72 LEU A O 1
ATOM 3393 N N . GLU C 1 73 ? 68.473 94.297 41.955 1.00 44.96 73 GLU A N 1
ATOM 3394 C CA . GLU C 1 73 ? 68.568 95.025 43.207 1.00 47.50 73 GLU A CA 1
ATOM 3395 C C . GLU C 1 73 ? 67.220 94.882 43.920 1.00 46.05 73 GLU A C 1
ATOM 3396 O O . GLU C 1 73 ? 67.162 94.659 45.129 1.00 45.16 73 GLU A O 1
ATOM 3402 N N . LYS C 1 74 ? 66.135 94.988 43.157 1.00 44.09 74 LYS A N 1
ATOM 3403 C CA . LYS C 1 74 ? 64.788 94.890 43.718 1.00 41.97 74 LYS A CA 1
ATOM 3404 C C . LYS C 1 74 ? 63.862 93.968 42.938 1.00 39.14 74 LYS A C 1
ATOM 3405 O O . LYS C 1 74 ? 64.016 93.771 41.734 1.00 36.78 74 LYS A O 1
ATOM 3411 N N . ALA C 1 75 ? 62.877 93.436 43.646 1.00 38.68 75 ALA A N 1
ATOM 3412 C CA . ALA C 1 75 ? 61.870 92.571 43.064 1.00 39.46 75 ALA A CA 1
ATOM 3413 C C . ALA C 1 75 ? 60.782 92.353 44.106 1.00 40.91 75 ALA A C 1
ATOM 3414 O O . ALA C 1 75 ? 61.009 92.536 45.304 1.00 41.61 75 ALA A O 1
ATOM 3416 N N . GLY C 1 76 ? 59.599 91.972 43.644 1.00 40.44 76 GLY A N 1
ATOM 3417 C CA . GLY C 1 76 ? 58.503 91.716 44.555 1.00 40.71 76 GLY A CA 1
ATOM 3418 C C . GLY C 1 76 ? 57.471 90.833 43.892 1.00 41.17 76 GLY A C 1
ATOM 3419 O O . GLY C 1 76 ? 57.338 90.842 42.667 1.00 42.45 76 GLY A O 1
ATOM 3420 N N . HIS C 1 77 ? 56.744 90.059 44.688 1.00 42.22 77 HIS A N 1
ATOM 3421 C CA . HIS C 1 77 ? 55.721 89.181 44.142 1.00 41.98 77 HIS A CA 1
ATOM 3422 C C . HIS C 1 77 ? 54.335 89.790 44.302 1.00 44.00 77 HIS A C 1
ATOM 3423 O O . HIS C 1 77 ? 54.132 90.698 45.109 1.00 44.13 77 HIS A O 1
ATOM 3430 N N . GLY C 1 78 ? 53.384 89.276 43.531 1.00 45.99 78 GLY A N 1
ATOM 3431 C CA . GLY C 1 78 ? 52.026 89.779 43.596 1.00 48.19 78 GLY A CA 1
ATOM 3432 C C . GLY C 1 78 ? 51.058 88.733 44.109 1.00 49.25 78 GLY A C 1
ATOM 3433 O O . GLY C 1 78 ? 50.491 87.949 43.332 1.00 51.12 78 GLY A O 1
ATOM 3434 N N . GLY C 1 79 ? 50.859 88.722 45.423 1.00 48.48 79 GLY A N 1
ATOM 3435 C CA . GLY C 1 79 ? 49.956 87.758 46.021 1.00 45.65 79 GLY A CA 1
ATOM 3436 C C . GLY C 1 79 ? 50.750 86.576 46.534 1.00 45.51 79 GLY A C 1
ATOM 3437 O O . GLY C 1 79 ? 51.159 85.709 45.767 1.00 44.63 79 GLY A O 1
ATOM 3438 N N . THR C 1 80 ? 50.962 86.538 47.842 1.00 45.61 80 THR A N 1
ATOM 3439 C CA . THR C 1 80 ? 51.725 85.464 48.464 1.00 45.73 80 THR A CA 1
ATOM 3440 C C . THR C 1 80 ? 51.132 84.071 48.331 1.00 43.15 80 THR A C 1
ATOM 3441 O O . THR C 1 80 ? 49.925 83.876 48.455 1.00 43.53 80 THR A O 1
ATOM 3445 N N . LEU C 1 81 ? 52.006 83.109 48.063 1.00 41.97 81 LEU A N 1
ATOM 3446 C CA . LEU C 1 81 ? 51.634 81.703 47.976 1.00 40.42 81 LEU A CA 1
ATOM 3447 C C . LEU C 1 81 ? 52.399 81.048 49.118 1.00 41.50 81 LEU A C 1
ATOM 3448 O O . LEU C 1 81 ? 53.588 81.323 49.308 1.00 40.54 81 LEU A O 1
ATOM 3453 N N . ASP C 1 82 ? 51.718 80.206 49.889 1.00 42.35 82 ASP A N 1
ATOM 3454 C CA . ASP C 1 82 ? 52.360 79.530 51.005 1.00 44.75 82 ASP A CA 1
ATOM 3455 C C . ASP C 1 82 ? 53.405 78.547 50.494 1.00 44.60 82 ASP A C 1
ATOM 3456 O O . ASP C 1 82 ? 53.347 78.106 49.348 1.00 45.22 82 ASP A O 1
ATOM 3461 N N . PRO C 1 83 ? 54.372 78.183 51.350 1.00 46.20 83 PRO A N 1
ATOM 3462 C CA . PRO C 1 83 ? 55.452 77.253 51.000 1.00 45.36 83 PRO A CA 1
ATOM 3463 C C . PRO C 1 83 ? 55.092 76.031 50.159 1.00 45.41 83 PRO A C 1
ATOM 3464 O O . PRO C 1 83 ? 55.767 75.739 49.170 1.00 45.44 83 PRO A O 1
ATOM 3468 N N . LYS C 1 84 ? 54.039 75.318 50.536 1.00 45.98 84 LYS A N 1
ATOM 3469 C CA . LYS C 1 84 ? 53.662 74.117 49.800 1.00 45.83 84 LYS A CA 1
ATOM 3470 C C . LYS C 1 84 ? 52.814 74.360 48.557 1.00 43.02 84 LYS A C 1
ATOM 3471 O O . LYS C 1 84 ? 52.538 73.433 47.806 1.00 41.99 84 LYS A O 1
ATOM 3477 N N . VAL C 1 85 ? 52.402 75.599 48.339 1.00 40.67 85 VAL A N 1
ATOM 3478 C CA . VAL C 1 85 ? 51.569 75.921 47.194 1.00 38.90 85 VAL A CA 1
ATOM 3479 C C . VAL C 1 85 ? 52.412 76.181 45.957 1.00 38.95 85 VAL A C 1
ATOM 3480 O O . VAL C 1 85 ? 53.477 76.786 46.040 1.00 38.04 85 VAL A O 1
ATOM 3484 N N . SER C 1 86 ? 51.947 75.704 44.809 1.00 38.16 86 SER A N 1
ATOM 3485 C CA . SER C 1 86 ? 52.687 75.912 43.573 1.00 37.29 86 SER A CA 1
ATOM 3486 C C . SER C 1 86 ? 51.828 76.791 42.677 1.00 37.19 86 SER A C 1
ATOM 3487 O O . SER C 1 86 ? 50.700 77.145 43.039 1.00 34.53 86 SER A O 1
ATOM 3490 N N . GLY C 1 87 ? 52.361 77.169 41.519 1.00 34.25 87 GLY A N 1
ATOM 3491 C CA . GLY C 1 87 ? 51.566 77.968 40.613 1.00 33.34 87 GLY A CA 1
ATOM 3492 C C . GLY C 1 87 ? 51.958 79.409 40.376 1.00 33.01 87 GLY A C 1
ATOM 3493 O O . GLY C 1 87 ? 52.985 79.895 40.846 1.00 31.65 87 GLY A O 1
ATOM 3494 N N . VAL C 1 88 ? 51.086 80.086 39.638 1.00 31.46 88 VAL A N 1
ATOM 3495 C CA . VAL C 1 88 ? 51.275 81.465 39.233 1.00 33.02 88 VAL A CA 1
ATOM 3496 C C . VAL C 1 88 ? 51.658 82.443 40.323 1.00 32.84 88 VAL A C 1
ATOM 3497 O O . VAL C 1 88 ? 50.874 82.747 41.216 1.00 31.89 88 VAL A O 1
ATOM 3501 N N . LEU C 1 89 ? 52.878 82.946 40.219 1.00 32.88 89 LEU A N 1
ATOM 3502 C CA . LEU C 1 89 ? 53.390 83.914 41.161 1.00 32.84 89 LEU A CA 1
ATOM 3503 C C . LEU C 1 89 ? 54.008 85.038 40.344 1.00 34.25 89 LEU A C 1
ATOM 3504 O O . LEU C 1 89 ? 55.127 84.916 39.840 1.00 34.26 89 LEU A O 1
ATOM 3509 N N . PRO C 1 90 ? 53.263 86.134 40.159 1.00 35.30 90 PRO A N 1
ATOM 3510 C CA . PRO C 1 90 ? 53.801 87.258 39.393 1.00 33.80 90 PRO A CA 1
ATOM 3511 C C . PRO C 1 90 ? 54.946 87.841 40.204 1.00 34.28 90 PRO A C 1
ATOM 3512 O O . PRO C 1 90 ? 54.802 88.076 41.411 1.00 32.77 90 PRO A O 1
ATOM 3516 N N . VAL C 1 91 ? 56.086 88.062 39.561 1.00 33.84 91 VAL A N 1
ATOM 3517 C CA . VAL C 1 91 ? 57.224 88.654 40.257 1.00 32.92 91 VAL A CA 1
ATOM 3518 C C . VAL C 1 91 ? 57.670 89.873 39.462 1.00 33.34 91 VAL A C 1
ATOM 3519 O O . VAL C 1 91 ? 58.258 89.751 38.386 1.00 35.78 91 VAL A O 1
ATOM 3523 N N . ALA C 1 92 ? 57.356 91.049 39.990 1.00 32.80 92 ALA A N 1
ATOM 3524 C CA . ALA C 1 92 ? 57.696 92.298 39.339 1.00 32.83 92 ALA A CA 1
ATOM 3525 C C . ALA C 1 92 ? 59.154 92.624 39.632 1.00 33.55 92 ALA A C 1
ATOM 3526 O O . ALA C 1 92 ? 59.634 92.448 40.758 1.00 32.86 92 ALA A O 1
ATOM 3528 N N . LEU C 1 93 ? 59.861 93.102 38.619 1.00 34.38 93 LEU A N 1
ATOM 3529 C CA . LEU C 1 93 ? 61.274 93.395 38.768 1.00 36.12 93 LEU A CA 1
ATOM 3530 C C . LEU C 1 93 ? 61.679 94.865 38.779 1.00 37.52 93 LEU A C 1
ATOM 3531 O O . LEU C 1 93 ? 61.062 95.710 38.129 1.00 37.58 93 LEU A O 1
ATOM 3536 N N . GLU C 1 94 ? 62.742 95.141 39.526 1.00 38.42 94 GLU A N 1
ATOM 3537 C CA . GLU C 1 94 ? 63.338 96.464 39.601 1.00 40.88 94 GLU A CA 1
ATOM 3538 C C . GLU C 1 94 ? 62.373 97.638 39.715 1.00 39.79 94 GLU A C 1
ATOM 3539 O O . GLU C 1 94 ? 61.668 97.778 40.712 1.00 41.75 94 GLU A O 1
ATOM 3545 N N . ARG C 1 95 ? 62.356 98.479 38.687 1.00 39.04 95 ARG A N 1
ATOM 3546 C CA . ARG C 1 95 ? 61.509 99.668 38.659 1.00 40.40 95 ARG A CA 1
ATOM 3547 C C . ARG C 1 95 ? 60.017 99.376 38.625 1.00 39.32 95 ARG A C 1
ATOM 3548 O O . ARG C 1 95 ? 59.201 100.233 38.981 1.00 38.85 95 ARG A O 1
ATOM 3556 N N . ALA C 1 96 ? 59.663 98.171 38.193 1.00 37.30 96 ALA A N 1
ATOM 3557 C CA . ALA C 1 96 ? 58.266 97.763 38.098 1.00 37.86 96 ALA A CA 1
ATOM 3558 C C . ALA C 1 96 ? 57.796 97.028 39.343 1.00 37.43 96 ALA A C 1
ATOM 3559 O O . ALA C 1 96 ? 56.640 96.625 39.423 1.00 38.53 96 ALA A O 1
ATOM 3561 N N . THR C 1 97 ? 58.698 96.857 40.306 1.00 38.51 97 THR A N 1
ATOM 3562 C CA . THR C 1 97 ? 58.390 96.147 41.544 1.00 39.44 97 THR A CA 1
ATOM 3563 C C . THR C 1 97 ? 57.015 96.428 42.152 1.00 40.61 97 THR A C 1
ATOM 3564 O O . THR C 1 97 ? 56.274 95.497 42.456 1.00 42.07 97 THR A O 1
ATOM 3568 N N . ARG C 1 98 ? 56.662 97.698 42.325 1.00 42.39 98 ARG A N 1
ATOM 3569 C CA . ARG C 1 98 ? 55.378 98.040 42.929 1.00 42.41 98 ARG A CA 1
ATOM 3570 C C . ARG C 1 98 ? 54.166 97.902 42.021 1.00 42.05 98 ARG A C 1
ATOM 3571 O O . ARG C 1 98 ? 53.051 98.189 42.438 1.00 39.30 98 ARG A O 1
ATOM 3579 N N . VAL C 1 99 ? 54.365 97.454 40.788 1.00 40.43 99 VAL A N 1
ATOM 3580 C CA . VAL C 1 99 ? 53.233 97.310 39.895 1.00 40.09 99 VAL A CA 1
ATOM 3581 C C . VAL C 1 99 ? 52.308 96.179 40.353 1.00 40.68 99 VAL A C 1
ATOM 3582 O O . VAL C 1 99 ? 51.180 96.070 39.885 1.00 39.71 99 VAL A O 1
ATOM 3586 N N . VAL C 1 100 ? 52.772 95.339 41.270 1.00 42.55 100 VAL A N 1
ATOM 3587 C CA . VAL C 1 100 ? 51.926 94.249 41.754 1.00 44.57 100 VAL A CA 1
ATOM 3588 C C . VAL C 1 100 ? 50.678 94.812 42.434 1.00 45.01 100 VAL A C 1
ATOM 3589 O O . VAL C 1 100 ? 49.672 94.116 42.576 1.00 45.00 100 VAL A O 1
ATOM 3593 N N . GLN C 1 101 ? 50.745 96.076 42.847 1.00 45.99 101 GLN A N 1
ATOM 3594 C CA . GLN C 1 101 ? 49.600 96.726 43.475 1.00 47.51 101 GLN A CA 1
ATOM 3595 C C . GLN C 1 101 ? 48.400 96.622 42.542 1.00 47.29 101 GLN A C 1
ATOM 3596 O O . GLN C 1 101 ? 47.260 96.545 42.986 1.00 47.08 101 GLN A O 1
ATOM 3602 N N . ALA C 1 102 ? 48.669 96.616 41.240 1.00 45.96 102 ALA A N 1
ATOM 3603 C CA . ALA C 1 102 ? 47.611 96.543 40.245 1.00 46.10 102 ALA A CA 1
ATOM 3604 C C . ALA C 1 102 ? 46.844 95.223 40.261 1.00 47.13 102 ALA A C 1
ATOM 3605 O O . ALA C 1 102 ? 45.767 95.132 39.678 1.00 49.14 102 ALA A O 1
ATOM 3607 N N . LEU C 1 103 ? 47.387 94.212 40.931 1.00 47.95 103 LEU A N 1
ATOM 3608 C CA . LEU C 1 103 ? 46.742 92.902 40.988 1.00 49.78 103 LEU A CA 1
ATOM 3609 C C . LEU C 1 103 ? 45.687 92.757 42.095 1.00 51.02 103 LEU A C 1
ATOM 3610 O O . LEU C 1 103 ? 44.830 91.875 42.034 1.00 51.70 103 LEU A O 1
ATOM 3615 N N . LEU C 1 104 ? 45.741 93.619 43.104 1.00 53.70 104 LEU A N 1
ATOM 3616 C CA . LEU C 1 104 ? 44.778 93.549 44.205 1.00 54.83 104 LEU A CA 1
ATOM 3617 C C . LEU C 1 104 ? 43.310 93.496 43.758 1.00 54.12 104 LEU A C 1
ATOM 3618 O O . LEU C 1 104 ? 42.547 92.638 44.211 1.00 53.79 104 LEU A O 1
ATOM 3623 N N . PRO C 1 105 ? 42.896 94.396 42.849 1.00 54.49 105 PRO A N 1
ATOM 3624 C CA . PRO C 1 105 ? 41.507 94.402 42.379 1.00 54.82 105 PRO A CA 1
ATOM 3625 C C . PRO C 1 105 ? 41.166 93.237 41.446 1.00 55.81 105 PRO A C 1
ATOM 3626 O O . PRO C 1 105 ? 39.997 92.896 41.267 1.00 54.18 105 PRO A O 1
ATOM 3630 N N . ALA C 1 106 ? 42.188 92.638 40.840 1.00 56.41 106 ALA A N 1
ATOM 3631 C CA . ALA C 1 106 ? 41.983 91.507 39.949 1.00 56.31 106 ALA A CA 1
ATOM 3632 C C . ALA C 1 106 ? 41.781 90.287 40.839 1.00 56.65 106 ALA A C 1
ATOM 3633 O O . ALA C 1 106 ? 42.211 90.276 41.993 1.00 60.79 106 ALA A O 1
ATOM 3635 N N . GLY C 1 107 ? 41.127 89.262 40.318 1.00 54.12 107 GLY A N 1
ATOM 3636 C CA . GLY C 1 107 ? 40.906 88.081 41.132 1.00 49.89 107 GLY A CA 1
ATOM 3637 C C . GLY C 1 107 ? 41.992 87.029 40.987 1.00 48.16 107 GLY A C 1
ATOM 3638 O O . GLY C 1 107 ? 43.017 87.249 40.341 1.00 46.18 107 GLY A O 1
ATOM 3639 N N . LYS C 1 108 ? 41.773 85.879 41.607 1.00 45.29 108 LYS A N 1
ATOM 3640 C CA . LYS C 1 108 ? 42.728 84.789 41.523 1.00 45.06 108 LYS A CA 1
ATOM 3641 C C . LYS C 1 108 ? 41.971 83.492 41.345 1.00 43.38 108 LYS A C 1
ATOM 3642 O O . LYS C 1 108 ? 40.779 83.412 41.650 1.00 42.62 108 LYS A O 1
ATOM 3648 N N . GLU C 1 109 ? 42.650 82.481 40.823 1.00 40.46 109 GLU A N 1
ATOM 3649 C CA . GLU C 1 109 ? 42.013 81.193 40.629 1.00 40.60 109 GLU A CA 1
ATOM 3650 C C . GLU C 1 109 ? 42.963 80.113 41.093 1.00 38.70 109 GLU A C 1
ATOM 3651 O O . GLU C 1 109 ? 44.168 80.221 40.896 1.00 40.43 109 GLU A O 1
ATOM 3657 N N . TYR C 1 110 ? 42.409 79.073 41.707 1.00 38.08 110 TYR A N 1
ATOM 3658 C CA . TYR C 1 110 ? 43.194 77.962 42.225 1.00 36.92 110 TYR A CA 1
ATOM 3659 C C . TYR C 1 110 ? 42.562 76.632 41.880 1.00 37.41 110 TYR A C 1
ATOM 3660 O O . TYR C 1 110 ? 41.357 76.551 41.654 1.00 37.12 110 TYR A O 1
ATOM 3669 N N . VAL C 1 111 ? 43.385 75.589 41.837 1.00 39.18 111 VAL A N 1
ATOM 3670 C CA . VAL C 1 111 ? 42.881 74.242 41.631 1.00 39.51 111 VAL A 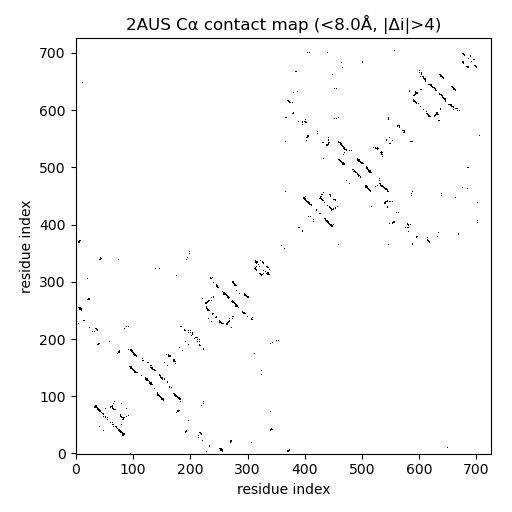CA 1
ATOM 3671 C C . VAL C 1 111 ? 43.297 73.654 42.965 1.00 39.82 111 VAL A C 1
ATOM 3672 O O . VAL C 1 111 ? 44.461 73.747 43.345 1.00 38.73 111 VAL A O 1
ATOM 3676 N N . ALA C 1 112 ? 42.346 73.104 43.711 1.00 41.06 112 ALA A N 1
ATOM 3677 C CA . ALA C 1 112 ? 42.679 72.553 45.015 1.00 42.28 112 ALA A CA 1
ATOM 3678 C C . ALA C 1 112 ? 42.194 71.132 45.215 1.00 43.54 112 ALA A C 1
ATOM 3679 O O . ALA C 1 112 ? 41.200 70.712 44.621 1.00 43.46 112 ALA A O 1
ATOM 3681 N N . LEU C 1 113 ? 42.919 70.390 46.047 1.00 44.59 113 LEU A N 1
ATOM 3682 C CA . LEU C 1 113 ? 42.555 69.018 46.357 1.00 46.22 113 LEU A CA 1
ATOM 3683 C C . LEU C 1 113 ? 42.123 68.968 47.816 1.00 49.22 113 LEU A C 1
ATOM 3684 O O . LEU C 1 113 ? 42.926 69.168 48.731 1.00 49.51 113 LEU A O 1
ATOM 3689 N N . MET C 1 114 ? 40.839 68.718 48.026 1.00 50.99 114 MET A N 1
ATOM 3690 C CA . MET C 1 114 ? 40.304 68.642 49.371 1.00 52.73 114 MET A CA 1
ATOM 3691 C C . MET C 1 114 ? 40.129 67.197 49.791 1.00 53.71 114 MET A C 1
ATOM 3692 O O . MET C 1 114 ? 39.590 66.384 49.041 1.00 53.24 114 MET A O 1
ATOM 3697 N N . HIS C 1 115 ? 40.607 66.875 50.986 1.00 54.49 115 HIS A N 1
ATOM 3698 C CA . HIS C 1 115 ? 40.468 65.525 51.503 1.00 57.64 115 HIS A CA 1
ATOM 3699 C C . HIS C 1 115 ? 39.464 65.531 52.649 1.00 58.76 115 HIS A C 1
ATOM 3700 O O . HIS C 1 115 ? 39.740 66.055 53.729 1.00 58.42 115 HIS A O 1
ATOM 3707 N N . LEU C 1 116 ? 38.292 64.958 52.403 1.00 60.52 116 LEU A N 1
ATOM 3708 C CA . LEU C 1 116 ? 37.246 64.896 53.419 1.00 62.69 116 LEU A CA 1
ATOM 3709 C C . LEU C 1 116 ? 37.639 63.910 54.509 1.00 63.95 116 LEU A C 1
ATOM 3710 O O . LEU C 1 116 ? 38.137 62.821 54.219 1.00 62.88 116 LEU A O 1
ATOM 3715 N N . HIS C 1 117 ? 37.424 64.299 55.763 1.00 66.37 117 HIS A N 1
ATOM 3716 C CA . HIS C 1 117 ? 37.764 63.434 56.885 1.00 69.55 117 HIS A CA 1
ATOM 3717 C C . HIS C 1 117 ? 36.651 62.442 57.193 1.00 71.22 117 HIS A C 1
ATOM 3718 O O . HIS C 1 117 ? 36.677 61.768 58.221 1.00 72.56 117 HIS A O 1
ATOM 3725 N N . GLY C 1 118 ? 35.685 62.352 56.284 1.00 72.02 118 GLY A N 1
ATOM 3726 C CA . GLY C 1 118 ? 34.573 61.439 56.463 1.00 73.22 118 GLY A CA 1
ATOM 3727 C C . GLY C 1 118 ? 33.862 61.195 55.148 1.00 74.66 118 GLY A C 1
ATOM 3728 O O . GLY C 1 118 ? 34.012 61.971 54.203 1.00 73.85 118 GLY A O 1
ATOM 3729 N N . ASP C 1 119 ? 33.094 60.113 55.079 1.00 75.40 119 ASP A N 1
ATOM 3730 C CA . ASP C 1 119 ? 32.364 59.783 53.863 1.00 76.99 119 ASP A CA 1
ATOM 3731 C C . ASP C 1 119 ? 31.131 60.665 53.711 1.00 77.12 119 ASP A C 1
ATOM 3732 O O . ASP C 1 119 ? 30.316 60.783 54.628 1.00 77.13 119 ASP A O 1
ATOM 3737 N N . VAL C 1 120 ? 31.010 61.290 52.546 1.00 76.43 120 VAL A N 1
ATOM 3738 C CA . VAL C 1 120 ? 29.886 62.163 52.254 1.00 75.63 120 VAL A CA 1
ATOM 3739 C C . VAL C 1 120 ? 29.422 61.879 50.836 1.00 75.89 120 VAL A C 1
ATOM 3740 O O . VAL C 1 120 ? 30.237 61.731 49.928 1.00 75.66 120 VAL A O 1
ATOM 3744 N N . PRO C 1 121 ? 28.104 61.782 50.628 1.00 76.10 121 PRO A N 1
ATOM 3745 C CA . PRO C 1 121 ? 27.592 61.514 49.282 1.00 76.08 121 PRO A CA 1
ATOM 3746 C C . PRO C 1 121 ? 27.946 62.651 48.323 1.00 75.80 121 PRO A C 1
ATOM 3747 O O . PRO C 1 121 ? 27.840 63.827 48.680 1.00 75.71 121 PRO A O 1
ATOM 3751 N N . GLU C 1 122 ? 28.371 62.294 47.114 1.00 75.78 122 GLU A N 1
ATOM 3752 C CA . GLU C 1 122 ? 28.747 63.282 46.106 1.00 76.17 122 GLU A CA 1
ATOM 3753 C C . GLU C 1 122 ? 27.660 64.334 45.955 1.00 75.33 122 GLU A C 1
ATOM 3754 O O . GLU C 1 122 ? 27.938 65.514 45.733 1.00 75.27 122 GLU A O 1
ATOM 3760 N N . ASP C 1 123 ? 26.419 63.885 46.089 1.00 74.28 123 ASP A N 1
ATOM 3761 C CA . ASP C 1 123 ? 25.242 64.740 45.962 1.00 73.11 123 ASP A CA 1
ATOM 3762 C C . ASP C 1 123 ? 25.299 65.930 46.912 1.00 70.82 123 ASP A C 1
ATOM 3763 O O . ASP C 1 123 ? 25.060 67.069 46.507 1.00 70.02 123 ASP A O 1
ATOM 3768 N N . LYS C 1 124 ? 25.604 65.658 48.178 1.00 68.98 124 LYS A N 1
ATOM 3769 C CA . LYS C 1 124 ? 25.680 66.714 49.185 1.00 67.27 124 LYS A CA 1
ATOM 3770 C C . LYS C 1 124 ? 26.950 67.541 48.992 1.00 65.20 124 LYS A C 1
ATOM 3771 O O . LYS C 1 124 ? 26.938 68.765 49.149 1.00 64.55 124 LYS A O 1
ATOM 3777 N N . ILE C 1 125 ? 28.043 66.865 48.652 1.00 63.28 125 ILE A N 1
ATOM 3778 C CA . ILE C 1 125 ? 29.315 67.539 48.420 1.00 61.45 125 ILE A CA 1
ATOM 3779 C C . ILE C 1 125 ? 29.090 68.667 47.416 1.00 60.22 125 ILE A C 1
ATOM 3780 O O . ILE C 1 125 ? 29.337 69.837 47.707 1.00 58.28 125 ILE A O 1
ATOM 3785 N N . ARG C 1 126 ? 28.599 68.306 46.237 1.00 59.62 126 ARG A N 1
ATOM 3786 C CA . ARG C 1 126 ? 28.340 69.284 45.190 1.00 59.47 126 ARG A CA 1
ATOM 3787 C C . ARG C 1 126 ? 27.384 70.366 45.670 1.00 59.75 126 ARG A C 1
ATOM 3788 O O . ARG C 1 126 ? 27.606 71.560 45.442 1.00 60.72 126 ARG A O 1
ATOM 3796 N N . ALA C 1 127 ? 26.322 69.944 46.347 1.00 59.22 127 ALA A N 1
ATOM 3797 C CA . ALA C 1 127 ? 25.324 70.878 46.850 1.00 58.95 127 ALA A CA 1
ATOM 3798 C C . ALA C 1 127 ? 25.930 71.876 47.832 1.00 58.32 127 ALA A C 1
ATOM 3799 O O . ALA C 1 127 ? 25.689 73.082 47.735 1.00 58.01 127 ALA A O 1
ATOM 3801 N N . VAL C 1 128 ? 26.724 71.381 48.775 1.00 58.71 128 VAL A N 1
ATOM 3802 C CA . VAL C 1 128 ? 27.338 72.265 49.761 1.00 59.23 128 VAL A CA 1
ATOM 3803 C C . VAL C 1 128 ? 28.420 73.174 49.167 1.00 58.88 128 VAL A C 1
ATOM 3804 O O . VAL C 1 128 ? 28.493 74.348 49.525 1.00 59.17 128 VAL A O 1
ATOM 3808 N N . MET C 1 129 ? 29.251 72.643 48.268 1.00 59.21 129 MET A N 1
ATOM 3809 C CA . MET C 1 129 ? 30.302 73.452 47.635 1.00 59.37 129 MET A CA 1
ATOM 3810 C C . MET C 1 129 ? 29.634 74.672 47.000 1.00 59.37 129 MET A C 1
ATOM 3811 O O . MET C 1 129 ? 30.033 75.815 47.231 1.00 57.78 129 MET A O 1
ATOM 3816 N N . LYS C 1 130 ? 28.608 74.401 46.196 1.00 61.41 130 LYS A N 1
ATOM 3817 C CA . LYS C 1 130 ? 27.851 75.427 45.489 1.00 62.84 130 LYS A CA 1
ATOM 3818 C C . LYS C 1 130 ? 27.368 76.556 46.395 1.00 63.72 130 LYS A C 1
ATOM 3819 O O . LYS C 1 130 ? 27.403 77.723 46.010 1.00 64.32 130 LYS A O 1
ATOM 3825 N N . GLU C 1 131 ? 26.919 76.218 47.598 1.00 64.28 131 GLU A N 1
ATOM 3826 C CA . GLU C 1 131 ? 26.428 77.236 48.519 1.00 64.06 131 GLU A CA 1
ATOM 3827 C C . GLU C 1 131 ? 27.516 78.156 49.052 1.00 62.26 131 GLU A C 1
ATOM 3828 O O . GLU C 1 131 ? 27.221 79.188 49.652 1.00 61.36 131 GLU A O 1
ATOM 3834 N N . PHE C 1 132 ? 28.774 77.791 48.830 1.00 62.27 132 PHE A N 1
ATOM 3835 C CA . PHE C 1 132 ? 29.880 78.612 49.303 1.00 61.59 132 PHE A CA 1
ATOM 3836 C C . PHE C 1 132 ? 30.252 79.757 48.368 1.00 63.07 132 PHE A C 1
ATOM 3837 O O . PHE C 1 132 ? 31.057 80.619 48.725 1.00 62.50 132 PHE A O 1
ATOM 3845 N N . GLU C 1 133 ? 29.663 79.774 47.176 1.00 64.52 133 GLU A N 1
ATOM 3846 C CA . GLU C 1 133 ? 29.931 80.848 46.227 1.00 67.36 133 GLU A CA 1
ATOM 3847 C C . GLU C 1 133 ? 29.313 82.120 46.792 1.00 69.51 133 GLU A C 1
ATOM 3848 O O . GLU C 1 133 ? 28.369 82.057 47.577 1.00 70.23 133 GLU A O 1
ATOM 3854 N N . GLY C 1 134 ? 29.848 83.271 46.402 1.00 71.92 134 GLY A N 1
ATOM 3855 C CA . GLY C 1 134 ? 29.319 84.528 46.897 1.00 74.54 134 GLY A CA 1
ATOM 3856 C C . GLY C 1 134 ? 30.246 85.213 47.884 1.00 76.95 134 GLY A C 1
ATOM 3857 O O . GLY C 1 134 ? 31.338 85.654 47.521 1.00 77.78 134 GLY A O 1
ATOM 3858 N N . GLU C 1 135 ? 29.812 85.308 49.137 1.00 78.75 135 GLU A N 1
ATOM 3859 C CA . GLU C 1 135 ? 30.617 85.946 50.170 1.00 80.64 135 GLU A CA 1
ATOM 3860 C C . GLU C 1 135 ? 31.093 84.945 51.207 1.00 80.53 135 GLU A C 1
ATOM 3861 O O . GLU C 1 135 ? 30.481 83.894 51.402 1.00 80.59 135 GLU A O 1
ATOM 3867 N N . ILE C 1 136 ? 32.193 85.286 51.867 1.00 80.35 136 ILE A N 1
ATOM 3868 C CA . ILE C 1 136 ? 32.776 84.446 52.902 1.00 80.82 136 ILE A CA 1
ATOM 3869 C C . ILE C 1 136 ? 33.603 85.305 53.852 1.00 80.68 136 ILE A C 1
ATOM 3870 O O . ILE C 1 136 ? 34.234 86.280 53.438 1.00 80.16 136 ILE A O 1
ATOM 3875 N N . ILE C 1 137 ? 33.585 84.942 55.130 1.00 80.96 137 ILE A N 1
ATOM 3876 C CA . ILE C 1 137 ? 34.324 85.675 56.149 1.00 80.71 137 ILE A CA 1
ATOM 3877 C C . ILE C 1 137 ? 35.529 84.864 56.621 1.00 80.10 137 ILE A C 1
ATOM 3878 O O . ILE C 1 137 ? 35.455 83.640 56.744 1.00 79.94 137 ILE A O 1
ATOM 3883 N N . GLN C 1 138 ? 36.637 85.553 56.876 1.00 78.89 138 GLN A N 1
ATOM 3884 C CA . GLN C 1 138 ? 37.856 84.898 57.337 1.00 78.15 138 GLN A CA 1
ATOM 3885 C C . GLN C 1 138 ? 38.810 85.905 57.973 1.00 77.24 138 GLN A C 1
ATOM 3886 O O . GLN C 1 138 ? 39.758 85.527 58.662 1.00 76.80 138 GLN A O 1
ATOM 3892 N N . ARG C 1 153 ? 35.682 88.570 52.081 1.00 69.46 153 ARG A N 1
ATOM 3893 C CA . ARG C 1 153 ? 36.236 87.928 50.893 1.00 69.40 153 ARG A CA 1
ATOM 3894 C C . ARG C 1 153 ? 35.181 87.160 50.103 1.00 68.48 153 ARG A C 1
ATOM 3895 O O . ARG C 1 153 ? 34.486 86.300 50.646 1.00 69.65 153 ARG A O 1
ATOM 3903 N N . LYS C 1 154 ? 35.069 87.469 48.816 1.00 66.44 154 LYS A N 1
ATOM 3904 C CA . LYS C 1 154 ? 34.091 86.809 47.959 1.00 64.39 154 LYS A CA 1
ATOM 3905 C C . LYS C 1 154 ? 34.648 85.669 47.110 1.00 61.84 154 LYS A C 1
ATOM 3906 O O . LYS C 1 154 ? 35.800 85.692 46.672 1.00 59.83 154 LYS A O 1
ATOM 3912 N N . VAL C 1 155 ? 33.803 84.665 46.904 1.00 59.12 155 VAL A N 1
ATOM 3913 C CA . VAL C 1 155 ? 34.137 83.500 46.104 1.00 56.25 155 VAL A CA 1
ATOM 3914 C C . VAL C 1 155 ? 33.310 83.574 44.824 1.00 56.13 155 VAL A C 1
ATOM 3915 O O . VAL C 1 155 ? 32.113 83.287 44.830 1.00 56.38 155 VAL A O 1
ATOM 3919 N N . TYR C 1 156 ? 33.952 83.965 43.730 1.00 53.79 156 TYR A N 1
ATOM 3920 C CA . TYR C 1 156 ? 33.270 84.095 42.452 1.00 52.72 156 TYR A CA 1
ATOM 3921 C C . TYR C 1 156 ? 32.676 82.795 41.934 1.00 52.57 156 TYR A C 1
ATOM 3922 O O . TYR C 1 156 ? 31.529 82.769 41.498 1.00 54.57 156 TYR A O 1
ATOM 3931 N N . TYR C 1 157 ? 33.444 81.713 41.974 1.00 51.08 157 TYR A N 1
ATOM 3932 C CA . TYR C 1 157 ? 32.930 80.443 41.483 1.00 48.53 157 TYR A CA 1
ATOM 3933 C C . TYR C 1 157 ? 33.692 79.242 42.013 1.00 49.05 157 TYR A C 1
ATOM 3934 O O . TYR C 1 157 ? 34.866 79.343 42.378 1.00 46.86 157 TYR A O 1
ATOM 3943 N N . ILE C 1 158 ? 33.004 78.106 42.051 1.00 49.08 158 ILE A N 1
ATOM 3944 C CA . ILE C 1 158 ? 33.587 76.859 42.515 1.00 51.97 158 ILE A CA 1
ATOM 3945 C C . ILE C 1 158 ? 33.156 75.771 41.560 1.00 53.01 158 ILE A C 1
ATOM 3946 O O . ILE C 1 158 ? 31.972 75.488 41.440 1.00 54.70 158 ILE A O 1
ATOM 3951 N N . GLU C 1 159 ? 34.115 75.163 40.873 1.00 54.41 159 GLU A N 1
ATOM 3952 C CA . GLU C 1 159 ? 33.789 74.103 39.934 1.00 56.04 159 GLU A CA 1
ATOM 3953 C C . GLU C 1 159 ? 34.427 72.797 40.358 1.00 55.69 159 GLU A C 1
ATOM 3954 O O . GLU C 1 159 ? 35.654 72.686 40.427 1.00 56.06 159 GLU A O 1
ATOM 3960 N N . ILE C 1 160 ? 33.599 71.803 40.649 1.00 54.34 160 ILE A N 1
ATOM 3961 C CA . ILE C 1 160 ? 34.126 70.509 41.036 1.00 53.97 160 ILE A CA 1
ATOM 3962 C C . ILE C 1 160 ? 34.652 69.846 39.777 1.00 54.62 160 ILE A C 1
ATOM 3963 O O . ILE C 1 160 ? 33.951 69.766 38.773 1.00 54.93 160 ILE A O 1
ATOM 3968 N N . LEU C 1 161 ? 35.892 69.379 39.826 1.00 55.74 161 LEU A N 1
ATOM 3969 C CA . LEU C 1 161 ? 36.474 68.716 38.677 1.00 56.45 161 LEU A CA 1
ATOM 3970 C C . LEU C 1 161 ? 36.335 67.211 38.853 1.00 57.70 161 LEU A C 1
ATOM 3971 O O . LEU C 1 161 ? 35.913 66.509 37.937 1.00 58.53 161 LEU A O 1
ATOM 3976 N N . GLU C 1 162 ? 36.687 66.716 40.035 1.00 58.81 162 GLU A N 1
ATOM 3977 C CA . GLU C 1 162 ? 36.590 65.289 40.310 1.00 59.36 162 GLU A CA 1
ATOM 3978 C C . GLU C 1 162 ? 36.301 65.001 41.773 1.00 60.26 162 GLU A C 1
ATOM 3979 O O . GLU C 1 162 ? 36.828 65.659 42.671 1.00 58.03 162 GLU A O 1
ATOM 3985 N N . ILE C 1 163 ? 35.458 64.002 41.998 1.00 61.72 163 ILE A N 1
ATOM 3986 C CA . ILE C 1 163 ? 35.123 63.575 43.341 1.00 64.01 163 ILE A CA 1
ATOM 3987 C C . ILE C 1 163 ? 35.403 62.083 43.388 1.00 65.39 163 ILE A C 1
ATOM 3988 O O . ILE C 1 163 ? 34.645 61.288 42.840 1.00 67.00 163 ILE A O 1
ATOM 3993 N N . ASP C 1 164 ? 36.515 61.711 44.009 1.00 66.20 164 ASP A N 1
ATOM 3994 C CA . ASP C 1 164 ? 36.875 60.306 44.140 1.00 67.28 164 ASP A CA 1
ATOM 3995 C C . ASP C 1 164 ? 36.910 59.942 45.614 1.00 67.06 164 ASP A C 1
ATOM 3996 O O . ASP C 1 164 ? 37.912 60.171 46.298 1.00 65.99 164 ASP A O 1
ATOM 4001 N N . GLY C 1 165 ? 35.812 59.374 46.099 1.00 66.77 165 GLY A N 1
ATOM 4002 C CA . GLY C 1 165 ? 35.737 58.999 47.497 1.00 65.59 165 GLY A CA 1
ATOM 4003 C C . GLY C 1 165 ? 35.792 60.229 48.377 1.00 64.49 165 GLY A C 1
ATOM 4004 O O . GLY C 1 165 ? 34.952 61.124 48.266 1.00 64.55 165 GLY A O 1
ATOM 4005 N N . ARG C 1 166 ? 36.791 60.281 49.250 1.00 63.71 166 ARG A N 1
ATOM 4006 C CA . ARG C 1 166 ? 36.949 61.413 50.151 1.00 63.72 166 ARG A CA 1
ATOM 4007 C C . ARG C 1 166 ? 37.769 62.533 49.523 1.00 61.88 166 ARG A C 1
ATOM 4008 O O . ARG C 1 166 ? 37.964 63.582 50.134 1.00 60.45 166 ARG A O 1
ATOM 4016 N N . ASP C 1 167 ? 38.246 62.308 48.300 1.00 60.25 167 ASP A N 1
ATOM 4017 C CA . ASP C 1 167 ? 39.046 63.310 47.607 1.00 58.07 167 ASP A CA 1
ATOM 4018 C C . ASP C 1 167 ? 38.233 64.127 46.617 1.00 55.80 167 ASP A C 1
ATOM 4019 O O . ASP C 1 167 ? 37.576 63.587 45.727 1.00 55.88 167 ASP A O 1
ATOM 4024 N N . VAL C 1 168 ? 38.280 65.442 46.793 1.00 53.40 168 VAL A N 1
ATOM 4025 C CA . VAL C 1 168 ? 37.554 66.370 45.936 1.00 52.18 168 VAL A CA 1
ATOM 4026 C C . VAL C 1 168 ? 38.514 67.359 45.267 1.00 49.49 168 VAL A C 1
ATOM 4027 O O . VAL C 1 168 ? 39.188 68.144 45.940 1.00 47.72 168 VAL A O 1
ATOM 4031 N N . LEU C 1 169 ? 38.572 67.306 43.941 1.00 47.52 169 LEU A N 1
ATOM 4032 C CA . LEU C 1 169 ? 39.428 68.198 43.171 1.00 43.83 169 LEU A CA 1
ATOM 4033 C C . LEU C 1 169 ? 38.524 69.258 42.577 1.00 43.26 169 LEU A C 1
ATOM 4034 O O . LEU C 1 169 ? 37.602 68.948 41.824 1.00 44.29 169 LEU A O 1
ATOM 4039 N N . PHE C 1 170 ? 38.782 70.511 42.918 1.00 40.49 170 PHE A N 1
ATOM 4040 C CA . PHE C 1 170 ? 37.960 71.583 42.409 1.00 41.01 170 PHE A CA 1
ATOM 4041 C C . PHE C 1 170 ? 38.753 72.826 42.037 1.00 40.42 170 PHE A C 1
ATOM 4042 O O . PHE C 1 170 ? 39.871 73.034 42.499 1.00 41.21 170 PHE A O 1
ATOM 4050 N N . ARG C 1 171 ? 38.154 73.640 41.180 1.00 42.00 171 ARG A N 1
ATOM 4051 C CA . ARG C 1 171 ? 38.750 74.878 40.731 1.00 43.16 171 ARG A CA 1
ATOM 4052 C C . ARG C 1 171 ? 37.915 75.969 41.387 1.00 42.28 171 ARG A C 1
ATOM 4053 O O . ARG C 1 171 ? 36.691 75.872 41.429 1.00 43.82 171 ARG A O 1
ATOM 4061 N N . VAL C 1 172 ? 38.567 76.997 41.916 1.00 42.32 172 VAL A N 1
ATOM 4062 C CA . VAL C 1 172 ? 37.841 78.068 42.585 1.00 40.73 172 VAL A CA 1
ATOM 4063 C C . VAL C 1 172 ? 38.420 79.439 42.272 1.00 41.09 172 VAL A C 1
ATOM 4064 O O . VAL C 1 172 ? 39.637 79.633 42.305 1.00 44.11 172 VAL A O 1
ATOM 4068 N N . GLY C 1 173 ? 37.538 80.380 41.948 1.00 40.72 173 GLY A N 1
ATOM 4069 C CA . GLY C 1 173 ? 37.944 81.743 41.647 1.00 42.03 173 GLY A CA 1
ATOM 4070 C C . GLY C 1 173 ? 37.599 82.607 42.844 1.00 44.22 173 GLY A C 1
ATOM 4071 O O . GLY C 1 173 ? 36.483 82.543 43.358 1.00 45.26 173 GLY A O 1
ATOM 4072 N N . VAL C 1 174 ? 38.537 83.432 43.289 1.00 45.17 174 VAL A N 1
ATOM 4073 C CA . VAL C 1 174 ? 38.285 84.246 44.467 1.00 46.13 174 VAL A CA 1
ATOM 4074 C C . VAL C 1 174 ? 38.874 85.639 44.400 1.00 48.89 174 VAL A C 1
ATOM 4075 O O . VAL C 1 174 ? 39.625 85.972 43.486 1.00 49.32 174 VAL A O 1
ATOM 4079 N N . GLU C 1 175 ? 38.512 86.452 45.387 1.00 52.07 175 GLU A N 1
ATOM 4080 C CA . GLU C 1 175 ? 39.008 87.810 45.495 1.00 54.05 175 GLU A CA 1
ATOM 4081 C C . GLU C 1 175 ? 40.391 87.723 46.115 1.00 55.03 175 GLU A C 1
ATOM 4082 O O . GLU C 1 175 ? 40.654 86.824 46.914 1.00 54.54 175 GLU A O 1
ATOM 4088 N N . ALA C 1 176 ? 41.275 88.646 45.751 1.00 55.76 176 ALA A N 1
ATOM 4089 C CA . ALA C 1 176 ? 42.622 88.641 46.305 1.00 58.06 176 ALA A CA 1
ATOM 4090 C C . ALA C 1 176 ? 42.555 88.551 47.833 1.00 59.56 176 ALA A C 1
ATOM 4091 O O . ALA C 1 176 ? 41.594 89.020 48.454 1.00 58.01 176 ALA A O 1
ATOM 4093 N N . GLY C 1 177 ? 43.567 87.929 48.430 1.00 60.84 177 GLY A N 1
ATOM 4094 C CA . GLY C 1 177 ? 43.599 87.791 49.875 1.00 60.54 177 GLY A CA 1
ATOM 4095 C C . GLY C 1 177 ? 42.748 86.655 50.416 1.00 61.19 177 GLY A C 1
ATOM 4096 O O . GLY C 1 177 ? 42.769 86.381 51.618 1.00 61.93 177 GLY A O 1
ATOM 4097 N N . THR C 1 178 ? 41.995 85.984 49.550 1.00 59.83 178 THR A N 1
ATOM 4098 C CA . THR C 1 178 ? 41.165 84.880 50.011 1.00 59.32 178 THR A CA 1
ATOM 4099 C C . THR C 1 178 ? 42.042 83.679 50.363 1.00 60.03 178 THR A C 1
ATOM 4100 O O . THR C 1 178 ? 42.830 83.201 49.546 1.00 60.21 178 THR A O 1
ATOM 4104 N N . TYR C 1 179 ? 41.906 83.213 51.599 1.00 59.86 179 TYR A N 1
ATOM 4105 C CA . TYR C 1 179 ? 42.670 82.081 52.109 1.00 59.11 179 TYR A CA 1
ATOM 4106 C C . TYR C 1 179 ? 41.903 80.808 51.750 1.00 56.39 179 TYR A C 1
ATOM 4107 O O . TYR C 1 179 ? 40.866 80.514 52.343 1.00 55.84 179 TYR A O 1
ATOM 4116 N N . ILE C 1 180 ? 42.406 80.062 50.769 1.00 52.37 180 ILE A N 1
ATOM 4117 C CA . ILE C 1 180 ? 41.745 78.835 50.327 1.00 49.49 180 ILE A CA 1
ATOM 4118 C C . ILE C 1 180 ? 41.732 77.757 51.409 1.00 49.07 180 ILE A C 1
ATOM 4119 O O . ILE C 1 180 ? 40.815 76.942 51.466 1.00 47.59 180 ILE A O 1
ATOM 4124 N N . ARG C 1 181 ? 42.749 77.756 52.264 1.00 50.57 181 ARG A N 1
ATOM 4125 C CA . ARG C 1 181 ? 42.832 76.784 53.352 1.00 52.45 181 ARG A CA 1
ATOM 4126 C C . ARG C 1 181 ? 41.600 76.961 54.244 1.00 51.94 181 ARG A C 1
ATOM 4127 O O . ARG C 1 181 ? 40.952 75.993 54.635 1.00 50.10 181 ARG A O 1
ATOM 4135 N N . SER C 1 182 ? 41.293 78.218 54.549 1.00 53.21 182 SER A N 1
ATOM 4136 C CA . SER C 1 182 ? 40.148 78.579 55.376 1.00 53.81 182 SER A CA 1
ATOM 4137 C C . SER C 1 182 ? 38.845 78.130 54.714 1.00 53.52 182 SER A C 1
ATOM 4138 O O . SER C 1 182 ? 37.985 77.524 55.359 1.00 53.23 182 SER A O 1
ATOM 4141 N N . LEU C 1 183 ? 38.709 78.428 53.423 1.00 52.45 183 LEU A N 1
ATOM 4142 C CA . LEU C 1 183 ? 37.525 78.048 52.660 1.00 50.86 183 LEU A CA 1
ATOM 4143 C C . LEU C 1 183 ? 37.271 76.545 52.679 1.00 50.09 183 LEU A C 1
ATOM 4144 O O . LEU C 1 183 ? 36.124 76.101 52.752 1.00 50.57 183 LEU A O 1
ATOM 4149 N N . ILE C 1 184 ? 38.333 75.755 52.600 1.00 49.33 184 ILE A N 1
ATOM 4150 C CA . ILE C 1 184 ? 38.174 74.307 52.614 1.00 49.52 184 ILE A CA 1
ATOM 4151 C C . ILE C 1 184 ? 37.803 73.847 54.017 1.00 51.30 184 ILE A C 1
ATOM 4152 O O . ILE C 1 184 ? 37.031 72.901 54.191 1.00 50.04 184 ILE A O 1
ATOM 4157 N N . HIS C 1 185 ? 38.352 74.522 55.017 1.00 53.63 185 HIS A N 1
ATOM 4158 C CA . HIS C 1 185 ? 38.048 74.179 56.396 1.00 58.14 185 HIS A CA 1
ATOM 4159 C C . HIS C 1 185 ? 36.561 74.415 56.668 1.00 58.55 185 HIS A C 1
ATOM 4160 O O . HIS C 1 185 ? 35.900 73.586 57.290 1.00 59.13 185 HIS A O 1
ATOM 4167 N N . HIS C 1 186 ? 36.036 75.538 56.187 1.00 60.29 186 HIS A N 1
ATOM 4168 C CA . HIS C 1 186 ? 34.623 75.853 56.383 1.00 61.82 186 HIS A CA 1
ATOM 4169 C C . HIS C 1 186 ? 33.730 74.854 55.661 1.00 63.24 186 HIS A C 1
ATOM 4170 O O . HIS C 1 186 ? 32.674 74.475 56.166 1.00 64.26 186 HIS A O 1
ATOM 4177 N N . ILE C 1 187 ? 34.147 74.433 54.473 1.00 62.78 187 ILE A N 1
ATOM 4178 C CA . ILE C 1 187 ? 33.374 73.462 53.714 1.00 62.68 187 ILE A CA 1
ATOM 4179 C C . ILE C 1 187 ? 33.351 72.155 54.503 1.00 62.34 187 ILE A C 1
ATOM 4180 O O . ILE C 1 187 ? 32.391 71.385 54.428 1.00 62.44 187 ILE A O 1
ATOM 4185 N N . GLY C 1 188 ? 34.419 71.913 55.260 1.00 62.25 188 GLY A N 1
ATOM 4186 C CA . GLY C 1 188 ? 34.506 70.706 56.064 1.00 62.31 188 GLY A CA 1
ATOM 4187 C C . GLY C 1 188 ? 33.532 70.762 57.227 1.00 62.39 188 GLY A C 1
ATOM 4188 O O . GLY C 1 188 ? 32.937 69.751 57.604 1.00 61.41 188 GLY A O 1
ATOM 4189 N N . LEU C 1 189 ? 33.379 71.951 57.801 1.00 62.73 189 LEU A N 1
ATOM 4190 C CA . LEU C 1 189 ? 32.458 72.153 58.912 1.00 63.77 189 LEU A CA 1
ATOM 4191 C C . LEU C 1 189 ? 31.042 71.953 58.380 1.00 64.70 189 LEU A C 1
ATOM 4192 O O . LEU C 1 189 ? 30.286 71.121 58.887 1.00 65.84 189 LEU A O 1
ATOM 4197 N N . ALA C 1 190 ? 30.701 72.715 57.343 1.00 64.16 190 ALA A N 1
ATOM 4198 C CA . ALA C 1 190 ? 29.387 72.643 56.716 1.00 63.46 190 ALA A CA 1
ATOM 4199 C C . ALA C 1 190 ? 28.985 71.209 56.398 1.00 64.13 190 ALA A C 1
ATOM 4200 O O . ALA C 1 190 ? 27.797 70.891 56.348 1.00 65.47 190 ALA A O 1
ATOM 4202 N N . LEU C 1 191 ? 29.970 70.347 56.170 1.00 64.34 191 LEU A N 1
ATOM 4203 C CA . LEU C 1 191 ? 29.699 68.943 55.871 1.00 63.89 191 LEU A CA 1
ATOM 4204 C C . LEU C 1 191 ? 29.798 68.124 57.149 1.00 63.32 191 LEU A C 1
ATOM 4205 O O . LEU C 1 191 ? 29.534 66.924 57.153 1.00 62.67 191 LEU A O 1
ATOM 4210 N N . GLY C 1 192 ? 30.188 68.791 58.230 1.00 63.62 192 GLY A N 1
ATOM 4211 C CA . GLY C 1 192 ? 30.314 68.137 59.520 1.00 64.10 192 GLY A CA 1
ATOM 4212 C C . GLY C 1 192 ? 31.478 67.174 59.628 1.00 63.59 192 GLY A C 1
ATOM 4213 O O . GLY C 1 192 ? 32.155 67.120 60.656 1.00 64.04 192 GLY A O 1
ATOM 4214 N N . VAL C 1 193 ? 31.709 66.414 58.563 1.00 63.80 193 VAL A N 1
ATOM 4215 C CA . VAL C 1 193 ? 32.785 65.430 58.517 1.00 62.95 193 VAL A CA 1
ATOM 4216 C C . VAL C 1 193 ? 34.180 66.024 58.704 1.00 62.15 193 VAL A C 1
ATOM 4217 O O . VAL C 1 193 ? 35.086 65.348 59.192 1.00 62.65 193 VAL A O 1
ATOM 4221 N N . GLY C 1 194 ? 34.354 67.284 58.316 1.00 60.82 194 GLY A N 1
ATOM 4222 C CA . GLY C 1 194 ? 35.655 67.918 58.448 1.00 60.56 194 GLY A CA 1
ATOM 4223 C C . GLY C 1 194 ? 36.485 67.765 57.182 1.00 59.40 194 GLY A C 1
ATOM 4224 O O . GLY C 1 194 ? 36.476 66.705 56.549 1.00 58.38 194 GLY A O 1
ATOM 4225 N N . ALA C 1 195 ? 37.214 68.815 56.814 1.00 58.65 195 ALA A N 1
ATOM 4226 C CA . ALA C 1 195 ? 38.025 68.775 55.601 1.00 58.13 195 ALA A CA 1
ATOM 4227 C C . ALA C 1 195 ? 39.459 69.275 55.768 1.00 57.52 195 ALA A C 1
ATOM 4228 O O . ALA C 1 195 ? 39.754 70.127 56.608 1.00 58.03 195 ALA A O 1
ATOM 4230 N N . HIS C 1 196 ? 40.341 68.729 54.939 1.00 56.86 196 HIS A N 1
ATOM 4231 C CA . HIS C 1 196 ? 41.754 69.083 54.941 1.00 54.83 196 HIS A CA 1
ATOM 4232 C C . HIS C 1 196 ? 42.192 69.444 53.517 1.00 51.80 196 HIS A C 1
ATOM 4233 O O . HIS C 1 196 ? 41.791 68.784 52.560 1.00 51.34 196 HIS A O 1
ATOM 4240 N N . MET C 1 197 ? 42.999 70.493 53.369 1.00 49.34 197 MET A N 1
ATOM 4241 C CA . MET C 1 197 ? 43.481 70.873 52.041 1.00 46.17 197 MET A CA 1
ATOM 4242 C C . MET C 1 197 ? 44.788 70.125 51.762 1.00 43.81 197 MET A C 1
ATOM 4243 O O . MET C 1 197 ? 45.844 70.512 52.259 1.00 44.40 197 MET A O 1
ATOM 4248 N N . ALA C 1 198 ? 44.710 69.049 50.979 1.00 42.89 198 ALA A N 1
ATOM 4249 C CA . ALA C 1 198 ? 45.887 68.232 50.661 1.00 42.94 198 ALA A CA 1
ATOM 4250 C C . ALA C 1 198 ? 46.890 68.956 49.763 1.00 44.01 198 ALA A C 1
ATOM 4251 O O . ALA C 1 198 ? 48.100 68.791 49.916 1.00 42.65 198 ALA A O 1
ATOM 4253 N N . GLU C 1 199 ? 46.398 69.732 48.806 1.00 44.76 199 GLU A N 1
ATOM 4254 C CA . GLU C 1 199 ? 47.300 70.493 47.961 1.00 46.04 199 GLU A CA 1
ATOM 4255 C C . GLU C 1 199 ? 46.598 71.587 47.192 1.00 43.35 199 GLU A C 1
ATOM 4256 O O . GLU C 1 199 ? 45.410 71.499 46.885 1.00 42.58 199 GLU A O 1
ATOM 4262 N N . LEU C 1 200 ? 47.355 72.633 46.900 1.00 41.62 200 LEU A N 1
ATOM 4263 C CA . LEU C 1 200 ? 46.825 73.792 46.224 1.00 40.35 200 LEU A CA 1
ATOM 4264 C C . LEU C 1 200 ? 47.777 74.327 45.163 1.00 39.47 200 LEU A C 1
ATOM 4265 O O . LEU C 1 200 ? 48.990 74.352 45.357 1.00 39.71 200 LEU A O 1
ATOM 4270 N N . ARG C 1 201 ? 47.210 74.754 44.042 1.00 37.91 201 ARG A N 1
ATOM 4271 C CA . ARG C 1 201 ? 47.987 75.332 42.955 1.00 36.79 201 ARG A CA 1
ATOM 4272 C C . ARG C 1 201 ? 47.211 76.522 42.411 1.00 35.07 201 ARG A C 1
ATOM 4273 O O . ARG C 1 201 ? 46.022 76.404 42.130 1.00 35.02 201 ARG A O 1
ATOM 4281 N N . ARG C 1 202 ? 47.873 77.666 42.275 1.00 32.77 202 ARG A N 1
ATOM 4282 C CA . ARG C 1 202 ? 47.209 78.841 41.737 1.00 34.81 202 ARG A CA 1
ATOM 4283 C C . ARG C 1 202 ? 47.347 78.797 40.213 1.00 35.16 202 ARG A C 1
ATOM 4284 O O . ARG C 1 202 ? 48.448 78.641 39.684 1.00 33.95 202 ARG A O 1
ATOM 4292 N N . THR C 1 203 ? 46.227 78.942 39.517 1.00 35.80 203 THR A N 1
ATOM 4293 C CA . THR C 1 203 ? 46.207 78.890 38.061 1.00 37.26 203 THR A CA 1
ATOM 4294 C C . THR C 1 203 ? 46.042 80.261 37.413 1.00 38.60 203 THR A C 1
ATOM 4295 O O . THR C 1 203 ? 46.278 80.426 36.215 1.00 41.19 203 THR A O 1
ATOM 4299 N N . ARG C 1 204 ? 45.638 81.240 38.213 1.00 38.96 204 ARG A N 1
ATOM 4300 C CA . ARG C 1 204 ? 45.449 82.601 37.735 1.00 41.36 204 ARG A CA 1
ATOM 4301 C C . ARG C 1 204 ? 45.638 83.616 38.838 1.00 41.96 204 ARG A C 1
ATOM 4302 O O . ARG C 1 204 ? 45.242 83.396 39.978 1.00 41.59 204 ARG A O 1
ATOM 4310 N N . SER C 1 205 ? 46.262 84.726 38.481 1.00 43.53 205 SER A N 1
ATOM 4311 C CA . SER C 1 205 ? 46.483 85.833 39.393 1.00 46.23 205 SER A CA 1
ATOM 4312 C C . SER C 1 205 ? 46.282 87.026 38.480 1.00 45.38 205 SER A C 1
ATOM 4313 O O . SER C 1 205 ? 47.209 87.458 37.786 1.00 45.44 205 SER A O 1
ATOM 4316 N N . GLY C 1 206 ? 45.053 87.528 38.455 1.00 42.85 206 GLY A N 1
ATOM 4317 C CA . GLY C 1 206 ? 44.735 88.639 37.585 1.00 41.07 206 GLY A CA 1
ATOM 4318 C C . GLY C 1 206 ? 44.970 88.171 36.162 1.00 41.64 206 GLY A C 1
ATOM 4319 O O . GLY C 1 206 ? 44.527 87.080 35.787 1.00 39.76 206 GLY A O 1
ATOM 4320 N N . PRO C 1 207 ? 45.681 88.966 35.348 1.00 40.76 207 PRO A N 1
ATOM 4321 C CA . PRO C 1 207 ? 45.986 88.638 33.952 1.00 39.62 207 PRO A CA 1
ATOM 4322 C C . PRO C 1 207 ? 47.014 87.524 33.785 1.00 39.58 207 PRO A C 1
ATOM 4323 O O . PRO C 1 207 ? 47.227 87.035 32.680 1.00 41.62 207 PRO A O 1
ATOM 4327 N N . PHE C 1 208 ? 47.667 87.126 34.870 1.00 37.07 208 PHE A N 1
ATOM 4328 C CA . PHE C 1 208 ? 48.654 86.064 34.770 1.00 36.69 208 PHE A CA 1
ATOM 4329 C C . PHE C 1 208 ? 48.007 84.692 34.867 1.00 36.60 208 PHE A C 1
ATOM 4330 O O . PHE C 1 208 ? 47.284 84.397 35.813 1.00 37.63 208 PHE A O 1
ATOM 4338 N N . LYS C 1 209 ? 48.262 83.855 33.872 1.00 36.73 209 LYS A N 1
ATOM 4339 C CA . LYS C 1 209 ? 47.690 82.521 33.849 1.00 39.13 209 LYS A CA 1
ATOM 4340 C C . LYS C 1 209 ? 48.682 81.530 33.279 1.00 39.37 209 LYS A C 1
ATOM 4341 O O . LYS C 1 209 ? 49.809 81.893 32.932 1.00 37.82 209 LYS A O 1
ATOM 4347 N N . GLU C 1 210 ? 48.265 80.273 33.192 1.00 40.00 210 GLU A N 1
ATOM 4348 C CA . GLU C 1 210 ? 49.124 79.223 32.663 1.00 42.48 210 GLU A CA 1
ATOM 4349 C C . GLU C 1 210 ? 49.100 79.215 31.135 1.00 42.38 210 GLU A C 1
ATOM 4350 O O . GLU C 1 210 ? 48.369 78.451 30.516 1.00 44.65 210 GLU A O 1
ATOM 4356 N N . ASP C 1 211 ? 49.890 80.093 30.535 1.00 42.42 211 ASP A N 1
ATOM 4357 C CA . ASP C 1 211 ? 49.982 80.175 29.086 1.00 42.56 211 ASP A CA 1
ATOM 4358 C C . ASP C 1 211 ? 51.463 80.098 28.720 1.00 41.49 211 ASP A C 1
ATOM 4359 O O . ASP C 1 211 ? 52.275 79.619 29.511 1.00 40.44 211 ASP A O 1
ATOM 4364 N N . GLU C 1 212 ? 51.821 80.592 27.543 1.00 42.26 212 GLU A N 1
ATOM 4365 C CA . GLU C 1 212 ? 53.206 80.533 27.094 1.00 44.31 212 GLU A CA 1
ATOM 4366 C C . GLU C 1 212 ? 54.204 81.362 27.905 1.00 43.55 212 GLU A C 1
ATOM 4367 O O . GLU C 1 212 ? 55.407 81.145 27.799 1.00 43.27 212 GLU A O 1
ATOM 4373 N N . THR C 1 213 ? 53.717 82.292 28.725 1.00 42.07 213 THR A N 1
ATOM 4374 C CA . THR C 1 213 ? 54.605 83.149 29.518 1.00 39.33 213 THR A CA 1
ATOM 4375 C C . THR C 1 213 ? 54.970 82.581 30.887 1.00 39.12 213 THR A C 1
ATOM 4376 O O . THR C 1 213 ? 55.816 83.136 31.590 1.00 38.84 213 THR A O 1
ATOM 4380 N N . LEU C 1 214 ? 54.322 81.488 31.275 1.00 38.37 214 LEU A N 1
ATOM 4381 C CA . LEU C 1 214 ? 54.597 80.869 32.564 1.00 38.17 214 LEU A CA 1
ATOM 4382 C C . LEU C 1 214 ? 55.963 80.211 32.480 1.00 37.04 214 LEU A C 1
ATOM 4383 O O . LEU C 1 214 ? 56.198 79.364 31.627 1.00 38.59 214 LEU A O 1
ATOM 4388 N N . VAL C 1 215 ? 56.870 80.613 33.358 1.00 34.60 215 VAL A N 1
ATOM 4389 C CA . VAL C 1 215 ? 58.208 80.056 33.343 1.00 35.17 215 VAL A CA 1
ATOM 4390 C C . VAL C 1 215 ? 58.625 79.554 34.715 1.00 35.02 215 VAL A C 1
ATOM 4391 O O . VAL C 1 215 ? 58.095 79.987 35.736 1.00 34.66 215 VAL A O 1
ATOM 4395 N N . THR C 1 216 ? 59.585 78.641 34.726 1.00 35.17 216 THR A N 1
ATOM 4396 C CA . THR C 1 216 ? 60.094 78.073 35.964 1.00 36.46 216 THR A CA 1
ATOM 4397 C C . THR C 1 216 ? 61.413 78.744 36.313 1.00 35.50 216 THR A C 1
ATOM 4398 O O . THR C 1 216 ? 62.010 79.428 35.487 1.00 34.38 216 THR A O 1
ATOM 4402 N N . LEU C 1 217 ? 61.861 78.536 37.544 1.00 34.46 217 LEU A N 1
ATOM 4403 C CA . LEU C 1 217 ? 63.121 79.080 38.014 1.00 35.98 217 LEU A CA 1
ATOM 4404 C C . LEU C 1 217 ? 64.275 78.531 37.159 1.00 36.41 217 LEU A C 1
ATOM 4405 O O . LEU C 1 217 ? 65.249 79.236 36.888 1.00 35.38 217 LEU A O 1
ATOM 4410 N N . HIS C 1 218 ? 64.153 77.273 36.738 1.00 37.23 218 HIS A N 1
ATOM 4411 C CA . HIS C 1 218 ? 65.177 76.633 35.914 1.00 39.45 218 HIS A CA 1
ATOM 4412 C C . HIS C 1 218 ? 65.309 77.340 34.570 1.00 39.78 218 HIS A C 1
ATOM 4413 O O . HIS C 1 218 ? 66.427 77.607 34.116 1.00 39.06 218 HIS A O 1
ATOM 4420 N N . ASP C 1 219 ? 64.173 77.624 33.934 1.00 39.58 219 ASP A N 1
ATOM 4421 C CA . ASP C 1 219 ? 64.173 78.325 32.651 1.00 42.06 219 ASP A CA 1
ATOM 4422 C C . ASP C 1 219 ? 64.862 79.671 32.844 1.00 42.47 219 ASP A C 1
ATOM 4423 O O . ASP C 1 219 ? 65.682 80.101 32.037 1.00 42.36 219 ASP A O 1
ATOM 4428 N N . LEU C 1 220 ? 64.489 80.343 33.924 1.00 41.48 220 LEU A N 1
ATOM 4429 C CA . LEU C 1 220 ? 65.018 81.650 34.236 1.00 42.08 220 LEU A CA 1
ATOM 4430 C C . LEU C 1 220 ? 66.535 81.635 34.330 1.00 41.25 220 LEU A C 1
ATOM 4431 O O . LEU C 1 220 ? 67.210 82.454 33.706 1.00 40.14 220 LEU A O 1
ATOM 4436 N N . VAL C 1 221 ? 67.072 80.705 35.109 1.00 38.88 221 VAL A N 1
ATOM 4437 C CA . VAL C 1 221 ? 68.513 80.609 35.265 1.00 40.27 221 VAL A CA 1
ATOM 4438 C C . VAL C 1 221 ? 69.193 80.346 33.932 1.00 39.06 221 VAL A C 1
ATOM 4439 O O . VAL C 1 221 ? 70.167 81.004 33.577 1.00 38.92 221 VAL A O 1
ATOM 4443 N N . ASP C 1 222 ? 68.674 79.369 33.201 1.00 37.88 222 ASP A N 1
ATOM 4444 C CA . ASP C 1 222 ? 69.248 78.995 31.923 1.00 37.28 222 ASP A CA 1
ATOM 4445 C C . ASP C 1 222 ? 69.188 80.113 30.884 1.00 36.83 222 ASP A C 1
ATOM 4446 O O . ASP C 1 222 ? 70.181 80.380 30.211 1.00 35.88 222 ASP A O 1
ATOM 4451 N N . TYR C 1 223 ? 68.034 80.767 30.762 1.00 37.25 223 TYR A N 1
ATOM 4452 C CA . TYR C 1 223 ? 67.881 81.849 29.794 1.00 36.54 223 TYR A CA 1
ATOM 4453 C C . TYR C 1 223 ? 68.784 83.020 30.148 1.00 35.47 223 TYR A C 1
ATOM 4454 O O . TYR C 1 223 ? 69.254 83.747 29.266 1.00 34.08 223 TYR A O 1
ATOM 4463 N N . TYR C 1 224 ? 69.037 83.198 31.438 1.00 32.21 224 TYR A N 1
ATOM 4464 C CA . TYR C 1 224 ? 69.889 84.288 31.860 1.00 33.02 224 TYR A CA 1
ATOM 4465 C C . TYR C 1 224 ? 71.322 83.982 31.444 1.00 34.57 224 TYR A C 1
ATOM 4466 O O . TYR C 1 224 ? 72.074 84.890 31.081 1.00 31.36 224 TYR A O 1
ATOM 4475 N N . HIS C 1 225 ? 71.692 82.702 31.499 1.00 31.33 225 HIS A N 1
ATOM 4476 C CA . HIS C 1 225 ? 73.020 82.271 31.085 1.00 33.01 225 HIS A CA 1
ATOM 4477 C C . HIS C 1 225 ? 73.149 82.420 29.566 1.00 32.17 225 HIS A C 1
ATOM 4478 O O . HIS C 1 225 ? 74.180 82.843 29.072 1.00 33.42 225 HIS A O 1
ATOM 4485 N N . PHE C 1 226 ? 72.107 82.063 28.822 1.00 32.26 226 PHE A N 1
ATOM 4486 C CA . PHE C 1 226 ? 72.174 82.195 27.375 1.00 34.19 226 PHE A CA 1
ATOM 4487 C C . PHE C 1 226 ? 72.393 83.650 26.986 1.00 36.47 226 PHE A C 1
ATOM 4488 O O . PHE C 1 226 ? 73.063 83.944 25.995 1.00 36.35 226 PHE A O 1
ATOM 4496 N N . TRP C 1 227 ? 71.841 84.562 27.780 1.00 35.35 227 TRP A N 1
ATOM 4497 C CA . TRP C 1 227 ? 72.006 85.979 27.511 1.00 37.61 227 TRP A CA 1
ATOM 4498 C C . TRP C 1 227 ? 73.397 86.491 27.909 1.00 36.97 227 TRP A C 1
ATOM 4499 O O . TRP C 1 227 ? 74.138 86.993 27.070 1.00 37.15 227 TRP A O 1
ATOM 4510 N N . LYS C 1 228 ? 73.750 86.341 29.181 1.00 35.79 228 LYS A N 1
ATOM 4511 C CA . LYS C 1 228 ? 75.025 86.819 29.710 1.00 38.17 228 LYS A CA 1
ATOM 4512 C C . LYS C 1 228 ? 76.285 86.075 29.265 1.00 42.41 228 LYS A C 1
ATOM 4513 O O . LYS C 1 228 ? 77.371 86.658 29.263 1.00 44.68 228 LYS A O 1
ATOM 4519 N N . GLU C 1 229 ? 76.154 84.800 28.908 1.00 41.72 229 GLU A N 1
ATOM 4520 C CA . GLU C 1 229 ? 77.313 84.030 28.478 1.00 44.18 229 GLU A CA 1
ATOM 4521 C C . GLU C 1 229 ? 77.360 83.877 26.967 1.00 43.46 229 GLU A C 1
ATOM 4522 O O . GLU C 1 229 ? 78.396 84.089 26.353 1.00 42.40 229 GLU A O 1
ATOM 4528 N N . ASP C 1 230 ? 76.230 83.519 26.371 1.00 43.74 230 ASP A N 1
ATOM 4529 C CA . ASP C 1 230 ? 76.168 83.299 24.935 1.00 44.83 230 ASP A CA 1
ATOM 4530 C C . ASP C 1 230 ? 75.688 84.501 24.122 1.00 44.42 230 ASP A C 1
ATOM 4531 O O . ASP C 1 230 ? 75.618 84.434 22.895 1.00 44.16 230 ASP A O 1
ATOM 4536 N N . GLY C 1 231 ? 75.351 85.593 24.803 1.00 42.83 231 GLY A N 1
ATOM 4537 C CA . GLY C 1 231 ? 74.899 86.787 24.109 1.00 42.58 231 GLY A CA 1
ATOM 4538 C C . GLY C 1 231 ? 73.562 86.726 23.388 1.00 42.77 231 GLY A C 1
ATOM 4539 O O . GLY C 1 231 ? 73.298 87.532 22.498 1.00 42.41 231 GLY A O 1
ATOM 4540 N N . ILE C 1 232 ? 72.707 85.782 23.758 1.00 41.83 232 ILE A N 1
ATOM 4541 C CA . ILE C 1 232 ? 71.397 85.659 23.122 1.00 41.02 232 ILE A CA 1
ATOM 4542 C C . ILE C 1 232 ? 70.336 86.174 24.109 1.00 41.30 232 ILE A C 1
ATOM 4543 O O . ILE C 1 232 ? 70.134 85.589 25.177 1.00 40.48 232 ILE A O 1
ATOM 4548 N N . GLU C 1 233 ? 69.654 87.254 23.747 1.00 40.43 233 GLU A N 1
ATOM 4549 C CA . GLU C 1 233 ? 68.647 87.850 24.622 1.00 41.51 233 GLU A CA 1
ATOM 4550 C C . GLU C 1 233 ? 67.237 87.324 24.415 1.00 41.47 233 GLU A C 1
ATOM 4551 O O . GLU C 1 233 ? 66.371 87.502 25.266 1.00 40.85 233 GLU A O 1
ATOM 4557 N N . GLU C 1 234 ? 67.020 86.656 23.294 1.00 40.32 234 GLU A N 1
ATOM 4558 C CA . GLU C 1 234 ? 65.717 86.129 22.938 1.00 42.16 234 GLU A CA 1
ATOM 4559 C C . GLU C 1 234 ? 64.945 85.364 24.023 1.00 42.04 234 GLU A C 1
ATOM 4560 O O . GLU C 1 234 ? 63.757 85.614 24.233 1.00 40.41 234 GLU A O 1
ATOM 4566 N N . TYR C 1 235 ? 65.609 84.433 24.704 1.00 40.70 235 TYR A N 1
ATOM 4567 C CA . TYR C 1 235 ? 64.940 83.620 25.715 1.00 40.25 235 TYR A CA 1
ATOM 4568 C C . TYR C 1 235 ? 64.643 84.361 27.016 1.00 37.71 235 TYR A C 1
ATOM 4569 O O . TYR C 1 235 ? 63.542 84.247 27.551 1.00 35.89 235 TYR A O 1
ATOM 4578 N N . ILE C 1 236 ? 65.603 85.116 27.532 1.00 36.20 236 ILE A N 1
ATOM 4579 C CA . ILE C 1 236 ? 65.340 85.851 28.760 1.00 36.69 236 ILE A CA 1
ATOM 4580 C C . ILE C 1 236 ? 64.258 86.894 28.470 1.00 38.19 236 ILE A C 1
ATOM 4581 O O . ILE C 1 236 ? 63.459 87.247 29.340 1.00 37.11 236 ILE A O 1
ATOM 4586 N N . ARG C 1 237 ? 64.218 87.357 27.228 1.00 37.57 237 ARG A N 1
ATOM 4587 C CA . ARG C 1 237 ? 63.233 88.343 26.819 1.00 39.30 237 ARG A CA 1
ATOM 4588 C C . ARG C 1 237 ? 61.811 87.784 26.892 1.00 39.70 237 ARG A C 1
ATOM 4589 O O . ARG C 1 237 ? 60.911 88.429 27.425 1.00 38.81 237 ARG A O 1
ATOM 4597 N N . LYS C 1 238 ? 61.610 86.584 26.359 1.00 40.81 238 LYS A N 1
ATOM 4598 C CA . LYS C 1 238 ? 60.294 85.959 26.381 1.00 41.68 238 LYS A CA 1
ATOM 4599 C C . LYS C 1 238 ? 59.861 85.525 27.781 1.00 38.33 238 LYS A C 1
ATOM 4600 O O . LYS C 1 238 ? 58.673 85.407 28.048 1.00 37.72 238 LYS A O 1
ATOM 4606 N N . ALA C 1 239 ? 60.830 85.290 28.659 1.00 35.18 239 ALA A N 1
ATOM 4607 C CA . ALA C 1 239 ? 60.574 84.850 30.027 1.00 35.32 239 ALA A CA 1
ATOM 4608 C C . ALA C 1 239 ? 60.148 85.982 30.953 1.00 35.47 239 ALA A C 1
ATOM 4609 O O . ALA C 1 239 ? 59.706 85.745 32.077 1.00 37.69 239 ALA A O 1
ATOM 4611 N N . ILE C 1 240 ? 60.306 87.210 30.485 1.00 34.97 240 ILE A N 1
ATOM 4612 C CA . ILE C 1 240 ? 59.953 88.378 31.267 1.00 35.68 240 ILE A CA 1
ATOM 4613 C C . ILE C 1 240 ? 58.949 89.212 30.481 1.00 35.62 240 ILE A C 1
ATOM 4614 O O . ILE C 1 240 ? 59.170 89.537 29.319 1.00 36.54 240 ILE A O 1
ATOM 4619 N N . GLN C 1 241 ? 57.841 89.557 31.119 1.00 34.51 241 GLN A N 1
ATOM 4620 C CA . GLN C 1 241 ? 56.821 90.338 30.451 1.00 34.25 241 GLN A CA 1
ATOM 4621 C C . GLN C 1 241 ? 56.961 91.823 30.757 1.00 33.56 241 GLN A C 1
ATOM 4622 O O . GLN C 1 241 ? 57.560 92.214 31.759 1.00 32.73 241 GLN A O 1
ATOM 4628 N N . PRO C 1 242 ? 56.426 92.678 29.876 1.00 34.86 242 PRO A N 1
ATOM 4629 C CA . PRO C 1 242 ? 56.517 94.120 30.128 1.00 34.76 242 PRO A CA 1
ATOM 4630 C C . PRO C 1 242 ? 55.638 94.352 31.363 1.00 35.46 242 PRO A C 1
ATOM 4631 O O . PRO C 1 242 ? 54.657 93.633 31.567 1.00 34.26 242 PRO A O 1
ATOM 4635 N N . MET C 1 243 ? 55.977 95.326 32.194 1.00 35.21 243 MET A N 1
ATOM 4636 C CA . MET C 1 243 ? 55.171 95.571 33.382 1.00 37.45 243 MET A CA 1
ATOM 4637 C C . MET C 1 243 ? 53.703 95.821 33.046 1.00 36.45 243 MET A C 1
ATOM 4638 O O . MET C 1 243 ? 52.833 95.585 33.874 1.00 33.05 243 MET A O 1
ATOM 4643 N N . GLU C 1 244 ? 53.439 96.302 31.832 1.00 35.44 244 GLU A N 1
ATOM 4644 C CA . GLU C 1 244 ? 52.073 96.598 31.406 1.00 36.93 244 GLU A CA 1
ATOM 4645 C C . GLU C 1 244 ? 51.141 95.391 31.521 1.00 36.66 244 GLU A C 1
ATOM 4646 O O . GLU C 1 244 ? 49.929 95.535 31.675 1.00 34.98 244 GLU A O 1
ATOM 4652 N N . LYS C 1 245 ? 51.714 94.199 31.449 1.00 36.95 245 LYS A N 1
ATOM 4653 C CA . LYS C 1 245 ? 50.935 92.980 31.569 1.00 37.79 245 LYS A CA 1
ATOM 4654 C C . LYS C 1 245 ? 50.203 92.969 32.915 1.00 37.80 245 LYS A C 1
ATOM 4655 O O . LYS C 1 245 ? 49.085 92.459 33.021 1.00 36.66 245 LYS A O 1
ATOM 4661 N N . ALA C 1 246 ? 50.823 93.542 33.943 1.00 34.62 246 ALA A N 1
ATOM 4662 C CA . ALA C 1 246 ? 50.184 93.551 35.255 1.00 37.17 246 ALA A CA 1
ATOM 4663 C C . ALA C 1 246 ? 48.941 94.436 35.357 1.00 37.54 246 ALA A C 1
ATOM 4664 O O . ALA C 1 246 ? 48.165 94.294 36.298 1.00 38.46 246 ALA A O 1
ATOM 4666 N N . VAL C 1 247 ? 48.737 95.347 34.408 1.00 39.72 247 VAL A N 1
ATOM 4667 C CA . VAL C 1 247 ? 47.542 96.198 34.455 1.00 42.06 247 VAL A CA 1
ATOM 4668 C C . VAL C 1 247 ? 46.551 95.878 33.334 1.00 44.51 247 VAL A C 1
ATOM 4669 O O . VAL C 1 247 ? 45.638 96.656 33.060 1.00 45.69 247 VAL A O 1
ATOM 4673 N N . GLU C 1 248 ? 46.720 94.726 32.697 1.00 46.40 248 GLU A N 1
ATOM 4674 C CA . GLU C 1 248 ? 45.835 94.333 31.607 1.00 50.03 248 GLU A CA 1
ATOM 4675 C C . GLU C 1 248 ? 44.351 94.339 31.990 1.00 50.60 248 GLU A C 1
ATOM 4676 O O . GLU C 1 248 ? 43.499 94.697 31.177 1.00 50.40 248 GLU A O 1
ATOM 4682 N N . HIS C 1 249 ? 44.036 93.968 33.226 1.00 51.12 249 HIS A N 1
ATOM 4683 C CA . HIS C 1 249 ? 42.634 93.930 33.653 1.00 54.14 249 HIS A CA 1
ATOM 4684 C C . HIS C 1 249 ? 42.182 95.145 34.461 1.00 51.48 249 HIS A C 1
ATOM 4685 O O . HIS C 1 249 ? 41.101 95.146 35.049 1.00 52.26 249 HIS A O 1
ATOM 4692 N N . LEU C 1 250 ? 43.003 96.183 34.478 1.00 47.83 250 LEU A N 1
ATOM 4693 C CA . LEU C 1 250 ? 42.684 97.385 35.227 1.00 45.01 250 LEU A CA 1
ATOM 4694 C C . LEU C 1 250 ? 42.082 98.465 34.323 1.00 43.38 250 LEU A C 1
ATOM 4695 O O . LEU C 1 250 ? 42.386 98.521 33.129 1.00 42.22 250 LEU A O 1
ATOM 4700 N N . PRO C 1 251 ? 41.187 99.308 34.871 1.00 41.28 251 PRO A N 1
ATOM 4701 C CA . PRO C 1 251 ? 40.592 100.378 34.061 1.00 39.95 251 PRO A CA 1
ATOM 4702 C C . PRO C 1 251 ? 41.740 101.308 33.685 1.00 38.03 251 PRO A C 1
ATOM 4703 O O . PRO C 1 251 ? 42.592 101.616 34.522 1.00 37.01 251 PRO A O 1
ATOM 4707 N N . LYS C 1 252 ? 41.773 101.756 32.440 1.00 37.46 252 LYS A N 1
ATOM 4708 C CA . LYS C 1 252 ? 42.853 102.632 32.014 1.00 36.15 252 LYS A CA 1
ATOM 4709 C C . LYS C 1 252 ? 42.397 104.005 31.536 1.00 36.27 252 LYS A C 1
ATOM 4710 O O . LYS C 1 252 ? 41.241 104.200 31.169 1.00 36.13 252 LYS A O 1
ATOM 4716 N N . ILE C 1 253 ? 43.333 104.947 31.554 1.00 34.14 253 ILE A N 1
ATOM 4717 C CA . ILE C 1 253 ? 43.114 106.300 31.069 1.00 34.11 253 ILE A CA 1
ATOM 4718 C C . ILE C 1 253 ? 44.364 106.603 30.239 1.00 34.08 253 ILE A C 1
ATOM 4719 O O . ILE C 1 253 ? 45.480 106.628 30.759 1.00 32.83 253 ILE A O 1
ATOM 4724 N N . TRP C 1 254 ? 44.175 106.803 28.944 1.00 34.92 254 TRP A N 1
ATOM 4725 C CA . TRP C 1 254 ? 45.278 107.097 28.042 1.00 34.61 254 TRP A CA 1
ATOM 4726 C C . TRP C 1 254 ? 45.431 108.615 27.941 1.00 35.23 254 TRP A C 1
ATOM 4727 O O . TRP C 1 254 ? 44.450 109.330 27.746 1.00 36.79 254 TRP A O 1
ATOM 4738 N N . ILE C 1 255 ? 46.655 109.113 28.073 1.00 35.77 255 ILE A N 1
ATOM 4739 C CA . ILE C 1 255 ? 46.873 110.552 28.020 1.00 36.12 255 ILE A CA 1
ATOM 4740 C C . ILE C 1 255 ? 47.792 110.969 26.890 1.00 37.24 255 ILE A C 1
ATOM 4741 O O . ILE C 1 255 ? 48.536 110.150 26.346 1.00 37.69 255 ILE A O 1
ATOM 4746 N N . LYS C 1 256 ? 47.730 112.255 26.554 1.00 38.51 256 LYS A N 1
ATOM 4747 C CA . LYS C 1 256 ? 48.535 112.859 25.490 1.00 39.27 256 LYS A CA 1
ATOM 4748 C C . LYS C 1 256 ? 50.022 112.804 25.817 1.00 38.82 256 LYS A C 1
ATOM 4749 O O . LYS C 1 256 ? 50.409 112.811 26.994 1.00 36.26 256 LYS A O 1
ATOM 4755 N N . ASP C 1 257 ? 50.845 112.768 24.770 1.00 38.95 257 ASP A N 1
ATOM 4756 C CA . ASP C 1 257 ? 52.304 112.760 24.928 1.00 43.78 257 ASP A CA 1
ATOM 4757 C C . ASP C 1 257 ? 52.712 113.902 25.864 1.00 43.60 257 ASP A C 1
ATOM 4758 O O . ASP C 1 257 ? 53.468 113.711 26.811 1.00 44.07 257 ASP A O 1
ATOM 4763 N N . SER C 1 258 ? 52.180 115.091 25.591 1.00 45.21 258 SER A N 1
ATOM 4764 C CA . SER C 1 258 ? 52.501 116.277 26.364 1.00 45.48 258 SER A CA 1
ATOM 4765 C C . SER C 1 258 ? 52.078 116.263 27.824 1.00 45.06 258 SER A C 1
ATOM 4766 O O . SER C 1 258 ? 52.549 117.088 28.594 1.00 44.58 258 SER A O 1
ATOM 4769 N N . ALA C 1 259 ? 51.201 115.339 28.210 1.00 43.62 259 ALA A N 1
ATOM 4770 C CA . ALA C 1 259 ? 50.755 115.260 29.602 1.00 40.96 259 ALA A CA 1
ATOM 4771 C C . ALA C 1 259 ? 51.537 114.199 30.373 1.00 41.80 259 ALA A C 1
ATOM 4772 O O . ALA C 1 259 ? 51.449 114.120 31.606 1.00 40.19 259 ALA A O 1
ATOM 4774 N N . VAL C 1 260 ? 52.286 113.369 29.648 1.00 40.39 260 VAL A N 1
ATOM 4775 C CA . VAL C 1 260 ? 53.068 112.316 30.286 1.00 39.45 260 VAL A CA 1
ATOM 4776 C C . VAL C 1 260 ? 54.130 112.904 31.210 1.00 39.99 260 VAL A C 1
ATOM 4777 O O . VAL C 1 260 ? 54.269 112.483 32.363 1.00 37.31 260 VAL A O 1
ATOM 4781 N N . ALA C 1 261 ? 54.859 113.892 30.696 1.00 40.35 261 ALA A N 1
ATOM 4782 C CA . ALA C 1 261 ? 55.940 114.536 31.441 1.00 41.77 261 ALA A CA 1
ATOM 4783 C C . ALA C 1 261 ? 55.516 115.041 32.802 1.00 41.58 261 ALA A C 1
ATOM 4784 O O . ALA C 1 261 ? 56.169 114.754 33.802 1.00 43.47 261 ALA A O 1
ATOM 4786 N N . ALA C 1 262 ? 54.426 115.795 32.847 1.00 42.10 262 ALA A N 1
ATOM 4787 C CA . ALA C 1 262 ? 53.946 116.335 34.112 1.00 42.51 262 ALA A CA 1
ATOM 4788 C C . ALA C 1 262 ? 53.739 115.212 35.121 1.00 41.01 262 ALA A C 1
ATOM 4789 O O . ALA C 1 262 ? 54.182 115.298 36.260 1.00 41.58 262 ALA A O 1
ATOM 4791 N N . VAL C 1 263 ? 53.060 114.153 34.701 1.00 41.73 263 VAL A N 1
ATOM 4792 C CA . VAL C 1 263 ? 52.812 113.019 35.591 1.00 38.65 263 VAL A CA 1
ATOM 4793 C C . VAL C 1 263 ? 54.123 112.318 35.956 1.00 39.14 263 VAL A C 1
ATOM 4794 O O . VAL C 1 263 ? 54.354 111.983 37.121 1.00 37.63 263 VAL A O 1
ATOM 4798 N N . ALA C 1 264 ? 54.978 112.102 34.960 1.00 37.21 264 ALA A N 1
ATOM 4799 C CA . ALA C 1 264 ? 56.263 111.450 35.194 1.00 41.58 264 ALA A CA 1
ATOM 4800 C C . ALA C 1 264 ? 57.086 112.253 36.193 1.00 44.55 264 ALA A C 1
ATOM 4801 O O . ALA C 1 264 ? 57.970 111.710 36.854 1.00 45.99 264 ALA A O 1
ATOM 4803 N N . HIS C 1 265 ? 56.794 113.548 36.300 1.00 45.42 265 HIS A N 1
ATOM 4804 C CA . HIS C 1 265 ? 57.516 114.410 37.221 1.00 45.86 265 HIS A CA 1
ATOM 4805 C C . HIS C 1 265 ? 56.819 114.610 38.562 1.00 47.34 265 HIS A C 1
ATOM 4806 O O . HIS C 1 265 ? 57.228 115.459 39.352 1.00 48.70 265 HIS A O 1
ATOM 4813 N N . GLY C 1 266 ? 55.761 113.852 38.821 1.00 46.08 266 GLY A N 1
ATOM 4814 C CA . GLY C 1 266 ? 55.102 113.976 40.110 1.00 46.36 266 GLY A CA 1
ATOM 4815 C C . GLY C 1 266 ? 53.762 114.681 40.207 1.00 44.72 266 GLY A C 1
ATOM 4816 O O . GLY C 1 266 ? 53.155 114.688 41.275 1.00 45.08 266 GLY A O 1
ATOM 4817 N N . ALA C 1 267 ? 53.281 115.272 39.123 1.00 43.15 267 ALA A N 1
ATOM 4818 C CA . ALA C 1 267 ? 51.996 115.953 39.189 1.00 43.18 267 ALA A CA 1
ATOM 4819 C C . ALA C 1 267 ? 50.856 114.955 39.082 1.00 42.62 267 ALA A C 1
ATOM 4820 O O . ALA C 1 267 ? 51.033 113.840 38.592 1.00 42.53 267 ALA A O 1
ATOM 4822 N N . ASN C 1 268 ? 49.683 115.340 39.566 1.00 42.41 268 ASN A N 1
ATOM 4823 C CA . ASN C 1 268 ? 48.548 114.456 39.435 1.00 42.42 268 ASN A CA 1
ATOM 4824 C C . ASN C 1 268 ? 48.094 114.682 38.006 1.00 40.31 268 ASN A C 1
ATOM 4825 O O . ASN C 1 268 ? 48.554 115.621 37.353 1.00 39.08 268 ASN A O 1
ATOM 4830 N N . LEU C 1 269 ? 47.221 113.817 37.511 1.00 41.01 269 LEU A N 1
ATOM 4831 C CA . LEU C 1 269 ? 46.716 113.957 36.151 1.00 40.05 269 LEU A CA 1
ATOM 4832 C C . LEU C 1 269 ? 45.478 114.860 36.128 1.00 41.78 269 LEU A C 1
ATOM 4833 O O . LEU C 1 269 ? 44.551 114.671 36.923 1.00 40.89 269 LEU A O 1
ATOM 4838 N N . THR C 1 270 ? 45.478 115.844 35.231 1.00 41.60 270 THR A N 1
ATOM 4839 C CA . THR C 1 270 ? 44.340 116.740 35.078 1.00 42.81 270 THR A CA 1
ATOM 4840 C C . THR C 1 270 ? 43.587 116.301 33.834 1.00 43.30 270 THR A C 1
ATOM 4841 O O . THR C 1 270 ? 44.168 115.700 32.928 1.00 43.89 270 THR A O 1
ATOM 4845 N N . VAL C 1 271 ? 42.295 116.609 33.804 1.00 42.11 271 VAL A N 1
ATOM 4846 C CA . VAL C 1 271 ? 41.407 116.250 32.704 1.00 41.87 271 VAL A CA 1
ATOM 4847 C C . VAL C 1 271 ? 41.878 116.585 31.289 1.00 41.06 271 VAL A C 1
ATOM 4848 O O . VAL C 1 271 ? 41.762 115.754 30.392 1.00 41.09 271 VAL A O 1
ATOM 4852 N N . PRO C 1 272 ? 42.406 117.800 31.063 1.00 41.77 272 PRO A N 1
ATOM 4853 C CA . PRO C 1 272 ? 42.869 118.179 29.719 1.00 43.31 272 PRO A CA 1
ATOM 4854 C C . PRO C 1 272 ? 43.810 117.169 29.041 1.00 43.56 272 PRO A C 1
ATOM 4855 O O . PRO C 1 272 ? 43.827 117.049 27.813 1.00 43.67 272 PRO A O 1
ATOM 4859 N N . GLY C 1 273 ? 44.586 116.446 29.839 1.00 42.09 273 GLY A N 1
ATOM 4860 C CA . GLY C 1 273 ? 45.513 115.487 29.268 1.00 40.79 273 GLY A CA 1
ATOM 4861 C C . GLY C 1 273 ? 44.915 114.186 28.751 1.00 40.60 273 GLY A C 1
ATOM 4862 O O . GLY C 1 273 ? 45.580 113.459 28.013 1.00 41.80 273 GLY A O 1
ATOM 4863 N N . ILE C 1 274 ? 43.667 113.892 29.108 1.00 37.08 274 ILE A N 1
ATOM 4864 C CA . ILE C 1 274 ? 43.031 112.640 28.693 1.00 36.78 274 ILE A CA 1
ATOM 4865 C C . ILE C 1 274 ? 42.657 112.558 27.215 1.00 36.18 274 ILE A C 1
ATOM 4866 O O . ILE C 1 274 ? 42.029 113.456 26.674 1.00 36.47 274 ILE A O 1
ATOM 4871 N N . VAL C 1 275 ? 43.042 111.457 26.576 1.00 36.61 275 VAL A N 1
ATOM 4872 C CA . VAL C 1 275 ? 42.743 111.227 25.166 1.00 37.24 275 VAL A CA 1
ATOM 4873 C C . VAL C 1 275 ? 41.610 110.209 25.059 1.00 38.70 275 VAL A C 1
ATOM 4874 O O . VAL C 1 275 ? 40.683 110.366 24.261 1.00 37.83 275 VAL A O 1
ATOM 4878 N N . LYS C 1 276 ? 41.699 109.155 25.863 1.00 38.18 276 LYS A N 1
ATOM 4879 C CA . LYS C 1 276 ? 40.677 108.117 25.880 1.00 37.09 276 LYS A CA 1
ATOM 4880 C C . LYS C 1 276 ? 40.732 107.391 27.213 1.00 35.85 276 LYS A C 1
ATOM 4881 O O . LYS C 1 276 ? 41.720 107.483 27.925 1.00 37.22 276 LYS A O 1
ATOM 4887 N N . LEU C 1 277 ? 39.660 106.683 27.549 1.00 35.22 277 LEU A N 1
ATOM 4888 C CA . LEU C 1 277 ? 39.584 105.967 28.812 1.00 35.43 277 LEU A CA 1
ATOM 4889 C C . LEU C 1 277 ? 38.545 104.859 28.785 1.00 36.57 277 LEU A C 1
ATOM 4890 O O . LEU C 1 277 ? 37.731 104.772 27.870 1.00 38.87 277 LEU A O 1
ATOM 4895 N N . ASN C 1 278 ? 38.585 104.007 29.799 1.00 35.95 278 ASN A N 1
ATOM 4896 C CA . ASN C 1 278 ? 37.633 102.924 29.895 1.00 37.03 278 ASN A CA 1
ATOM 4897 C C . ASN C 1 278 ? 36.331 103.433 30.496 1.00 38.63 278 ASN A C 1
ATOM 4898 O O . ASN C 1 278 ? 36.319 104.408 31.247 1.00 37.53 278 ASN A O 1
ATOM 4903 N N . ALA C 1 279 ? 35.238 102.765 30.155 1.00 39.98 279 ALA A N 1
ATOM 4904 C CA . ALA C 1 279 ? 33.938 103.111 30.700 1.00 41.76 279 ALA A CA 1
ATOM 4905 C C . ALA C 1 279 ? 33.892 102.451 32.069 1.00 42.28 279 ALA A C 1
ATOM 4906 O O . ALA C 1 279 ? 34.693 101.563 32.349 1.00 41.31 279 ALA A O 1
ATOM 4908 N N . GLY C 1 280 ? 32.969 102.885 32.922 1.00 44.06 280 GLY A N 1
ATOM 4909 C CA . GLY C 1 280 ? 32.837 102.271 34.231 1.00 43.87 280 GLY A CA 1
ATOM 4910 C C . GLY C 1 280 ? 33.749 102.753 35.339 1.00 45.79 280 GLY A C 1
ATOM 4911 O O . GLY C 1 280 ? 33.661 102.247 36.466 1.00 44.99 280 GLY A O 1
ATOM 4912 N N . ILE C 1 281 ? 34.627 103.713 35.057 1.00 44.68 281 ILE A N 1
ATOM 4913 C CA . ILE C 1 281 ? 35.507 104.198 36.111 1.00 43.28 281 ILE A CA 1
ATOM 4914 C C . ILE C 1 281 ? 34.706 105.008 37.121 1.00 45.09 281 ILE A C 1
ATOM 4915 O O . ILE C 1 281 ? 33.939 105.902 36.754 1.00 43.66 281 ILE A O 1
ATOM 4920 N N . LYS C 1 282 ? 34.879 104.674 38.395 1.00 47.18 282 LYS A N 1
ATOM 4921 C CA . LYS C 1 282 ? 34.183 105.370 39.471 1.00 50.15 282 LYS A CA 1
ATOM 4922 C C . LYS C 1 282 ? 35.194 106.039 40.392 1.00 49.64 282 LYS A C 1
ATOM 4923 O O . LYS C 1 282 ? 36.316 105.554 40.552 1.00 47.46 282 LYS A O 1
ATOM 4929 N N . LYS C 1 283 ? 34.794 107.157 40.990 1.00 49.77 283 LYS A N 1
ATOM 4930 C CA . LYS C 1 283 ? 35.672 107.866 41.899 1.00 51.41 283 LYS A CA 1
ATOM 4931 C C . LYS C 1 283 ? 36.158 106.856 42.923 1.00 49.84 283 LYS A C 1
ATOM 4932 O O . LYS C 1 283 ? 35.371 106.066 43.441 1.00 49.85 283 LYS A O 1
ATOM 4938 N N . GLY C 1 284 ? 37.457 106.863 43.189 1.00 48.99 284 GLY A N 1
ATOM 4939 C CA . GLY C 1 284 ? 38.008 105.929 44.151 1.00 46.79 284 GLY A CA 1
ATOM 4940 C C . GLY C 1 284 ? 38.595 104.679 43.515 1.00 46.75 284 GLY A C 1
ATOM 4941 O O . GLY C 1 284 ? 39.355 103.961 44.162 1.00 46.92 284 GLY A O 1
ATOM 4942 N N . ASP C 1 285 ? 38.258 104.405 42.257 1.00 45.32 285 ASP A N 1
ATOM 4943 C CA . ASP C 1 285 ? 38.792 103.216 41.592 1.00 44.55 285 ASP A CA 1
ATOM 4944 C C . ASP C 1 285 ? 40.287 103.328 41.325 1.00 42.57 285 ASP A C 1
ATOM 4945 O O . ASP C 1 285 ? 40.805 104.418 41.079 1.00 41.54 285 ASP A O 1
ATOM 4950 N N . LEU C 1 286 ? 40.982 102.196 41.379 1.00 40.84 286 LEU A N 1
ATOM 4951 C CA . LEU C 1 286 ? 42.412 102.184 41.088 1.00 40.28 286 LEU A CA 1
ATOM 4952 C C . LEU C 1 286 ? 42.497 102.161 39.574 1.00 37.69 286 LEU A C 1
ATOM 4953 O O . LEU C 1 286 ? 41.895 101.306 38.937 1.00 38.75 286 LEU A O 1
ATOM 4958 N N . VAL C 1 287 ? 43.240 103.093 38.997 1.00 35.49 287 VAL A N 1
ATOM 4959 C CA . VAL C 1 287 ? 43.355 103.142 37.550 1.00 35.44 287 VAL A CA 1
ATOM 4960 C C . VAL C 1 287 ? 44.804 103.177 37.088 1.00 35.88 287 VAL A C 1
ATOM 4961 O O . VAL C 1 287 ? 45.710 103.513 37.851 1.00 35.54 287 VAL A O 1
ATOM 4965 N N . ALA C 1 288 ? 45.010 102.821 35.827 1.00 34.66 288 ALA A N 1
ATOM 4966 C CA . ALA C 1 288 ? 46.339 102.835 35.243 1.00 34.79 288 ALA A CA 1
ATOM 4967 C C . ALA C 1 288 ? 46.373 103.939 34.193 1.00 34.60 288 ALA A C 1
ATOM 4968 O O . ALA C 1 288 ? 45.532 103.981 33.290 1.00 33.39 288 ALA A O 1
ATOM 4970 N N . ILE C 1 289 ? 47.329 104.847 34.336 1.00 34.34 289 ILE A N 1
ATOM 4971 C CA . ILE C 1 289 ? 47.487 105.944 33.394 1.00 35.19 289 ILE A CA 1
ATOM 4972 C C . ILE C 1 289 ? 48.458 105.417 32.349 1.00 33.78 289 ILE A C 1
ATOM 4973 O O . ILE C 1 289 ? 49.554 104.981 32.681 1.00 33.33 289 ILE A O 1
ATOM 4978 N N . MET C 1 290 ? 48.039 105.452 31.089 1.00 34.57 290 MET A N 1
ATOM 4979 C CA . MET C 1 290 ? 48.842 104.929 29.999 1.00 33.83 290 MET A CA 1
ATOM 4980 C C . MET C 1 290 ? 49.192 105.992 28.959 1.00 34.72 290 MET A C 1
ATOM 4981 O O . MET C 1 290 ? 48.493 106.998 28.834 1.00 32.86 290 MET A O 1
ATOM 4986 N N . THR C 1 291 ? 50.258 105.750 28.195 1.00 34.11 291 THR A N 1
ATOM 4987 C CA . THR C 1 291 ? 50.642 106.671 27.128 1.00 35.12 291 THR A CA 1
ATOM 4988 C C . THR C 1 291 ? 49.912 106.130 25.929 1.00 35.89 291 THR A C 1
ATOM 4989 O O . THR C 1 291 ? 49.305 105.057 26.005 1.00 36.43 291 THR A O 1
ATOM 4993 N N . LEU C 1 292 ? 49.975 106.853 24.819 1.00 37.03 292 LEU A N 1
ATOM 4994 C CA . LEU C 1 292 ? 49.298 106.413 23.615 1.00 36.71 292 LEU A CA 1
ATOM 4995 C C . LEU C 1 292 ? 50.023 105.223 22.990 1.00 37.52 292 LEU A C 1
ATOM 4996 O O . LEU C 1 292 ? 49.559 104.666 22.000 1.00 36.61 292 LEU A O 1
ATOM 5001 N N . LYS C 1 293 ? 51.161 104.833 23.564 1.00 36.35 293 LYS A N 1
ATOM 5002 C CA . LYS C 1 293 ? 51.880 103.663 23.063 1.00 36.76 293 LYS A CA 1
ATOM 5003 C C . LYS C 1 293 ? 51.529 102.489 23.971 1.00 37.59 293 LYS A C 1
ATOM 5004 O O . LYS C 1 293 ? 52.097 101.406 23.861 1.00 38.12 293 LYS A O 1
ATOM 5010 N N . ASP C 1 294 ? 50.578 102.725 24.872 1.00 38.70 294 ASP A N 1
ATOM 5011 C CA . ASP C 1 294 ? 50.128 101.724 25.832 1.00 38.08 294 ASP A CA 1
ATOM 5012 C C . ASP C 1 294 ? 51.197 101.342 26.859 1.00 39.44 294 ASP A C 1
ATOM 5013 O O . ASP C 1 294 ? 51.265 100.191 27.307 1.00 40.62 294 ASP A O 1
ATOM 5018 N N . GLU C 1 295 ? 52.045 102.293 27.226 1.00 36.95 295 GLU A N 1
ATOM 5019 C CA . GLU C 1 295 ? 53.040 101.999 28.237 1.00 37.59 295 GLU A CA 1
ATOM 5020 C C . GLU C 1 295 ? 52.485 102.529 29.555 1.00 36.88 295 GLU A C 1
ATOM 5021 O O . GLU C 1 295 ? 51.728 103.506 29.587 1.00 36.81 295 GLU A O 1
ATOM 5027 N N . LEU C 1 296 ? 52.815 101.852 30.642 1.00 34.56 296 LEU A N 1
ATOM 5028 C CA . LEU C 1 296 ? 52.322 102.266 31.939 1.00 34.44 296 LEU A CA 1
ATOM 5029 C C . LEU C 1 296 ? 53.052 103.486 32.456 1.00 34.93 296 LEU A C 1
ATOM 5030 O O . LEU C 1 296 ? 54.270 103.470 32.637 1.00 34.10 296 LEU A O 1
ATOM 5035 N N . VAL C 1 297 ? 52.300 104.550 32.701 1.00 32.99 297 VAL A N 1
ATOM 5036 C CA . VAL C 1 297 ? 52.898 105.765 33.225 1.00 35.06 297 VAL A CA 1
ATOM 5037 C C . VAL C 1 297 ? 52.837 105.730 34.748 1.00 34.36 297 VAL A C 1
ATOM 5038 O O . VAL C 1 297 ? 53.829 105.994 35.427 1.00 36.07 297 VAL A O 1
ATOM 5042 N N . ALA C 1 298 ? 51.673 105.387 35.284 1.00 35.75 298 ALA A N 1
ATOM 5043 C CA . ALA C 1 298 ? 51.503 105.385 36.732 1.00 37.17 298 ALA A CA 1
ATOM 5044 C C . ALA C 1 298 ? 50.189 104.774 37.174 1.00 35.27 298 ALA A C 1
ATOM 5045 O O . ALA C 1 298 ? 49.263 104.605 36.379 1.00 36.97 298 ALA A O 1
ATOM 5047 N N . LEU C 1 299 ? 50.129 104.435 38.454 1.00 34.77 299 LEU A N 1
ATOM 5048 C CA . LEU C 1 299 ? 48.924 103.889 39.052 1.00 36.98 299 LEU A CA 1
ATOM 5049 C C . LEU C 1 299 ? 48.388 104.993 39.944 1.00 38.18 299 LEU A C 1
ATOM 5050 O O . LEU C 1 299 ? 49.160 105.706 40.595 1.00 40.69 299 LEU A O 1
ATOM 5055 N N . GLY C 1 300 ? 47.071 105.147 39.965 1.00 39.59 300 GLY A N 1
ATOM 5056 C CA . GLY C 1 300 ? 46.481 106.178 40.790 1.00 40.32 300 GLY A CA 1
ATOM 5057 C C . GLY C 1 300 ? 45.036 105.890 41.127 1.00 42.10 300 GLY A C 1
ATOM 5058 O O . GLY C 1 300 ? 44.486 104.849 40.758 1.00 41.69 300 GLY A O 1
ATOM 5059 N N . LYS C 1 301 ? 44.422 106.823 41.842 1.00 43.22 301 LYS A N 1
ATOM 5060 C CA . LYS C 1 301 ? 43.030 106.693 42.242 1.00 45.83 301 LYS A CA 1
ATOM 5061 C C . LYS C 1 301 ? 42.193 107.713 41.474 1.00 44.32 301 LYS A C 1
ATOM 5062 O O . LYS C 1 301 ? 42.496 108.905 41.476 1.00 43.40 301 LYS A O 1
ATOM 5068 N N . ALA C 1 302 ? 41.156 107.234 40.797 1.00 44.67 302 ALA A N 1
ATOM 5069 C CA . ALA C 1 302 ? 40.272 108.109 40.041 1.00 43.94 302 ALA A CA 1
ATOM 5070 C C . ALA C 1 302 ? 39.571 109.083 40.991 1.00 46.34 302 ALA A C 1
ATOM 5071 O O . ALA C 1 302 ? 39.030 108.677 42.023 1.00 44.23 302 ALA A O 1
ATOM 5073 N N . MET C 1 303 ? 39.591 110.364 40.636 1.00 47.17 303 MET A N 1
ATOM 5074 C CA . MET C 1 303 ? 38.956 111.406 41.434 1.00 49.29 303 MET A CA 1
ATOM 5075 C C . MET C 1 303 ? 37.613 111.771 40.808 1.00 49.84 303 MET A C 1
ATOM 5076 O O . MET C 1 303 ? 36.803 112.479 41.404 1.00 50.10 303 MET A O 1
ATOM 5081 N N . MET C 1 304 ? 37.391 111.279 39.596 1.00 49.43 304 MET A N 1
ATOM 5082 C CA . MET C 1 304 ? 36.156 111.533 38.872 1.00 48.93 304 MET A CA 1
ATOM 5083 C C . MET C 1 304 ? 35.690 110.212 38.271 1.00 48.78 304 MET A C 1
ATOM 5084 O O . MET C 1 304 ? 36.370 109.189 38.387 1.00 49.38 304 MET A O 1
ATOM 5089 N N . SER C 1 305 ? 34.535 110.244 37.619 1.00 45.87 305 SER A N 1
ATOM 5090 C CA . SER C 1 305 ? 33.997 109.065 36.959 1.00 44.08 305 SER A CA 1
ATOM 5091 C C . SER C 1 305 ? 34.331 109.249 35.489 1.00 41.65 305 SER A C 1
ATOM 5092 O O . SER C 1 305 ? 34.782 110.319 35.086 1.00 40.93 305 SER A O 1
ATOM 5095 N N . THR C 1 306 ? 34.103 108.216 34.691 1.00 41.27 306 THR A N 1
ATOM 5096 C CA . THR C 1 306 ? 34.380 108.288 33.260 1.00 41.92 306 THR A CA 1
ATOM 5097 C C . THR C 1 306 ? 33.651 109.479 32.648 1.00 41.58 306 THR A C 1
ATOM 5098 O O . THR C 1 306 ? 34.257 110.333 31.992 1.00 41.47 306 THR A O 1
ATOM 5102 N N . GLN C 1 307 ? 32.341 109.525 32.873 1.00 42.44 307 GLN A N 1
ATOM 5103 C CA . GLN C 1 307 ? 31.497 110.585 32.342 1.00 41.85 307 GLN A CA 1
ATOM 5104 C C . GLN C 1 307 ? 31.973 111.980 32.751 1.00 42.04 307 GLN A C 1
ATOM 5105 O O . GLN C 1 307 ? 31.972 112.892 31.931 1.00 40.70 307 GLN A O 1
ATOM 5111 N N . GLU C 1 308 ? 32.372 112.148 34.010 1.00 41.58 308 GLU A N 1
ATOM 5112 C CA . GLU C 1 308 ? 32.850 113.449 34.474 1.00 44.53 308 GLU A CA 1
ATOM 5113 C C . GLU C 1 308 ? 34.171 113.799 33.794 1.00 44.52 308 GLU A C 1
ATOM 5114 O O . GLU C 1 308 ? 34.474 114.974 33.567 1.00 44.20 308 GLU A O 1
ATOM 5120 N N . MET C 1 309 ? 34.965 112.778 33.479 1.00 43.08 309 MET A N 1
ATOM 5121 C CA . MET C 1 309 ? 36.239 113.010 32.811 1.00 42.57 309 MET A CA 1
ATOM 5122 C C . MET C 1 309 ? 35.987 113.412 31.363 1.00 39.40 309 MET A C 1
ATOM 5123 O O . MET C 1 309 ? 36.797 114.101 30.754 1.00 40.51 309 MET A O 1
ATOM 5128 N N . ILE C 1 310 ? 34.851 112.997 30.821 1.00 39.61 310 ILE A N 1
ATOM 5129 C CA . ILE C 1 310 ? 34.516 113.335 29.447 1.00 40.58 310 ILE A CA 1
ATOM 5130 C C . ILE C 1 310 ? 33.904 114.734 29.336 1.00 43.01 310 ILE A C 1
ATOM 5131 O O . ILE C 1 310 ? 34.303 115.520 28.477 1.00 42.44 310 ILE A O 1
ATOM 5136 N N . GLU C 1 311 ? 32.957 115.041 30.221 1.00 43.53 311 GLU A N 1
ATOM 5137 C CA . GLU C 1 311 ? 32.260 116.324 30.211 1.00 46.26 311 GLU A CA 1
ATOM 5138 C C . GLU C 1 311 ? 33.045 117.528 30.735 1.00 46.65 311 GLU A C 1
ATOM 5139 O O . GLU C 1 311 ? 32.941 118.614 30.178 1.00 47.73 311 GLU A O 1
ATOM 5145 N N . ARG C 1 312 ? 33.825 117.346 31.795 1.00 46.05 312 ARG A N 1
ATOM 5146 C CA . ARG C 1 312 ? 34.593 118.453 32.351 1.00 47.01 312 ARG A CA 1
ATOM 5147 C C . ARG C 1 312 ? 35.789 118.836 31.489 1.00 46.49 312 ARG A C 1
ATOM 5148 O O . ARG C 1 312 ? 36.278 118.039 30.694 1.00 46.43 312 ARG A O 1
ATOM 5156 N N . SER C 1 313 ? 36.254 120.070 31.652 1.00 46.83 313 SER A N 1
ATOM 5157 C CA . SER C 1 313 ? 37.394 120.563 30.893 1.00 47.66 313 SER A CA 1
ATOM 5158 C C . SER C 1 313 ? 38.581 120.853 31.791 1.00 45.67 313 SER A C 1
ATOM 5159 O O . SER C 1 313 ? 39.632 121.271 31.322 1.00 45.17 313 SER A O 1
ATOM 5162 N N . LYS C 1 314 ? 38.415 120.625 33.085 1.00 44.33 314 LYS A N 1
ATOM 5163 C CA . LYS C 1 314 ? 39.493 120.897 34.021 1.00 45.56 314 LYS A CA 1
ATOM 5164 C C . LYS C 1 314 ? 39.283 120.128 35.307 1.00 44.23 314 LYS A C 1
ATOM 5165 O O . LYS C 1 314 ? 38.221 119.543 35.521 1.00 43.12 314 LYS A O 1
ATOM 5171 N N . GLY C 1 315 ? 40.300 120.143 36.161 1.00 43.34 315 GLY A N 1
ATOM 5172 C CA . GLY C 1 315 ? 40.213 119.444 37.427 1.00 43.82 315 GLY A CA 1
ATOM 5173 C C . GLY C 1 315 ? 41.146 118.250 37.463 1.00 45.26 315 GLY A C 1
ATOM 5174 O O . GLY C 1 315 ? 41.624 117.797 36.423 1.00 43.57 315 GLY A O 1
ATOM 5175 N N . ILE C 1 316 ? 41.413 117.752 38.666 1.00 45.38 316 ILE A N 1
ATOM 5176 C CA . ILE C 1 316 ? 42.280 116.601 38.854 1.00 47.06 316 ILE A CA 1
ATOM 5177 C C . ILE C 1 316 ? 41.466 115.338 38.613 1.00 46.01 316 ILE A C 1
ATOM 5178 O O . ILE C 1 316 ? 40.505 115.069 39.327 1.00 46.66 316 ILE A O 1
ATOM 5183 N N . ALA C 1 317 ? 41.858 114.574 37.599 1.00 46.05 317 ALA A N 1
ATOM 5184 C CA . ALA C 1 317 ? 41.171 113.342 37.230 1.00 43.79 317 ALA A CA 1
ATOM 5185 C C . ALA C 1 317 ? 41.653 112.140 38.034 1.00 43.39 317 ALA A C 1
ATOM 5186 O O . ALA C 1 317 ? 40.865 111.267 38.401 1.00 41.67 317 ALA A O 1
ATOM 5188 N N . VAL C 1 318 ? 42.951 112.101 38.308 1.00 42.36 318 VAL A N 1
ATOM 5189 C CA . VAL C 1 318 ? 43.527 110.990 39.045 1.00 42.46 318 VAL A CA 1
ATOM 5190 C C . VAL C 1 318 ? 44.560 111.421 40.067 1.00 42.56 318 VAL A C 1
ATOM 5191 O O . VAL C 1 318 ? 45.456 112.218 39.779 1.00 42.07 318 VAL A O 1
ATOM 5195 N N . ASP C 1 319 ? 44.424 110.871 41.265 1.00 43.40 319 ASP A N 1
ATOM 5196 C CA . ASP C 1 319 ? 45.350 111.130 42.353 1.00 45.69 319 ASP A CA 1
ATOM 5197 C C . ASP C 1 319 ? 46.436 110.063 42.167 1.00 45.60 319 ASP A C 1
ATOM 5198 O O . ASP C 1 319 ? 46.228 108.894 42.503 1.00 44.83 319 ASP A O 1
ATOM 5203 N N . VAL C 1 320 ? 47.582 110.457 41.621 1.00 44.41 320 VAL A N 1
ATOM 5204 C CA . VAL C 1 320 ? 48.664 109.512 41.368 1.00 45.05 320 VAL A CA 1
ATOM 5205 C C . VAL C 1 320 ? 49.315 108.960 42.632 1.00 45.96 320 VAL A C 1
ATOM 5206 O O . VAL C 1 320 ? 49.727 109.715 43.507 1.00 46.94 320 VAL A O 1
ATOM 5210 N N . GLU C 1 321 ? 49.407 107.635 42.719 1.00 45.77 321 GLU A N 1
ATOM 5211 C CA . GLU C 1 321 ? 50.006 106.992 43.882 1.00 47.79 321 GLU A CA 1
ATOM 5212 C C . GLU C 1 321 ? 51.411 106.456 43.616 1.00 47.10 321 GLU A C 1
ATOM 5213 O O . GLU C 1 321 ? 52.250 106.409 44.515 1.00 46.85 321 GLU A O 1
ATOM 5219 N N . LYS C 1 322 ? 51.662 106.043 42.382 1.00 44.67 322 LYS A N 1
ATOM 5220 C CA . LYS C 1 322 ? 52.965 105.509 42.025 1.00 42.54 322 LYS A CA 1
ATOM 5221 C C . LYS C 1 322 ? 53.290 105.753 40.561 1.00 41.98 322 LYS A C 1
ATOM 5222 O O . LYS C 1 322 ? 52.528 105.374 39.667 1.00 39.99 322 LYS A O 1
ATOM 5228 N N . VAL C 1 323 ? 54.427 106.391 40.323 1.00 40.49 323 VAL A N 1
ATOM 5229 C CA . VAL C 1 323 ? 54.874 106.669 38.969 1.00 42.22 323 VAL A CA 1
ATOM 5230 C C . VAL C 1 323 ? 55.874 105.592 38.572 1.00 43.03 323 VAL A C 1
ATOM 5231 O O . VAL C 1 323 ? 56.763 105.248 39.347 1.00 43.37 323 VAL A O 1
ATOM 5235 N N . PHE C 1 324 ? 55.727 105.057 37.367 1.00 42.01 324 PHE A N 1
ATOM 5236 C CA . PHE C 1 324 ? 56.638 104.028 36.897 1.00 42.36 324 PHE A CA 1
ATOM 5237 C C . PHE C 1 324 ? 57.532 104.550 35.774 1.00 43.01 324 PHE A C 1
ATOM 5238 O O . PHE C 1 324 ? 58.714 104.230 35.715 1.00 43.66 324 PHE A O 1
ATOM 5246 N N . MET C 1 325 ? 56.975 105.373 34.893 1.00 44.01 325 MET A N 1
ATOM 5247 C CA . MET C 1 325 ? 57.756 105.892 33.783 1.00 44.01 325 MET A CA 1
ATOM 5248 C C . MET C 1 325 ? 58.852 106.859 34.199 1.00 43.13 325 MET A C 1
ATOM 5249 O O . MET C 1 325 ? 58.612 107.801 34.947 1.00 43.25 325 MET A O 1
ATOM 5254 N N . PRO C 1 326 ? 60.084 106.623 33.730 1.00 43.34 326 PRO A N 1
ATOM 5255 C CA . PRO C 1 326 ? 61.186 107.524 34.084 1.00 43.71 326 PRO A CA 1
ATOM 5256 C C . PRO C 1 326 ? 60.956 108.879 33.418 1.00 43.93 326 PRO A C 1
ATOM 5257 O O . PRO C 1 326 ? 60.216 108.977 32.433 1.00 42.44 326 PRO A O 1
ATOM 5261 N N . ARG C 1 327 ? 61.580 109.917 33.963 1.00 44.50 327 ARG A N 1
ATOM 5262 C CA . ARG C 1 327 ? 61.444 111.278 33.443 1.00 46.56 327 ARG A CA 1
ATOM 5263 C C . ARG C 1 327 ? 62.059 111.483 32.068 1.00 47.90 327 ARG A C 1
ATOM 5264 O O . ARG C 1 327 ? 61.742 112.450 31.380 1.00 48.15 327 ARG A O 1
ATOM 5272 N N . ASP C 1 328 ? 62.937 110.567 31.680 1.00 49.26 328 ASP A N 1
ATOM 5273 C CA . ASP C 1 328 ? 63.647 110.637 30.404 1.00 51.24 328 ASP A CA 1
ATOM 5274 C C . ASP C 1 328 ? 62.844 110.299 29.142 1.00 49.25 328 ASP A C 1
ATOM 5275 O O . ASP C 1 328 ? 63.132 110.830 28.067 1.00 50.22 328 ASP A O 1
ATOM 5280 N N . TRP C 1 329 ? 61.852 109.420 29.259 1.00 44.78 329 TRP A N 1
ATOM 5281 C CA . TRP C 1 329 ? 61.074 108.997 28.091 1.00 42.60 329 TRP A CA 1
ATOM 5282 C C . TRP C 1 329 ? 60.260 110.108 27.420 1.00 39.41 329 TRP A C 1
ATOM 5283 O O . TRP C 1 329 ? 60.304 110.269 26.200 1.00 38.18 329 TRP A O 1
ATOM 5294 N N . TYR C 1 330 ? 59.512 110.860 28.217 1.00 37.53 330 TYR A N 1
ATOM 5295 C CA . TYR C 1 330 ? 58.712 111.980 27.714 1.00 38.75 330 TYR A CA 1
ATOM 5296 C C . TYR C 1 330 ? 59.220 113.144 28.551 1.00 38.25 330 TYR A C 1
ATOM 5297 O O . TYR C 1 330 ? 58.609 113.528 29.544 1.00 38.31 330 TYR A O 1
ATOM 5306 N N . PRO C 1 331 ? 60.353 113.722 28.142 1.00 41.31 331 PRO A N 1
ATOM 5307 C CA . PRO C 1 331 ? 61.025 114.836 28.811 1.00 44.82 331 PRO A CA 1
ATOM 5308 C C . PRO C 1 331 ? 60.397 116.205 28.735 1.00 46.79 331 PRO A C 1
ATOM 5309 O O . PRO C 1 331 ? 59.755 116.549 27.747 1.00 46.72 331 PRO A O 1
ATOM 5313 N N . LYS C 1 332 ? 60.594 116.973 29.804 1.00 50.79 332 LYS A N 1
ATOM 5314 C CA . LYS C 1 332 ? 60.135 118.353 29.861 1.00 55.04 332 LYS A CA 1
ATOM 5315 C C . LYS C 1 332 ? 61.303 119.116 29.259 1.00 57.15 332 LYS A C 1
ATOM 5316 O O . LYS C 1 332 ? 62.425 119.022 29.753 1.00 58.45 332 LYS A O 1
ATOM 5322 N N . LEU C 1 333 ? 61.051 119.849 28.183 1.00 60.32 333 LEU A N 1
ATOM 5323 C CA . LEU C 1 333 ? 62.104 120.612 27.527 1.00 63.47 333 LEU A CA 1
ATOM 5324 C C . LEU C 1 333 ? 62.002 122.074 27.933 1.00 66.56 333 LEU A C 1
ATOM 5325 O O . LEU C 1 333 ? 60.915 122.648 27.936 1.00 66.47 333 LEU A O 1
ATOM 5330 N N . TRP C 1 334 ? 63.131 122.676 28.287 1.00 71.04 334 TRP A N 1
ATOM 5331 C CA . TRP C 1 334 ? 63.125 124.079 28.681 1.00 75.68 334 TRP A CA 1
ATOM 5332 C C . TRP C 1 334 ? 63.761 124.946 27.596 1.00 76.53 334 TRP A C 1
ATOM 5333 O O . TRP C 1 334 ? 64.719 125.684 27.904 1.00 78.08 334 TRP A O 1
ATOM 5345 N N . ARG D 2 4 ? 49.644 64.915 44.402 1.00 56.36 4 ARG B N 1
ATOM 5346 C CA . ARG D 2 4 ? 48.810 64.064 43.502 1.00 56.56 4 ARG B CA 1
ATOM 5347 C C . ARG D 2 4 ? 47.874 64.802 42.547 1.00 54.60 4 ARG B C 1
ATOM 5348 O O . ARG D 2 4 ? 47.021 64.180 41.920 1.00 54.84 4 ARG B O 1
ATOM 5356 N N . ILE D 2 5 ? 48.005 66.120 42.432 1.00 52.61 5 ILE B N 1
ATOM 5357 C CA . ILE D 2 5 ? 47.168 66.838 41.473 1.00 51.29 5 ILE B CA 1
ATOM 5358 C C . ILE D 2 5 ? 47.917 66.698 40.154 1.00 51.04 5 ILE B C 1
ATOM 5359 O O . ILE D 2 5 ? 49.121 66.953 40.091 1.00 50.15 5 ILE B O 1
ATOM 5364 N N . ARG D 2 6 ? 47.214 66.278 39.110 1.00 51.86 6 ARG B N 1
ATOM 5365 C CA . ARG D 2 6 ? 47.837 66.097 37.806 1.00 51.76 6 ARG B CA 1
ATOM 5366 C C . ARG D 2 6 ? 47.217 66.969 36.732 1.00 51.87 6 ARG B C 1
ATOM 5367 O O . ARG D 2 6 ? 46.164 67.574 36.928 1.00 49.57 6 ARG B O 1
ATOM 5375 N N . LYS D 2 7 ? 47.876 67.018 35.583 1.00 53.38 7 LYS B N 1
ATOM 5376 C CA . LYS D 2 7 ? 47.396 67.833 34.485 1.00 55.67 7 LYS B CA 1
ATOM 5377 C C . LYS D 2 7 ? 47.641 67.163 33.141 1.00 56.69 7 LYS B C 1
ATOM 5378 O O . LYS D 2 7 ? 48.691 66.565 32.914 1.00 55.58 7 LYS B O 1
ATOM 5384 N N . CYS D 2 8 ? 46.663 67.255 32.251 1.00 59.34 8 CYS B N 1
ATOM 5385 C CA . CYS D 2 8 ? 46.822 66.668 30.935 1.00 63.58 8 CYS B CA 1
ATOM 5386 C C . CYS D 2 8 ? 47.644 67.618 30.074 1.00 65.12 8 CYS B C 1
ATOM 5387 O O . CYS D 2 8 ? 47.271 68.775 29.875 1.00 63.55 8 CYS B O 1
ATOM 5390 N N . PRO D 2 9 ? 48.787 67.141 29.565 1.00 67.72 9 PRO B N 1
ATOM 5391 C CA . PRO D 2 9 ? 49.674 67.947 28.719 1.00 70.08 9 PRO B CA 1
ATOM 5392 C C . PRO D 2 9 ? 48.970 68.469 27.466 1.00 72.20 9 PRO B C 1
ATOM 5393 O O . PRO D 2 9 ? 49.303 69.539 26.957 1.00 72.53 9 PRO B O 1
ATOM 5397 N N . LYS D 2 10 ? 47.988 67.712 26.985 1.00 74.21 10 LYS B N 1
ATOM 5398 C CA . LYS D 2 10 ? 47.242 68.078 25.784 1.00 75.82 10 LYS B CA 1
ATOM 5399 C C . LYS D 2 10 ? 46.213 69.195 25.975 1.00 76.09 10 LYS B C 1
ATOM 5400 O O . LYS D 2 10 ? 46.462 70.345 25.607 1.00 76.01 10 LYS B O 1
ATOM 5406 N N . CYS D 2 11 ? 45.055 68.852 26.539 1.00 75.30 11 CYS B N 1
ATOM 5407 C CA . CYS D 2 11 ? 43.990 69.830 26.750 1.00 74.23 11 CYS B CA 1
ATOM 5408 C C . CYS D 2 11 ? 44.205 70.744 27.954 1.00 73.67 11 CYS B C 1
ATOM 5409 O O . CYS D 2 11 ? 43.571 71.797 28.059 1.00 73.37 11 CYS B O 1
ATOM 5412 N N . GLY D 2 12 ? 45.093 70.341 28.861 1.00 71.63 12 GLY B N 1
ATOM 5413 C CA . GLY D 2 12 ? 45.375 71.152 30.034 1.00 69.14 12 GLY B CA 1
ATOM 5414 C C . GLY D 2 12 ? 44.389 70.988 31.178 1.00 67.05 12 GLY B C 1
ATOM 5415 O O . GLY D 2 12 ? 44.267 71.868 32.031 1.00 66.89 12 GLY B O 1
ATOM 5416 N N . ARG D 2 13 ? 43.681 69.866 31.210 1.00 64.70 13 ARG B N 1
ATOM 5417 C CA . ARG D 2 13 ? 42.719 69.639 32.276 1.00 61.19 13 ARG B CA 1
ATOM 5418 C C . ARG D 2 13 ? 43.390 69.049 33.505 1.00 57.15 13 ARG B C 1
ATOM 5419 O O . ARG D 2 13 ? 44.314 68.240 33.400 1.00 55.45 13 ARG B O 1
ATOM 5427 N N . TYR D 2 14 ? 42.918 69.472 34.672 1.00 53.35 14 TYR B N 1
ATOM 5428 C CA . TYR D 2 14 ? 43.441 68.991 35.941 1.00 49.64 14 TYR B CA 1
ATOM 5429 C C . TYR D 2 14 ? 42.688 67.725 36.339 1.00 49.17 14 TYR B C 1
ATOM 5430 O O . TYR D 2 14 ? 41.485 67.616 36.111 1.00 46.36 14 TYR B O 1
ATOM 5439 N N . THR D 2 15 ? 43.404 66.770 36.921 1.00 49.39 15 THR B N 1
ATOM 5440 C CA . THR D 2 15 ? 42.800 65.506 37.321 1.00 52.33 15 THR B CA 1
ATOM 5441 C C . THR D 2 15 ? 43.729 64.780 38.289 1.00 53.21 15 THR B C 1
ATOM 5442 O O . THR D 2 15 ? 44.891 65.156 38.440 1.00 52.24 15 THR B O 1
ATOM 5446 N N . LEU D 2 16 ? 43.217 63.755 38.963 1.00 54.94 16 LEU B N 1
ATOM 5447 C CA . LEU D 2 16 ? 44.049 62.989 39.884 1.00 57.99 16 LEU B CA 1
ATOM 5448 C C . LEU D 2 16 ? 44.444 61.700 39.182 1.00 58.99 16 LEU B C 1
ATOM 5449 O O . LEU D 2 16 ? 45.382 61.017 39.586 1.00 57.82 16 LEU B O 1
ATOM 5454 N N . LYS D 2 17 ? 43.725 61.392 38.111 1.00 61.97 17 LYS B N 1
ATOM 5455 C CA . LYS D 2 17 ? 43.966 60.184 37.339 1.00 66.23 17 LYS B CA 1
ATOM 5456 C C . LYS D 2 17 ? 45.291 60.214 36.589 1.00 68.59 17 LYS B C 1
ATOM 5457 O O . LYS D 2 17 ? 45.749 61.268 36.139 1.00 67.75 17 LYS B O 1
ATOM 5463 N N . GLU D 2 18 ? 45.900 59.039 36.461 1.00 71.21 18 GLU B N 1
ATOM 5464 C CA . GLU D 2 18 ? 47.171 58.893 35.769 1.00 74.54 18 GLU B CA 1
ATOM 5465 C C . GLU D 2 18 ? 46.978 59.073 34.267 1.00 75.57 18 GLU B C 1
ATOM 5466 O O . GLU D 2 18 ? 47.923 59.373 33.539 1.00 76.08 18 GLU B O 1
ATOM 5472 N N . THR D 2 19 ? 45.746 58.883 33.810 1.00 76.71 19 THR B N 1
ATOM 5473 C CA . THR D 2 19 ? 45.422 59.029 32.398 1.00 78.48 19 THR B CA 1
ATOM 5474 C C . THR D 2 19 ? 44.267 60.007 32.234 1.00 79.74 19 THR B C 1
ATOM 5475 O O . THR D 2 19 ? 43.187 59.806 32.791 1.00 80.67 19 THR B O 1
ATOM 5479 N N . CYS D 2 20 ? 44.499 61.066 31.468 1.00 80.68 20 CYS B N 1
ATOM 5480 C CA . CYS D 2 20 ? 43.479 62.079 31.254 1.00 82.35 20 CYS B CA 1
ATOM 5481 C C . CYS D 2 20 ? 42.140 61.483 30.841 1.00 84.23 20 CYS B C 1
ATOM 5482 O O . CYS D 2 20 ? 42.049 60.746 29.860 1.00 84.57 20 CYS B O 1
ATOM 5485 N N . PRO D 2 21 ? 41.078 61.799 31.593 1.00 85.96 21 PRO B N 1
ATOM 5486 C CA . PRO D 2 21 ? 39.726 61.304 31.324 1.00 87.80 21 PRO B CA 1
ATOM 5487 C C . PRO D 2 21 ? 39.217 61.643 29.924 1.00 89.48 21 PRO B C 1
ATOM 5488 O O . PRO D 2 21 ? 38.606 60.808 29.258 1.00 90.73 21 PRO B O 1
ATOM 5492 N N . VAL D 2 22 ? 39.477 62.869 29.482 1.00 90.32 22 VAL B N 1
ATOM 5493 C CA . VAL D 2 22 ? 39.018 63.321 28.174 1.00 91.01 22 VAL B CA 1
ATOM 5494 C C . VAL D 2 22 ? 39.759 62.713 26.981 1.00 91.64 22 VAL B C 1
ATOM 5495 O O . VAL D 2 22 ? 39.248 61.794 26.337 1.00 92.20 22 VAL B O 1
ATOM 5499 N N . CYS D 2 23 ? 40.955 63.215 26.685 1.00 91.41 23 CYS B N 1
ATOM 5500 C CA . CYS D 2 23 ? 41.717 62.710 25.544 1.00 91.74 23 CYS B CA 1
ATOM 5501 C C . CYS D 2 23 ? 42.566 61.475 25.850 1.00 91.00 23 CYS B C 1
ATOM 5502 O O . CYS D 2 23 ? 43.366 61.044 25.016 1.00 91.18 23 CYS B O 1
ATOM 5505 N N . GLY D 2 24 ? 42.390 60.907 27.039 1.00 89.75 24 GLY B N 1
ATOM 5506 C CA . GLY D 2 24 ? 43.142 59.721 27.410 1.00 88.62 24 GLY B CA 1
ATOM 5507 C C . GLY D 2 24 ? 44.652 59.834 27.292 1.00 87.71 24 GLY B C 1
ATOM 5508 O O . GLY D 2 24 ? 45.330 58.844 27.008 1.00 87.78 24 GLY B O 1
ATOM 5509 N N . GLU D 2 25 ? 45.185 61.032 27.508 1.00 86.24 25 GLU B N 1
ATOM 5510 C CA . GLU D 2 25 ? 46.625 61.251 27.437 1.00 84.51 25 GLU B CA 1
ATOM 5511 C C . GLU D 2 25 ? 47.242 61.018 28.812 1.00 82.30 25 GLU B C 1
ATOM 5512 O O . GLU D 2 25 ? 46.597 61.251 29.832 1.00 82.40 25 GLU B O 1
ATOM 5518 N N . LYS D 2 26 ? 48.487 60.553 28.841 1.00 79.92 26 LYS B N 1
ATOM 5519 C CA . LYS D 2 26 ? 49.173 60.302 30.105 1.00 78.22 26 LYS B CA 1
ATOM 5520 C C . LYS D 2 26 ? 49.419 61.621 30.833 1.00 75.80 26 LYS B C 1
ATOM 5521 O O . LYS D 2 26 ? 50.312 62.384 30.464 1.00 76.36 26 LYS B O 1
ATOM 5527 N N . THR D 2 27 ? 48.627 61.880 31.869 1.00 71.92 27 THR B N 1
ATOM 5528 C CA . THR D 2 27 ? 48.748 63.109 32.645 1.00 67.27 27 THR B CA 1
ATOM 5529 C C . THR D 2 27 ? 50.088 63.204 33.366 1.00 64.90 27 THR B C 1
ATOM 5530 O O . THR D 2 27 ? 50.748 62.194 33.614 1.00 63.26 27 THR B O 1
ATOM 5534 N N . LYS D 2 28 ? 50.478 64.428 33.702 1.00 62.86 28 LYS B N 1
ATOM 5535 C CA . LYS D 2 28 ? 51.734 64.677 34.398 1.00 62.03 28 LYS B CA 1
ATOM 5536 C C . LYS D 2 28 ? 51.491 65.463 35.687 1.00 59.39 28 LYS B C 1
ATOM 5537 O O . LYS D 2 28 ? 50.452 66.105 35.852 1.00 58.08 28 LYS B O 1
ATOM 5543 N N . VAL D 2 29 ? 52.455 65.413 36.596 1.00 56.30 29 VAL B N 1
ATOM 5544 C CA . VAL D 2 29 ? 52.337 66.137 37.850 1.00 55.99 29 VAL B CA 1
ATOM 5545 C C . VAL D 2 29 ? 52.142 67.625 37.547 1.00 54.46 29 VAL B C 1
ATOM 5546 O O . VAL D 2 29 ? 52.834 68.200 36.704 1.00 53.18 29 VAL B O 1
ATOM 5550 N N . ALA D 2 30 ? 51.190 68.239 38.240 1.00 52.17 30 ALA B N 1
ATOM 5551 C CA . ALA D 2 30 ? 50.861 69.640 38.023 1.00 50.46 30 ALA B CA 1
ATOM 5552 C C . ALA D 2 30 ? 51.938 70.662 38.399 1.00 49.86 30 ALA B C 1
ATOM 5553 O O . ALA D 2 30 ? 52.135 71.646 37.684 1.00 52.00 30 ALA B O 1
ATOM 5555 N N . HIS D 2 31 ? 52.644 70.437 39.499 1.00 46.48 31 HIS B N 1
ATOM 5556 C CA . HIS D 2 31 ? 53.659 71.388 39.936 1.00 44.29 31 HIS B CA 1
ATOM 5557 C C . HIS D 2 31 ? 55.019 71.255 39.236 1.00 42.66 31 HIS B C 1
ATOM 5558 O O . HIS D 2 31 ? 55.386 70.185 38.742 1.00 39.17 31 HIS B O 1
ATOM 5565 N N . PRO D 2 32 ? 55.780 72.360 39.181 1.00 40.43 32 PRO B N 1
ATOM 5566 C CA . PRO D 2 32 ? 57.103 72.364 38.548 1.00 39.23 32 PRO B CA 1
ATOM 5567 C C . PRO D 2 32 ? 58.132 71.707 39.475 1.00 39.84 32 PRO B C 1
ATOM 5568 O O . PRO D 2 32 ? 57.940 71.643 40.695 1.00 39.66 32 PRO B O 1
ATOM 5572 N N . PRO D 2 33 ? 59.245 71.218 38.910 1.00 40.35 33 PRO B N 1
ATOM 5573 C CA . PRO D 2 33 ? 60.277 70.568 39.724 1.00 41.47 33 PRO B CA 1
ATOM 5574 C C . PRO D 2 33 ? 60.918 71.445 40.786 1.00 42.57 33 PRO B C 1
ATOM 5575 O O . PRO D 2 33 ? 61.062 72.660 40.610 1.00 43.44 33 PRO B O 1
ATOM 5579 N N . ARG D 2 34 ? 61.303 70.815 41.891 1.00 42.63 34 ARG B N 1
ATOM 5580 C CA . ARG D 2 34 ? 61.941 71.516 42.995 1.00 45.36 34 ARG B CA 1
ATOM 5581 C C . ARG D 2 34 ? 63.175 72.218 42.460 1.00 44.47 34 ARG B C 1
ATOM 5582 O O . ARG D 2 34 ? 63.876 71.691 41.599 1.00 41.94 34 ARG B O 1
ATOM 5590 N N . PHE D 2 35 ? 63.444 73.405 42.987 1.00 43.86 35 PHE B N 1
ATOM 5591 C CA . PHE D 2 35 ? 64.591 74.177 42.552 1.00 44.37 35 PHE B CA 1
ATOM 5592 C C . PHE D 2 35 ? 65.646 74.263 43.637 1.00 46.23 35 PHE B C 1
ATOM 5593 O O . PHE D 2 35 ? 65.363 74.674 44.759 1.00 46.38 35 PHE B O 1
ATOM 5601 N N . SER D 2 36 ? 66.866 73.876 43.290 1.00 48.94 36 SER B N 1
ATOM 5602 C CA . SER D 2 36 ? 67.982 73.928 44.223 1.00 51.83 36 SER B CA 1
ATOM 5603 C C . SER D 2 36 ? 68.754 75.206 43.912 1.00 51.71 36 SER B C 1
ATOM 5604 O O . SER D 2 36 ? 69.132 75.441 42.764 1.00 49.35 36 SER B O 1
ATOM 5607 N N . PRO D 2 37 ? 68.976 76.062 44.919 1.00 53.72 37 PRO B N 1
ATOM 5608 C CA . PRO D 2 37 ? 69.723 77.296 44.645 1.00 55.61 37 PRO B CA 1
ATOM 5609 C C . PRO D 2 37 ? 71.141 76.970 44.166 1.00 56.62 37 PRO B C 1
ATOM 5610 O O . PRO D 2 37 ? 71.712 77.694 43.349 1.00 55.61 37 PRO B O 1
ATOM 5614 N N . GLU D 2 38 ? 71.705 75.876 44.676 1.00 57.95 38 GLU B N 1
ATOM 5615 C CA . GLU D 2 38 ? 73.038 75.460 44.260 1.00 59.98 38 GLU B CA 1
ATOM 5616 C C . GLU D 2 38 ? 72.909 74.979 42.821 1.00 58.70 38 GLU B C 1
ATOM 5617 O O . GLU D 2 38 ? 73.834 75.115 42.022 1.00 58.37 38 GLU B O 1
ATOM 5623 N N . ASP D 2 39 ? 71.747 74.411 42.508 1.00 57.43 39 ASP B N 1
ATOM 5624 C CA . ASP D 2 39 ? 71.444 73.925 41.166 1.00 53.83 39 ASP B CA 1
ATOM 5625 C C . ASP D 2 39 ? 72.575 73.058 40.591 1.00 50.36 39 ASP B C 1
ATOM 5626 O O . ASP D 2 39 ? 73.224 73.418 39.609 1.00 47.76 39 ASP B O 1
ATOM 5631 N N . PRO D 2 40 ? 72.805 71.886 41.193 1.00 48.07 40 PRO B N 1
ATOM 5632 C CA . PRO D 2 40 ? 73.844 70.934 40.790 1.00 46.54 40 PRO B CA 1
ATOM 5633 C C . PRO D 2 40 ? 73.811 70.459 39.344 1.00 43.73 40 PRO B C 1
ATOM 5634 O O . PRO D 2 40 ? 74.854 70.243 38.736 1.00 43.10 40 PRO B O 1
ATOM 5638 N N . TYR D 2 41 ? 72.617 70.303 38.788 1.00 43.41 41 TYR B N 1
ATOM 5639 C CA . TYR D 2 41 ? 72.495 69.828 37.415 1.00 39.65 41 TYR B CA 1
ATOM 5640 C C . TYR D 2 41 ? 72.509 70.960 36.392 1.00 37.91 41 TYR B C 1
ATOM 5641 O O . TYR D 2 41 ? 72.451 70.721 35.180 1.00 36.08 41 TYR B O 1
ATOM 5650 N N . GLY D 2 42 ? 72.617 72.192 36.883 1.00 37.15 42 GLY B N 1
ATOM 5651 C CA . GLY D 2 42 ? 72.610 73.349 36.005 1.00 36.37 42 GLY B CA 1
ATOM 5652 C C . GLY D 2 42 ? 73.460 73.263 34.752 1.00 37.63 42 GLY B C 1
ATOM 5653 O O . GLY D 2 42 ? 72.967 73.475 33.646 1.00 35.64 42 GLY B O 1
ATOM 5654 N N . GLU D 2 43 ? 74.741 72.959 34.925 1.00 40.30 43 GLU B N 1
ATOM 5655 C CA . GLU D 2 43 ? 75.671 72.850 33.804 1.00 42.64 43 GLU B CA 1
ATOM 5656 C C . GLU D 2 43 ? 75.241 71.794 32.775 1.00 39.62 43 GLU B C 1
ATOM 5657 O O . GLU D 2 43 ? 75.299 72.026 31.565 1.00 37.72 43 GLU B O 1
ATOM 5663 N N . TYR D 2 44 ? 74.820 70.629 33.253 1.00 38.98 44 TYR B N 1
ATOM 5664 C CA . TYR D 2 44 ? 74.379 69.560 32.356 1.00 39.45 44 TYR B CA 1
ATOM 5665 C C . TYR D 2 44 ? 73.073 69.937 31.648 1.00 37.47 44 TYR B C 1
ATOM 5666 O O . TYR D 2 44 ? 72.909 69.711 30.448 1.00 35.24 44 TYR B O 1
ATOM 5675 N N . ARG D 2 45 ? 72.144 70.516 32.402 1.00 35.87 45 ARG B N 1
ATOM 5676 C CA . ARG D 2 45 ? 70.862 70.929 31.853 1.00 36.16 45 ARG B CA 1
ATOM 5677 C C . ARG D 2 45 ? 71.046 71.923 30.711 1.00 36.67 45 ARG B C 1
ATOM 5678 O O . ARG D 2 45 ? 70.433 71.792 29.643 1.00 33.43 45 ARG B O 1
ATOM 5686 N N . ARG D 2 46 ? 71.895 72.922 30.933 1.00 36.35 46 ARG B N 1
ATOM 5687 C CA . ARG D 2 46 ? 72.133 73.922 29.902 1.00 37.92 46 ARG B CA 1
ATOM 5688 C C . ARG D 2 46 ? 72.828 73.307 28.695 1.00 37.65 46 ARG B C 1
ATOM 5689 O O . ARG D 2 46 ? 72.531 73.661 27.551 1.00 37.52 46 ARG B O 1
ATOM 5697 N N . ARG D 2 47 ? 73.737 72.372 28.937 1.00 37.85 47 ARG B N 1
ATOM 5698 C CA . ARG D 2 47 ? 74.423 71.716 27.830 1.00 41.40 47 ARG B CA 1
ATOM 5699 C C . ARG D 2 47 ? 73.360 71.065 26.931 1.00 40.52 47 ARG B C 1
ATOM 5700 O O . ARG D 2 47 ? 73.442 71.137 25.708 1.00 38.93 47 ARG B O 1
ATOM 5708 N N . LEU D 2 48 ? 72.348 70.445 27.537 1.00 38.81 48 LEU B N 1
ATOM 5709 C CA . LEU D 2 48 ? 71.285 69.816 26.755 1.00 37.70 48 LEU B CA 1
ATOM 5710 C C . LEU D 2 48 ? 70.452 70.862 26.024 1.00 36.64 48 LEU B C 1
ATOM 5711 O O . LEU D 2 48 ? 70.165 70.723 24.842 1.00 36.66 48 LEU B O 1
ATOM 5716 N N . LYS D 2 49 ? 70.054 71.910 26.733 1.00 36.59 49 LYS B N 1
ATOM 5717 C CA . LYS D 2 49 ? 69.253 72.957 26.111 1.00 37.90 49 LYS B CA 1
ATOM 5718 C C . LYS D 2 49 ? 69.995 73.672 24.981 1.00 37.99 49 LYS B C 1
ATOM 5719 O O . LYS D 2 49 ? 69.400 73.976 23.946 1.00 37.30 49 LYS B O 1
ATOM 5725 N N . ARG D 2 50 ? 71.285 73.935 25.164 1.00 39.73 50 ARG B N 1
ATOM 5726 C CA . ARG D 2 50 ? 72.040 74.609 24.112 1.00 45.05 50 ARG B CA 1
ATOM 5727 C C . ARG D 2 50 ? 72.080 73.750 22.846 1.00 47.24 50 ARG B C 1
ATOM 5728 O O . ARG D 2 50 ? 71.925 74.268 21.738 1.00 47.04 50 ARG B O 1
ATOM 5736 N N . GLU D 2 51 ? 72.250 72.441 23.008 1.00 49.08 51 GLU B N 1
ATOM 5737 C CA . GLU D 2 51 ? 72.260 71.547 21.856 1.00 51.48 51 GLU B CA 1
ATOM 5738 C C . GLU D 2 51 ? 70.913 71.624 21.131 1.00 51.56 51 GLU B C 1
ATOM 5739 O O . GLU D 2 51 ? 70.862 71.773 19.913 1.00 51.39 51 GLU B O 1
ATOM 5745 N N . LEU D 2 52 ? 69.823 71.529 21.886 1.00 51.48 52 LEU B N 1
ATOM 5746 C CA . LEU D 2 52 ? 68.479 71.590 21.315 1.00 51.83 52 LEU B CA 1
ATOM 5747 C C . LEU D 2 52 ? 68.162 72.923 20.637 1.00 53.09 52 LEU B C 1
ATOM 5748 O O . LEU D 2 52 ? 67.455 72.957 19.632 1.00 53.83 52 LEU B O 1
ATOM 5753 N N . LEU D 2 53 ? 68.671 74.016 21.194 1.00 52.82 53 LEU B N 1
ATOM 5754 C CA . LEU D 2 53 ? 68.422 75.342 20.636 1.00 52.94 53 LEU B CA 1
ATOM 5755 C C . LEU D 2 53 ? 69.485 75.722 19.608 1.00 54.05 53 LEU B C 1
ATOM 5756 O O . LEU D 2 53 ? 69.344 76.715 18.902 1.00 55.30 53 LEU B O 1
ATOM 5761 N N . GLY D 2 54 ? 70.545 74.923 19.527 1.00 55.62 54 GLY B N 1
ATOM 5762 C CA . GLY D 2 54 ? 71.609 75.197 18.580 1.00 55.43 54 GLY B CA 1
ATOM 5763 C C . GLY D 2 54 ? 72.478 76.364 19.001 1.00 57.29 54 GLY B C 1
ATOM 5764 O O . GLY D 2 54 ? 72.836 77.206 18.183 1.00 58.06 54 GLY B O 1
ATOM 5765 N N . ILE D 2 55 ? 72.823 76.413 20.281 1.00 57.94 55 ILE B N 1
ATOM 5766 C CA . ILE D 2 55 ? 73.649 77.489 20.814 1.00 59.07 55 ILE B CA 1
ATOM 5767 C C . ILE D 2 55 ? 75.088 77.018 21.035 1.00 60.83 55 ILE B C 1
ATOM 5768 O O . ILE D 2 55 ? 75.327 75.921 21.546 1.00 60.51 55 ILE B O 1
ATOM 5773 N N . GLY D 2 56 ? 76.044 77.857 20.651 1.00 62.74 56 GLY B N 1
ATOM 5774 C CA . GLY D 2 56 ? 77.444 77.507 20.814 1.00 64.27 56 GLY B CA 1
ATOM 5775 C C . GLY D 2 56 ? 78.045 76.956 19.534 1.00 65.54 56 GLY B C 1
ATOM 5776 O O . GLY D 2 56 ? 78.093 75.743 19.325 1.00 67.31 56 GLY B O 1
#

CATH classification: 2.30.130.10 (+1 more: 3.30.2350.10)

Radius of gyration: 29.08 Å; Cα contacts (8 Å, |Δi|>4): 1667; chains: 4; bounding box: 83×72×61 Å

InterPro domains:
  IPR002478 PUA domain [PF01472] (251-323)
  IPR002478 PUA domain [SM00359] (251-325)
  IPR002501 Pseudouridine synthase II, N-terminal [PF01509] (67-180)
  IPR004521 Uncharacterised domain CHP00451 [TIGR00451] (239-320)
  IPR004802 tRNA pseudouridine synthase B family [PTHR23127] (22-334)
  IPR004802 tRNA pseudouridine synthase B family [TIGR00425] (17-334)
  IPR012960 Dyskerin-like [PF08068] (15-63)
  IPR012960 Dyskerin-like [SM01136] (4-63)
  IPR015947 PUA-like superfamily [SSF88697] (249-332)
  IPR020103 Pseudouridine synthase, catalytic domain superfamily [SSF55120] (22-247)
  IPR026326 Probable tRNA pseudouridine synthase B, archaeal [MF_01081] (40-325)
  IPR032819 tRNA pseudouridylate synthase B, C-terminal [PF16198] (181-247)
  IPR036974 PUA domain superfamily [G3DSA:2.30.130.10] (23-334)

Organism: Pyrococcus abyssi (strain GE5 / Orsay) (NCBI:txid272844)

Solvent-accessible surface area: 33895 Å² total; per-residue (Å²): 129,86,140,123,80,67,5,12,10,63,40,39,118,21,109,40,50,110,175,67,9,59,65,20,89,141,1,69,20,96,44,5,10,62,7,0,1,0,0,0,11,0,3,14,41,20,52,2,137,82,0,9,19,49,0,67,163,25,4,109,20,137,134,18,15,50,4,27,96,5,91,57,167,6,4,0,0,0,1,0,0,0,25,107,0,24,142,0,26,53,3,4,128,78,10,32,21,27,17,0,0,0,0,64,0,104,12,113,14,80,93,111,86,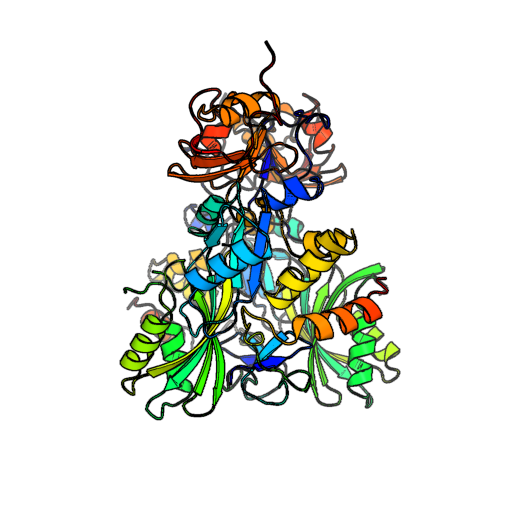0,102,64,15,2,136,122,25,52,13,118,14,102,40,194,75,77,77,1,100,84,11,80,31,16,20,29,104,53,87,18,0,0,0,57,0,2,1,61,14,43,9,149,7,124,27,1,1,98,55,0,0,118,48,3,67,48,20,12,93,18,50,40,16,4,3,6,41,0,3,9,0,88,52,51,151,16,36,10,34,5,42,30,0,20,0,43,29,51,0,30,112,115,58,59,60,64,72,36,0,58,126,2,1,22,25,0,14,32,2,0,89,48,13,20,34,0,20,0,68,18,84,11,0,6,34,1,6,56,58,47,53,2,64,0,67,7,2,5,50,0,7,29,63,3,133,143,39,44,40,0,0,0,1,0,30,30,73,0,0,0,0,0,0,88,0,38,12,29,8,87,56,0,32,115,114,75,152,38,81,0,0,55,31,92,60,38,0,2,25,146,115,21,1,35,74,135,270,146,1,31,48,0,94,140,81,28,65,4,0,27,114,94,76,2,63,82,16,48,60,143,1,119,52,4,47,9,92,157,28,43,117,138,31,104,158,1,141,112,36,18,135,86,46,51,133,146,66,62,51,103,54,94,111,156,57,49,31,16,8,38,48,58,180,30,145,44,56,114,146,74,11,58,62,20,84,132,1,69,19,94,47,5,8,52,11,0,1,0,0,0,11,0,2,14,38,13,58,2,146,70,0,10,37,23,0,68,149,23,6,111,22,143,118,16,14,48,3,28,91,5,79,56,173,5,5,0,0,0,0,0,0,0,26,162,0,28,157,0,31,51,2,3,119,72,7,11,16,18,12,0,0,0,0,63,0,106,10,115,19,77,86,107,95,0,62,52,17,2,132,143,32,47,36,113,15,152,89,102,82,0,113,84,18,71,25,15,23,21,90,58,94,16,0,0,0,56,0,1,1,44,13,47,9,145,5,182,28,0,0,97,57,0,0,106,54,7,64,49,18,13,99,37,51,43,16,8,2,8,45,0,1,3,0,84,47,36,151,18,38,11,29,2,25,33,0,16,0,47,27,48,0,33,109,116,52,62,53,71,83,30,0,53,125,1,1,19,24,0,16,44,3,0,86,30,8,17,36,0,19,0,71,21,96,18,0,10,38,1,5,54,56,46,55,3,64,1,69,6,4,5,49,0,7,30,59,3,142,152,38,46,34,0,0,0,1,0,33,26,71,0,0,0,0,0,0,88,0,49,7,30,11,78,51,1,11,42,104,72,161,35,86,0,0,62,27,89,64,41,8,3,36,136,114,12,6,44,88,140,287,151,2,47,50,0,65,148,78,28,71,14,0,27,110,105,75,2,62,107,65,49,52,159,5,132,77,13,68,8,85,156,17,46,55,149,23,114,115,1,109,121,29,26,116,96,45,49,126,156,77,68,18,119

B-factor: mean 51.25, std 13.67, range [28.69, 108.78]

Sequence (726 aa):
ADIKREVIVKDDKAETNPKWGFPPDKRPIELHIQYGVINLDKPPGPTSHEVVAWIKRILNLEKAGHGGTLDPKVSGVLPVALERATRVVQALLPAGKEYVALMHLHGDVPEDKIRAVMKEFEGEIIQRTRKVYYIEILEIDGRDVLFRVGVEAGTYIRSLIHHIGLALGVGAHMAELRRTRSGPFKEDETLVTLHDLVDYYHFWKEDGIEEYIRKAIQPMEKAVEHLPKIWIKDSAVAAVAHGANLTVPGIVKLNAGIKKGDLVAIMTLKDELVALGKAMMSTQEMIERSKGIAVDVEKVFMPRDWYPKLWRIRKCPKCGRYTLKETCPVCGEKTKVAHPPRFSPEDPYGEYRRRLKRELLGIGADIKREVIVKDDKAETNPKWGFPPDKRPIELHIQYGVINLDKPPGPTSHEVVAWIKRILNLEKAGHGGTLDPKVSGVLPVALERATRVVQALLPAGKEYVALMHLHGDVPEDKIRAVMKEFEGEIIQRKVYYIEILEIDGRDVLFRVGVEAGTYIRSLIHHIGLALGVGAHMAELRRTRSGPFKEDETLVTLHDLVDYYHFWKEDGIEEYIRKAIQPMEKAVEHLPKIWIKDSAVAAVAHGANLTVPGIVKLNAGIKKGDLVAIMTLKDELVALGKAMMSTQEMIERSKGIAVDVEKVFMPRDWYPKLWRIRKCPKCGRYTLKETCPVCGEKTKVAHPPRFSPEDPYGEYRRRLKRELLGIG

Foldseek 3Di:
DQDDFDKFFQAPPFDADPQFDHQLLPDDLVVQQQQWKFFEWADAADWLVVVLVLVCVLLVADDKAWADTDGRRETEGIIITGHLNRPLSVLQQFWKWKKKFKKFFQDWDDPVVLVVLQQVLAAWDPLPIWGKPDKAFDDDDTRITIIMTITTRPDDVQSSSQVSNVVRVRGMGTPYMYIQDGHLRGPDQQYDYSVQSNVQSCCCVPVVDNVSNSSRIGRSLSSNSRFWEWEFHLQQLLVVLVPDAGWLQGTGMTGAPQAFQGWYFYAYPSRHTFFIFGAHGHRVCSSPDNTDGGTDGDGGSDHNPSSDDDD/DWWAQPPPRDIDPDQADPVPGHGTGHPDDDDDDPCPVCVVVVVVVVCVVVPPD/DPDDFDKFFQAPPFDADCQFDHQLLPDDLVVQQQQWKFFEFAAAADWLVVVLVLLCVLLVAPDKAWQATDGRRETETIIIGGHLLRPLSVLLQAFKWKKKFKKFFLDFDDPVVLVVLQQVQAADDPCFGWPDKAWDDDDTRITIIMTMTHGPDDVQVVSQVSNVVRPRGMGTPYMYIQGRGLRGPDQQYDYSVQCNVQSCCCVPVVDNVSNSSRIGRSLSSNPPFWEWEFHLVQLLCVLVPDAGKLQGTGMTTAPQAFQGWYFYAYPSRHTFFIFGARHHRVCSNPDNTDGGTDTDGGRDHNPRSHDDD/DWWFAPPPTDIDPDCADPPPRGRIGRPDDDDDDPVRVCVVVVVVVVCVVVVHD